Protein AF-0000000079326261 (afdb_homodimer)

InterPro domains:
  IPR001345 Phosphoglycerate/bisphosphoglycerate mutase, active site [PS00175] (7-16)
  IPR003094 Fructose-2,6-bisphosphatase [PR00991] (5-27)
  IPR003094 Fructose-2,6-bisphosphatase [PR00991] (85-101)
  IPR013078 Histidine phosphatase superfamily, clade-1 [PF00300] (5-199)
  IPR013078 Histidine phosphatase superfamily, clade-1 [SM00855] (4-158)
  IPR013078 Histidine phosphatase superfamily, clade-1 [cd07067] (4-194)
  IPR029033 Histidine phosphatase superfamily [G3DSA:3.40.50.1240] (2-208)
  IPR029033 Histidine phosphatase superfamily [SSF53254] (1-203)
  IPR050275 Phosphoglycerate Mutase/Phosphatase [PTHR48100] (3-189)

Radius of gyration: 21.19 Å; Cα contacts (8 Å, |Δi|>4): 976; chains: 2; bounding box: 48×54×50 Å

Foldseek 3Di:
DKEKEKEWEFFDFPCLVVQAAAAQPATAHDPLRLVLLLLLLVVCVPVFDAEEFAPRHRQVVSRCSNCPPHPYDYHYDPLQAGHFQDPRGPHHLVRCCVVPVVLSVCLQPPFAFSAHDGDCRTLQSLLVSLLVSVLVVCLVPPPTYYYYYYHLSSVQSVVCNLVVGTSNVSVVADAWHGFIWMWMADPVRNIDGDDGRHSVSDDPVSTSD/DKEKEKEWEFFDFPCLVVQAAAAQPATAHDPLRLVLLLLLLVVCVPVFDAEEEAPRHRQVVSRCSNCPPPPYDYHYDPLQAGHFQDPRGPHHLVRCCVVPVVLSVQLQPPFAFSAHDGDCRTLQSLLVSLLVSVLVVCLVPPPTYYYYYYHLSSVQSVVCNLVVGTSNVSVVADAWHRFIWMWMADPVRNIDGDDGRHSVSDDPVSTSD

Solvent-accessible surface area (backbone atoms only — not comparable to full-atom values): 20197 Å² total; per-residue (Å²): 93,61,21,36,36,35,44,24,24,22,31,37,27,64,46,58,78,68,50,28,37,46,39,69,56,76,55,56,54,32,74,68,9,51,51,46,24,50,37,42,25,66,67,50,65,63,78,49,76,45,39,32,14,12,67,46,54,28,15,35,51,31,37,49,55,40,30,56,95,45,104,56,69,77,41,72,37,70,59,41,33,41,47,36,36,48,80,46,42,73,32,31,67,68,53,40,43,68,78,36,47,67,54,39,51,38,36,60,62,28,50,68,46,22,45,51,62,24,82,46,42,21,50,41,52,42,6,50,42,21,27,50,46,53,51,52,51,48,66,74,42,68,52,36,35,35,36,37,22,23,31,60,66,27,50,44,25,17,51,28,43,69,71,65,51,48,42,38,53,60,76,28,52,49,66,28,55,47,9,35,27,34,34,36,24,44,81,84,65,52,63,29,46,44,30,35,34,47,47,80,64,45,55,80,90,67,55,72,106,94,61,21,36,37,35,44,23,24,23,31,38,28,65,45,59,80,67,50,28,37,46,41,68,58,77,56,58,53,31,74,66,10,51,53,46,25,50,37,44,25,66,66,50,66,61,76,48,76,45,40,32,15,11,66,46,53,28,14,34,51,32,37,48,54,41,31,56,94,45,104,57,70,75,40,73,37,69,58,42,34,40,48,37,36,50,80,45,42,72,32,31,67,67,54,39,43,69,78,37,46,69,55,41,50,39,34,61,62,29,52,68,46,21,46,51,62,22,83,46,44,20,49,41,53,42,5,50,42,22,27,50,48,52,52,52,52,46,67,74,42,68,52,36,36,34,36,38,22,22,30,58,65,28,49,44,26,18,51,29,43,68,71,65,50,49,43,39,53,60,76,28,52,47,66,28,55,47,9,35,27,31,35,36,22,43,82,84,64,52,62,29,46,45,30,34,35,47,48,80,65,45,54,82,90,66,54,72,105

Secondary structure (DSSP, 8-state):
--EEEEEEEPPPBHHHHHTB--TTS-PPBPHHHHHHHHHHHHHHTT--SEEEE-SSHHHHHHHHHHHTTSS-PEEE-GGGSPP--GGGTT-BHHHHHHHSHHHHHHHHH-SS--B-SSTT-BHHHHHHHHHHHHHHHHHHTTTSEEEEEE-HHHHHHHHHHHHT--GGGGGSB---TT-EEEEEE-TT--EEEEEEEE-TTS-GGG---/--EEEEEEEPPPBHHHHHTB--TTS-PPBPHHHHHHHHHHHHHHTT--SEEEE-SSHHHHHHHHHHHTTSS-PEEE-GGGSPP--GGGTT-BHHHHHHHSHHHHHHHHH-SS--B-SSTT-BHHHHHHHHHHHHHHHHHHTTTSEEEEEE-HHHHHHHHHHHHT--GGGGGSB---TT-EEEEEE-TT--EEEEEEEE-TTS-GGG---

pLDDT: mean 96.28, std 4.92, range [65.31, 98.94]

Sequence (418 aa):
MKTTVLLIRHGETEWNTLGKFQGCTDIALSDAGIKQAELLKDRLKGDFDYIYSSPLSRAFETANILATGISKEVTVAPEIREINFGEWEGLTVHEIAEKYPEVFKAWRTDKTESYICGGDLSINNAANRAKKCILDIVNQHKGKKIAIVAHGGIIKAGLIGIFGWDMTMYHKMALGNTCINTLTFNDDLKPVLVALNDTNHLKNDAKTVMKTTVLLIRHGETEWNTLGKFQGCTDIALSDAGIKQAELLKDRLKGDFDYIYSSPLSRAFETANILATGISKEVTVAPEIREINFGEWEGLTVHEIAEKYPEVFKAWRTDKTESYICGGDLSINNAANRAKKCILDIVNQHKGKKIAIVAHGGIIKAGLIGIFGWDMTMYHKMALGNTCINTLTFNDDLKPVLVALNDTNHLKNDAKTV

Structure (mmCIF, N/CA/C/O backbone):
data_AF-0000000079326261-model_v1
#
loop_
_entity.id
_entity.type
_entity.pdbx_description
1 polymer 'Phosphoglycerate mutase'
#
loop_
_atom_site.group_PDB
_atom_site.id
_atom_site.type_symbol
_atom_site.label_atom_id
_atom_site.label_alt_id
_atom_site.label_comp_id
_atom_site.label_asym_id
_atom_site.label_entity_id
_atom_site.label_seq_id
_atom_site.pdbx_PDB_ins_code
_atom_site.Cartn_x
_atom_site.Cartn_y
_atom_site.Cartn_z
_atom_site.occupancy
_atom_site.B_iso_or_equiv
_atom_site.auth_seq_id
_atom_site.auth_comp_id
_atom_site.auth_asym_id
_atom_site.auth_atom_id
_atom_site.pdbx_PDB_model_num
ATOM 1 N N . MET A 1 1 ? -22.656 -3.088 -1.354 1 88.81 1 MET A N 1
ATOM 2 C CA . MET A 1 1 ? -21.953 -3.863 -0.333 1 88.81 1 MET A CA 1
ATOM 3 C C . MET A 1 1 ? -20.453 -3.924 -0.623 1 88.81 1 MET A C 1
ATOM 5 O O . MET A 1 1 ? -20.047 -3.834 -1.778 1 88.81 1 MET A O 1
ATOM 9 N N . LYS A 1 2 ? -19.672 -3.996 0.304 1 96 2 LYS A N 1
ATOM 10 C CA . LYS A 1 2 ? -18.219 -3.977 0.155 1 96 2 LYS A CA 1
ATOM 11 C C . LYS A 1 2 ? -17.656 -5.395 0.062 1 96 2 LYS A C 1
ATOM 13 O O . LYS A 1 2 ? -18.016 -6.262 0.859 1 96 2 LYS A O 1
ATOM 18 N N . THR A 1 3 ? -17.031 -5.727 -1.035 1 98.75 3 THR A N 1
ATOM 19 C CA . THR A 1 3 ? -16.297 -6.98 -1.192 1 98.75 3 THR A CA 1
ATOM 20 C C . THR A 1 3 ? -14.836 -6.805 -0.823 1 98.75 3 THR A C 1
ATOM 22 O O . THR A 1 3 ? -14.188 -5.852 -1.266 1 98.75 3 THR A O 1
ATOM 25 N N . THR A 1 4 ? -14.336 -7.652 0.058 1 98.81 4 THR A N 1
ATOM 26 C CA . THR A 1 4 ? -12.953 -7.551 0.502 1 98.81 4 THR A CA 1
ATOM 27 C C . THR A 1 4 ? -12.109 -8.672 -0.104 1 98.81 4 THR A C 1
ATOM 29 O O . THR A 1 4 ? -12.523 -9.828 -0.114 1 98.81 4 THR A O 1
ATOM 32 N N . VAL A 1 5 ? -11 -8.32 -0.659 1 98.88 5 VAL A N 1
ATOM 33 C CA . VAL A 1 5 ? -10.062 -9.297 -1.215 1 98.88 5 VAL A CA 1
ATOM 34 C C . VAL A 1 5 ? -8.734 -9.219 -0.47 1 98.88 5 VAL A C 1
ATOM 36 O O . VAL A 1 5 ? -8.141 -8.148 -0.35 1 98.88 5 VAL A O 1
ATOM 39 N N . LEU A 1 6 ? -8.312 -10.289 0.107 1 98.88 6 LEU A N 1
ATOM 40 C CA . LEU A 1 6 ? -6.965 -10.461 0.64 1 98.88 6 LEU A CA 1
ATOM 41 C C . LEU A 1 6 ? -6.055 -11.133 -0.384 1 98.88 6 LEU A C 1
ATOM 43 O O . LEU A 1 6 ? -6.16 -12.344 -0.609 1 98.88 6 LEU A O 1
ATOM 47 N N . LEU A 1 7 ? -5.223 -10.367 -1.07 1 98.94 7 LEU A N 1
ATOM 48 C CA . LEU A 1 7 ? -4.191 -10.938 -1.933 1 98.94 7 LEU A CA 1
ATOM 49 C C . LEU A 1 7 ? -2.973 -11.352 -1.12 1 98.94 7 LEU A C 1
ATOM 51 O O . LEU A 1 7 ? -2.303 -10.508 -0.52 1 98.94 7 LEU A O 1
ATOM 55 N N . ILE A 1 8 ? -2.666 -12.617 -1.128 1 98.94 8 ILE A N 1
ATOM 56 C CA . ILE A 1 8 ? -1.661 -13.172 -0.225 1 98.94 8 ILE A CA 1
ATOM 57 C C . ILE A 1 8 ? -0.546 -13.828 -1.035 1 98.94 8 ILE A C 1
ATOM 59 O O . ILE A 1 8 ? -0.812 -14.648 -1.919 1 98.94 8 ILE A O 1
ATOM 63 N N . ARG A 1 9 ? 0.635 -13.438 -0.777 1 98.94 9 ARG A N 1
ATOM 64 C CA . ARG A 1 9 ? 1.767 -14.133 -1.379 1 98.94 9 ARG A CA 1
ATOM 65 C C . ARG A 1 9 ? 2.037 -15.453 -0.665 1 98.94 9 ARG A C 1
ATOM 67 O O . ARG A 1 9 ? 1.902 -15.547 0.557 1 98.94 9 ARG A O 1
ATOM 74 N N . HIS A 1 10 ? 2.465 -16.375 -1.335 1 98.81 10 HIS A N 1
ATOM 75 C CA . HIS A 1 10 ? 2.768 -17.688 -0.771 1 98.81 10 HIS A CA 1
ATOM 76 C C . HIS A 1 10 ? 3.914 -17.609 0.232 1 98.81 10 HIS A C 1
ATOM 78 O O . HIS A 1 10 ? 4.578 -16.578 0.338 1 98.81 10 HIS A O 1
ATOM 84 N N . GLY A 1 11 ? 4.109 -18.766 0.976 1 98.69 11 GLY A N 1
ATOM 85 C CA . GLY A 1 11 ? 5.234 -18.875 1.893 1 98.69 11 GLY A CA 1
ATOM 86 C C . GLY A 1 11 ? 6.57 -18.984 1.188 1 98.69 11 GLY A C 1
ATOM 87 O O . GLY A 1 11 ? 6.625 -19.188 -0.026 1 98.69 11 GLY A O 1
ATOM 88 N N . GLU A 1 12 ? 7.594 -18.922 1.966 1 98.06 12 GLU A N 1
ATOM 89 C CA . GLU A 1 12 ? 8.961 -18.875 1.455 1 98.06 12 GLU A CA 1
ATOM 90 C C . GLU A 1 12 ? 9.336 -20.188 0.791 1 98.06 12 GLU A C 1
ATOM 92 O O . GLU A 1 12 ? 8.953 -21.266 1.26 1 98.06 12 GLU A O 1
ATOM 97 N N . THR A 1 13 ? 10.047 -20.125 -0.274 1 97.69 13 THR A N 1
ATOM 98 C CA . THR A 1 13 ? 10.688 -21.25 -0.946 1 97.69 13 THR A CA 1
ATOM 99 C C . THR A 1 13 ? 12.203 -21.109 -0.912 1 97.69 13 THR A C 1
ATOM 101 O O . THR A 1 13 ? 12.727 -20.062 -0.53 1 97.69 13 THR A O 1
ATOM 104 N N . GLU A 1 14 ? 12.852 -22.172 -1.324 1 95.69 14 GLU A N 1
ATOM 105 C CA . GLU A 1 14 ? 14.305 -22.109 -1.408 1 95.69 14 GLU A CA 1
ATOM 106 C C . GLU A 1 14 ? 14.75 -21.047 -2.408 1 95.69 14 GLU A C 1
ATOM 108 O O . GLU A 1 14 ? 15.742 -20.344 -2.182 1 95.69 14 GLU A O 1
ATOM 113 N N . TRP A 1 15 ? 14.078 -20.906 -3.477 1 95.38 15 TRP A N 1
ATOM 114 C CA . TRP A 1 15 ? 14.461 -19.938 -4.504 1 95.38 15 TRP A CA 1
ATOM 115 C C . TRP A 1 15 ? 14.227 -18.5 -4.027 1 95.38 15 TRP A C 1
ATOM 117 O O . TRP A 1 15 ? 14.914 -17.578 -4.457 1 95.38 15 TRP A O 1
ATOM 127 N N . ASN A 1 16 ? 13.188 -18.281 -3.186 1 95.12 16 ASN A N 1
ATOM 128 C CA . ASN A 1 16 ? 13.047 -16.969 -2.574 1 95.12 16 ASN A CA 1
ATOM 129 C C . ASN A 1 16 ? 14.32 -16.562 -1.84 1 95.12 16 ASN A C 1
ATOM 131 O O . ASN A 1 16 ? 14.789 -15.43 -1.992 1 95.12 16 ASN A O 1
ATOM 135 N N . THR A 1 17 ? 14.859 -17.469 -1.023 1 93.75 17 THR A N 1
ATOM 136 C CA . THR A 1 17 ? 16.031 -17.188 -0.205 1 93.75 17 THR A CA 1
ATOM 137 C C . THR A 1 17 ? 17.25 -16.906 -1.083 1 93.75 17 THR A C 1
ATOM 139 O O . THR A 1 17 ? 18.125 -16.109 -0.713 1 93.75 17 THR A O 1
ATOM 142 N N . LEU A 1 18 ? 17.219 -17.453 -2.232 1 93.75 18 LEU A N 1
ATOM 143 C CA . LEU A 1 18 ? 18.344 -17.312 -3.143 1 93.75 18 LEU A CA 1
ATOM 144 C C . LEU A 1 18 ? 18.141 -16.125 -4.082 1 93.75 18 LEU A C 1
ATOM 146 O O . LEU A 1 18 ? 19.016 -15.805 -4.887 1 93.75 18 LEU A O 1
ATOM 150 N N . GLY A 1 19 ? 16.938 -15.508 -4.035 1 94.81 19 GLY A N 1
ATOM 151 C CA . GLY A 1 19 ? 16.625 -14.359 -4.871 1 94.81 19 GLY A CA 1
ATOM 152 C C . GLY A 1 19 ? 16.422 -14.719 -6.328 1 94.81 19 GLY A C 1
ATOM 153 O O . GLY A 1 19 ? 16.719 -13.922 -7.219 1 94.81 19 GLY A O 1
ATOM 154 N N . LYS A 1 20 ? 15.977 -15.938 -6.566 1 96.19 20 LYS A N 1
ATOM 155 C CA . LYS A 1 20 ? 15.781 -16.406 -7.938 1 96.19 20 LYS A CA 1
ATOM 156 C C . LYS A 1 20 ? 14.352 -16.172 -8.406 1 96.19 20 LYS A C 1
ATOM 158 O O . LYS A 1 20 ? 13.406 -16.297 -7.621 1 96.19 20 LYS A O 1
ATOM 163 N N . PHE A 1 21 ? 14.25 -15.891 -9.672 1 95.94 21 PHE A N 1
ATOM 164 C CA . PHE A 1 21 ? 12.93 -15.82 -10.289 1 95.94 21 PHE A CA 1
ATOM 165 C C . PHE A 1 21 ? 12.32 -17.203 -10.43 1 95.94 21 PHE A C 1
ATOM 167 O O . PHE A 1 21 ? 12.898 -18.078 -11.086 1 95.94 21 PHE A O 1
ATOM 174 N N . GLN A 1 22 ? 11.211 -17.406 -9.891 1 95.25 22 GLN A N 1
ATOM 175 C CA . GLN A 1 22 ? 10.586 -18.719 -9.906 1 95.25 22 GLN A CA 1
ATOM 176 C C . GLN A 1 22 ? 9.617 -18.859 -11.078 1 95.25 22 GLN A C 1
ATOM 178 O O . GLN A 1 22 ? 9.641 -19.859 -11.805 1 95.25 22 GLN A O 1
ATOM 183 N N . GLY A 1 23 ? 8.797 -17.781 -11.25 1 96.25 23 GLY A N 1
ATOM 184 C CA . GLY A 1 23 ? 7.809 -17.828 -12.312 1 96.25 23 GLY A CA 1
ATOM 185 C C . GLY A 1 23 ? 6.906 -19.047 -12.234 1 96.25 23 GLY A C 1
ATOM 186 O O . GLY A 1 23 ? 6.312 -19.312 -11.188 1 96.25 23 GLY A O 1
ATOM 187 N N . CYS A 1 24 ? 6.891 -19.875 -13.289 1 95.62 24 CYS A N 1
ATOM 188 C CA . CYS A 1 24 ? 5.98 -21.016 -13.344 1 95.62 24 CYS A CA 1
ATOM 189 C C . CYS A 1 24 ? 6.699 -22.297 -12.969 1 95.62 24 CYS A C 1
ATOM 191 O O . CYS A 1 24 ? 6.098 -23.375 -12.977 1 95.62 24 CYS A O 1
ATOM 193 N N . THR A 1 25 ? 8.008 -22.203 -12.68 1 95 25 THR A N 1
ATOM 194 C CA . THR A 1 25 ? 8.703 -23.344 -12.109 1 95 25 THR A CA 1
ATOM 195 C C . THR A 1 25 ? 8.141 -23.688 -10.734 1 95 25 THR A C 1
ATOM 197 O O . THR A 1 25 ? 8.008 -22.812 -9.875 1 95 25 THR A O 1
ATOM 200 N N . ASP A 1 26 ? 7.84 -24.891 -10.57 1 96.06 26 ASP A N 1
ATOM 201 C CA . ASP A 1 26 ? 7.098 -25.297 -9.383 1 96.06 26 ASP A CA 1
ATOM 202 C C . ASP A 1 26 ? 8.047 -25.688 -8.25 1 96.06 26 ASP A C 1
ATOM 204 O O . ASP A 1 26 ? 8.453 -26.844 -8.133 1 96.06 26 ASP A O 1
ATOM 208 N N . ILE A 1 27 ? 8.367 -24.781 -7.434 1 95.5 27 ILE A N 1
ATOM 209 C CA . ILE A 1 27 ? 9.242 -24.953 -6.285 1 95.5 27 ILE A CA 1
ATOM 210 C C . ILE A 1 27 ? 8.406 -25.078 -5.012 1 95.5 27 ILE A C 1
ATOM 212 O O . ILE A 1 27 ? 7.52 -24.266 -4.762 1 95.5 27 ILE A O 1
ATOM 216 N N . ALA A 1 28 ? 8.688 -26 -4.191 1 96.62 28 ALA A N 1
ATOM 217 C CA . ALA A 1 28 ? 7.906 -26.266 -2.984 1 96.62 28 ALA A CA 1
ATOM 218 C C . ALA A 1 28 ? 8.234 -25.266 -1.887 1 96.62 28 ALA A C 1
ATOM 220 O O . ALA A 1 28 ? 9.289 -24.625 -1.918 1 96.62 28 ALA A O 1
ATOM 221 N N . LEU A 1 29 ? 7.367 -25.141 -0.911 1 98.19 29 LEU A N 1
ATOM 222 C CA . LEU A 1 29 ? 7.629 -24.328 0.276 1 98.19 29 LEU A CA 1
ATOM 223 C C . LEU A 1 29 ? 8.82 -24.875 1.054 1 98.19 29 LEU A C 1
ATOM 225 O O . LEU A 1 29 ? 9.008 -26.094 1.143 1 98.19 29 LEU A O 1
ATOM 229 N N . SER A 1 30 ? 9.609 -24.031 1.588 1 97.75 30 SER A N 1
ATOM 230 C CA . SER A 1 30 ? 10.594 -24.438 2.588 1 97.75 30 SER A CA 1
ATOM 231 C C . SER A 1 30 ? 9.938 -24.672 3.943 1 97.75 30 SER A C 1
ATOM 233 O O . SER A 1 30 ? 8.75 -24.406 4.125 1 97.75 30 SER A O 1
ATOM 235 N N . ASP A 1 31 ? 10.695 -25.234 4.863 1 97.56 31 ASP A N 1
ATOM 236 C CA . ASP A 1 31 ? 10.188 -25.375 6.223 1 97.56 31 ASP A CA 1
ATOM 237 C C . ASP A 1 31 ? 9.781 -24.016 6.809 1 97.56 31 ASP A C 1
ATOM 239 O O . ASP A 1 31 ? 8.766 -23.922 7.492 1 97.56 31 ASP A O 1
ATOM 243 N N . ALA A 1 32 ? 10.617 -23.047 6.543 1 96.94 32 ALA A N 1
ATOM 244 C CA . ALA A 1 32 ? 10.289 -21.688 6.984 1 96.94 32 ALA A CA 1
ATOM 245 C C . ALA A 1 32 ? 8.984 -21.203 6.348 1 96.94 32 ALA A C 1
ATOM 247 O O . ALA A 1 32 ? 8.18 -20.531 7 1 96.94 32 ALA A O 1
ATOM 248 N N . GLY A 1 33 ? 8.797 -21.516 5.078 1 98.12 33 GLY A N 1
ATOM 249 C CA . GLY A 1 33 ? 7.582 -21.156 4.375 1 98.12 33 GLY A CA 1
ATOM 250 C C . GLY A 1 33 ? 6.336 -21.766 4.98 1 98.12 33 GLY A C 1
ATOM 251 O O . GLY A 1 33 ? 5.293 -21.125 5.078 1 98.12 33 GLY A O 1
ATOM 252 N N . ILE A 1 34 ? 6.457 -23.016 5.34 1 98.19 34 ILE A N 1
ATOM 253 C CA . ILE A 1 34 ? 5.352 -23.703 5.98 1 98.19 34 ILE A CA 1
ATOM 254 C C . ILE A 1 34 ? 5.027 -23.047 7.316 1 98.19 34 ILE A C 1
ATOM 256 O O . ILE A 1 34 ? 3.861 -22.797 7.633 1 98.19 34 ILE A O 1
ATOM 260 N N . LYS A 1 35 ? 6.066 -22.75 8.039 1 97.88 35 LYS A N 1
ATOM 261 C CA . LYS A 1 35 ? 5.879 -22.062 9.32 1 97.88 35 LYS A CA 1
ATOM 262 C C . LYS A 1 35 ? 5.215 -20.703 9.125 1 97.88 35 LYS A C 1
ATOM 264 O O . LYS A 1 35 ? 4.34 -20.328 9.906 1 97.88 35 LYS A O 1
ATOM 269 N N . GLN A 1 36 ? 5.617 -19.969 8.141 1 98.31 36 GLN A N 1
ATOM 270 C CA . GLN A 1 36 ? 5.008 -18.672 7.812 1 98.31 36 GLN A CA 1
ATOM 271 C C . GLN A 1 36 ? 3.518 -18.828 7.531 1 98.31 36 GLN A C 1
ATOM 273 O O . GLN A 1 36 ? 2.705 -18.031 8.016 1 98.31 36 GLN A O 1
ATOM 278 N N . ALA A 1 37 ? 3.184 -19.844 6.77 1 98.31 37 ALA A N 1
ATOM 279 C CA . ALA A 1 37 ? 1.789 -20.109 6.418 1 98.31 37 ALA A CA 1
ATOM 280 C C . ALA A 1 37 ? 0.964 -20.438 7.66 1 98.31 37 ALA A C 1
ATOM 282 O O . ALA A 1 37 ? -0.189 -20.016 7.777 1 98.31 37 ALA A O 1
ATOM 283 N N . GLU A 1 38 ? 1.54 -21.188 8.539 1 98 38 GLU A N 1
ATOM 284 C CA . GLU A 1 38 ? 0.857 -21.531 9.789 1 98 38 GLU A CA 1
ATOM 285 C C . GLU A 1 38 ? 0.595 -20.281 10.633 1 98 38 GLU A C 1
ATOM 287 O O . GLU A 1 38 ? -0.486 -20.125 11.203 1 98 38 GLU A O 1
ATOM 292 N N . LEU A 1 39 ? 1.589 -19.438 10.727 1 97.88 39 LEU A N 1
ATOM 293 C CA . LEU A 1 39 ? 1.414 -18.172 11.445 1 97.88 39 LEU A CA 1
ATOM 294 C C . LEU A 1 39 ? 0.319 -17.328 10.805 1 97.88 39 LEU A C 1
ATOM 296 O O . LEU A 1 39 ? -0.458 -16.672 11.508 1 97.88 39 LEU A O 1
ATOM 300 N N . LEU A 1 40 ? 0.277 -17.312 9.492 1 98.12 40 LEU A N 1
ATOM 301 C CA . LEU A 1 40 ? -0.76 -16.594 8.758 1 98.12 40 LEU A CA 1
ATOM 302 C C . LEU A 1 40 ? -2.141 -17.172 9.062 1 98.12 40 LEU A C 1
ATOM 304 O O . LEU A 1 40 ? -3.102 -16.422 9.242 1 98.12 40 LEU A O 1
ATOM 308 N N . LYS A 1 41 ? -2.217 -18.453 9.039 1 97.88 41 LYS A N 1
ATOM 309 C CA . LYS A 1 41 ? -3.455 -19.141 9.406 1 97.88 41 LYS A CA 1
ATOM 310 C C . LYS A 1 41 ? -3.949 -18.672 10.773 1 97.88 41 LYS A C 1
ATOM 312 O O . LYS A 1 41 ? -5.129 -18.359 10.945 1 97.88 41 LYS A O 1
ATOM 317 N N . ASP A 1 42 ? -3.057 -18.641 11.727 1 96.56 42 ASP A N 1
ATOM 318 C CA . ASP A 1 42 ? -3.395 -18.234 13.086 1 96.56 42 ASP A CA 1
ATOM 319 C C . ASP A 1 42 ? -3.877 -16.797 13.133 1 96.56 42 ASP A C 1
ATOM 321 O O . ASP A 1 42 ? -4.727 -16.438 13.953 1 96.56 42 ASP A O 1
ATOM 325 N N . ARG A 1 43 ? -3.324 -15.992 12.273 1 95.5 43 ARG A N 1
ATOM 326 C CA . ARG A 1 43 ? -3.703 -14.578 12.211 1 95.5 43 ARG A CA 1
ATOM 327 C C . ARG A 1 43 ? -5.094 -14.414 11.617 1 95.5 43 ARG A C 1
ATOM 329 O O . ARG A 1 43 ? -5.906 -13.633 12.125 1 95.5 43 ARG A O 1
ATOM 336 N N . LEU A 1 44 ? -5.395 -15.078 10.523 1 96.81 44 LEU A N 1
ATOM 337 C CA . LEU A 1 44 ? -6.637 -14.891 9.789 1 96.81 44 LEU A CA 1
ATOM 338 C C . LEU A 1 44 ? -7.785 -15.633 10.453 1 96.81 44 LEU A C 1
ATOM 340 O O . LEU A 1 44 ? -8.945 -15.234 10.328 1 96.81 44 LEU A O 1
ATOM 344 N N . LYS A 1 45 ? -7.512 -16.766 11.102 1 95.88 45 LYS A N 1
ATOM 345 C CA . LYS A 1 45 ? -8.477 -17.562 11.852 1 95.88 45 LYS A CA 1
ATOM 346 C C . LYS A 1 45 ? -9.703 -17.891 11.008 1 95.88 45 LYS A C 1
ATOM 348 O O . LYS A 1 45 ? -10.836 -17.844 11.492 1 95.88 45 LYS A O 1
ATOM 353 N N . GLY A 1 46 ? -9.391 -18.078 9.773 1 95.56 46 GLY A N 1
ATOM 354 C CA . GLY A 1 46 ? -10.469 -18.469 8.875 1 95.56 46 GLY A CA 1
ATOM 355 C C . GLY A 1 46 ? -11.453 -17.344 8.602 1 95.56 46 GLY A C 1
ATOM 356 O O . GLY A 1 46 ? -1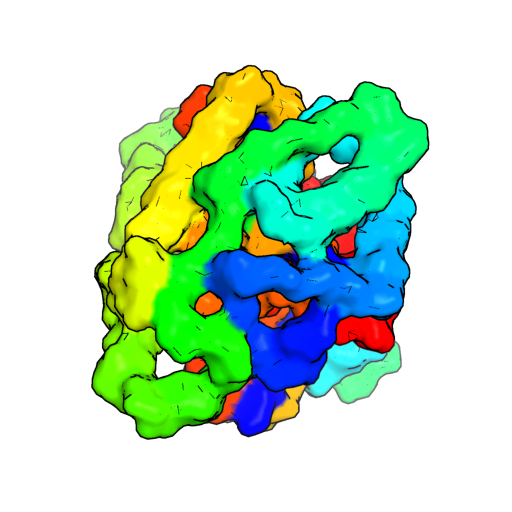2.562 -17.594 8.133 1 95.56 46 GLY A O 1
ATOM 357 N N . ASP A 1 47 ? -11.039 -16.125 8.875 1 96.38 47 ASP A N 1
ATOM 358 C CA . ASP A 1 47 ? -11.945 -15 8.688 1 96.38 47 ASP A CA 1
ATOM 359 C C . ASP A 1 47 ? -12.016 -14.578 7.223 1 96.38 47 ASP A C 1
ATOM 361 O O . ASP A 1 47 ? -11.633 -13.461 6.871 1 96.38 47 ASP A O 1
ATOM 365 N N . PHE A 1 48 ? -12.516 -15.359 6.379 1 98.06 48 PHE A N 1
ATOM 366 C CA . PHE A 1 48 ? -12.852 -15.172 4.973 1 98.06 48 PHE A CA 1
ATOM 367 C C . PHE A 1 48 ? -13.922 -16.156 4.535 1 98.06 48 PHE A C 1
ATOM 369 O O . PHE A 1 48 ? -14.094 -17.219 5.156 1 98.06 48 PHE A O 1
ATOM 376 N N . ASP A 1 49 ? -14.656 -15.805 3.531 1 98.25 49 ASP A N 1
ATOM 377 C CA . ASP A 1 49 ? -15.766 -16.625 3.051 1 98.25 49 ASP A CA 1
ATOM 378 C C . ASP A 1 49 ? -15.297 -17.609 1.978 1 98.25 49 ASP A C 1
ATOM 380 O O . ASP A 1 49 ? -15.797 -18.734 1.896 1 98.25 49 ASP A O 1
ATOM 384 N N . TYR A 1 50 ? -14.359 -17.219 1.126 1 98.5 50 TYR A N 1
ATOM 385 C CA . TYR A 1 50 ? -13.844 -18.031 0.022 1 98.5 50 TYR A CA 1
ATOM 386 C C . TYR A 1 50 ? -12.32 -17.969 -0.036 1 98.5 50 TYR A C 1
ATOM 388 O O . TYR A 1 50 ? -11.719 -16.969 0.386 1 98.5 50 TYR A O 1
ATOM 396 N N . ILE A 1 51 ? -11.742 -19.016 -0.539 1 98.75 51 ILE A N 1
ATOM 397 C CA . ILE A 1 51 ? -10.289 -19.031 -0.712 1 98.75 51 ILE A CA 1
ATOM 398 C C . ILE A 1 51 ? -9.945 -19.594 -2.094 1 98.75 51 ILE A C 1
ATOM 400 O O . ILE A 1 51 ? -10.445 -20.656 -2.484 1 98.75 51 ILE A O 1
ATOM 404 N N . TYR A 1 52 ? -9.188 -18.797 -2.818 1 98.88 52 TYR A N 1
ATOM 405 C CA . TYR A 1 52 ? -8.648 -19.172 -4.121 1 98.88 52 TYR A CA 1
ATOM 406 C C . TYR A 1 52 ? -7.133 -19.312 -4.059 1 98.88 52 TYR A C 1
ATOM 408 O O . TYR A 1 52 ? -6.484 -18.75 -3.17 1 98.88 52 TYR A O 1
ATOM 416 N N . SER A 1 53 ? -6.605 -20.047 -4.988 1 98.81 53 SER A N 1
ATOM 417 C CA . SER A 1 53 ? -5.156 -20.219 -5.031 1 98.81 53 SER A CA 1
ATOM 418 C C . SER A 1 53 ? -4.656 -20.328 -6.469 1 98.81 53 SER A C 1
ATOM 420 O O . SER A 1 53 ? -5.367 -20.828 -7.344 1 98.81 53 SER A O 1
ATOM 422 N N . SER A 1 54 ? -3.479 -19.781 -6.652 1 98.69 54 SER A N 1
ATOM 423 C CA . SER A 1 54 ? -2.701 -20.156 -7.828 1 98.69 54 SER A CA 1
ATOM 424 C C . SER A 1 54 ? -2.543 -21.672 -7.91 1 98.69 54 SER A C 1
ATOM 426 O O . SER A 1 54 ? -2.496 -22.359 -6.883 1 98.69 54 SER A O 1
ATOM 428 N N . PRO A 1 55 ? -2.42 -22.234 -9.125 1 98.38 55 PRO A N 1
ATOM 429 C CA . PRO A 1 55 ? -2.268 -23.688 -9.266 1 98.38 55 PRO A CA 1
ATOM 430 C C . PRO A 1 55 ? -0.883 -24.172 -8.852 1 98.38 55 PRO A C 1
ATOM 432 O O . PRO A 1 55 ? -0.676 -25.391 -8.68 1 98.38 55 PRO A O 1
ATOM 435 N N . LEU A 1 56 ? 0.089 -23.344 -8.781 1 98.38 56 LEU A N 1
ATOM 436 C CA . LEU A 1 56 ? 1.443 -23.766 -8.453 1 98.38 56 LEU A CA 1
ATOM 437 C C . LEU A 1 56 ? 1.528 -24.234 -7.008 1 98.38 56 LEU A C 1
ATOM 439 O O . LEU A 1 56 ? 0.883 -23.672 -6.125 1 98.38 56 LEU A O 1
ATOM 443 N N . SER A 1 57 ? 2.361 -25.188 -6.695 1 98.38 57 SER A N 1
ATOM 444 C CA . SER A 1 57 ? 2.367 -25.922 -5.438 1 98.38 57 SER A CA 1
ATOM 445 C C . SER A 1 57 ? 2.598 -24.984 -4.25 1 98.38 57 SER A C 1
ATOM 447 O O . SER A 1 57 ? 1.958 -25.141 -3.207 1 98.38 57 SER A O 1
ATOM 449 N N . ARG A 1 58 ? 3.523 -24.062 -4.348 1 98.44 58 ARG A N 1
ATOM 450 C CA . ARG A 1 58 ? 3.863 -23.188 -3.227 1 98.44 58 ARG A CA 1
ATOM 451 C C . ARG A 1 58 ? 2.654 -22.375 -2.781 1 98.44 58 ARG A C 1
ATOM 453 O O . ARG A 1 58 ? 2.414 -22.219 -1.582 1 98.44 58 ARG A O 1
ATOM 460 N N . ALA A 1 59 ? 1.851 -21.875 -3.709 1 98.75 59 ALA A N 1
ATOM 461 C CA . ALA A 1 59 ? 0.643 -21.109 -3.385 1 98.75 59 ALA A CA 1
ATOM 462 C C . ALA A 1 59 ? -0.473 -22.047 -2.914 1 98.75 59 ALA A C 1
ATOM 464 O O . ALA A 1 59 ? -1.155 -21.766 -1.928 1 98.75 59 ALA A O 1
ATOM 465 N N . PHE A 1 60 ? -0.622 -23.156 -3.627 1 98.5 60 PHE A N 1
ATOM 466 C CA . PHE A 1 60 ? -1.681 -24.109 -3.311 1 98.5 60 PHE A CA 1
ATOM 467 C C . PHE A 1 60 ? -1.481 -24.703 -1.92 1 98.5 60 PHE A C 1
ATOM 469 O O . PHE A 1 60 ? -2.436 -24.828 -1.149 1 98.5 60 PHE A O 1
ATOM 476 N N . GLU A 1 61 ? -0.267 -25.047 -1.579 1 98.38 61 GLU A N 1
ATOM 477 C CA . GLU A 1 61 ? 0.044 -25.562 -0.25 1 98.38 61 GLU A CA 1
ATOM 478 C C . GLU A 1 61 ? -0.213 -24.516 0.825 1 98.38 61 GLU A C 1
ATOM 480 O O . GLU A 1 61 ? -0.768 -24.812 1.882 1 98.38 61 GLU A O 1
ATOM 485 N N . THR A 1 62 ? 0.198 -23.281 0.575 1 98.81 62 THR A N 1
ATOM 486 C CA . THR A 1 62 ? -0.076 -22.188 1.501 1 98.81 62 THR A CA 1
ATOM 487 C C . THR A 1 62 ? -1.576 -22.047 1.735 1 98.81 62 THR A C 1
ATOM 489 O O . THR A 1 62 ? -2.025 -21.953 2.879 1 98.81 62 THR A O 1
ATOM 492 N N . ALA A 1 63 ? -2.328 -22.094 0.64 1 98.81 63 ALA A N 1
ATOM 493 C CA . ALA A 1 63 ? -3.781 -21.953 0.725 1 98.81 63 ALA A CA 1
ATOM 494 C C . ALA A 1 63 ? -4.391 -23.109 1.519 1 98.81 63 ALA A C 1
ATOM 496 O O . ALA A 1 63 ? -5.305 -22.906 2.318 1 98.81 63 ALA A O 1
ATOM 497 N N . ASN A 1 64 ? -3.906 -24.266 1.286 1 98.25 64 ASN A N 1
ATOM 498 C CA . ASN A 1 64 ? -4.414 -25.438 1.995 1 98.25 64 ASN A CA 1
ATOM 499 C C . ASN A 1 64 ? -4.145 -25.344 3.494 1 98.25 64 ASN A C 1
ATOM 501 O O . ASN A 1 64 ? -4.984 -25.734 4.305 1 98.25 64 ASN A O 1
ATOM 505 N N . ILE A 1 65 ? -2.959 -24.891 3.861 1 98.25 65 ILE A N 1
ATOM 506 C CA . ILE A 1 65 ? -2.643 -24.688 5.273 1 98.25 65 ILE A CA 1
ATOM 507 C C . ILE A 1 65 ? -3.631 -23.688 5.883 1 98.25 65 ILE A C 1
ATOM 509 O O . ILE A 1 65 ? -4.164 -23.922 6.973 1 98.25 65 ILE A O 1
ATOM 513 N N . LEU A 1 66 ? -3.947 -22.578 5.168 1 98.19 66 LEU A N 1
ATOM 514 C CA . LEU A 1 66 ? -4.875 -21.562 5.648 1 98.19 66 LEU A CA 1
ATOM 515 C C . LEU A 1 66 ? -6.27 -22.141 5.844 1 98.19 66 LEU A C 1
ATOM 517 O O . LEU A 1 66 ? -7.016 -21.703 6.727 1 98.19 66 LEU A O 1
ATOM 521 N N . ALA A 1 67 ? -6.562 -23.094 5.012 1 97.44 67 ALA A N 1
ATOM 522 C CA . ALA A 1 67 ? -7.914 -23.641 4.992 1 97.44 67 ALA A CA 1
ATOM 523 C C . ALA A 1 67 ? -8.047 -24.812 5.965 1 97.44 67 ALA A C 1
ATOM 525 O O . ALA A 1 67 ? -9.148 -25.312 6.191 1 97.44 67 ALA A O 1
ATOM 526 N N . THR A 1 68 ? -6.98 -25.266 6.469 1 94.75 68 THR A N 1
ATOM 527 C CA . THR A 1 68 ? -7.012 -26.422 7.363 1 94.75 68 THR A CA 1
ATOM 528 C C . THR A 1 68 ? -7.879 -26.125 8.586 1 94.75 68 THR A C 1
ATOM 530 O O . THR A 1 68 ? -7.742 -25.078 9.219 1 94.75 68 THR A O 1
ATOM 533 N N . GLY A 1 69 ? -8.734 -27 8.836 1 91.56 69 GLY A N 1
ATOM 534 C CA . GLY A 1 69 ? -9.531 -26.906 10.055 1 91.56 69 GLY A CA 1
ATOM 535 C C . GLY A 1 69 ? -10.781 -26.062 9.891 1 91.56 69 GLY A C 1
ATOM 536 O O . GLY A 1 69 ? -11.523 -25.844 10.844 1 91.56 69 GLY A O 1
ATOM 537 N N . ILE A 1 70 ? -10.789 -25.562 8.703 1 89.12 70 ILE A N 1
ATOM 538 C CA . ILE A 1 70 ? -12 -24.781 8.469 1 89.12 70 ILE A CA 1
ATOM 539 C C . ILE A 1 70 ? -12.766 -25.359 7.285 1 89.12 70 ILE A C 1
ATOM 541 O O . ILE A 1 70 ? -12.219 -26.141 6.5 1 89.12 70 ILE A O 1
ATOM 545 N N . SER A 1 71 ? -14.133 -25.453 7.281 1 88.75 71 SER A N 1
ATOM 546 C CA . SER A 1 71 ? -15 -26.047 6.27 1 88.75 71 SER A CA 1
ATOM 547 C C . SER A 1 71 ? -15.008 -25.219 4.992 1 88.75 71 SER A C 1
ATOM 549 O O . SER A 1 71 ? -16.078 -24.797 4.523 1 88.75 71 SER A O 1
ATOM 551 N N . LYS A 1 72 ? -13.75 -24.922 4.445 1 91.88 72 LYS A N 1
ATOM 552 C CA . LYS A 1 72 ? -13.648 -24.188 3.18 1 91.88 72 LYS A CA 1
ATOM 553 C C . LYS A 1 72 ? -12.742 -24.938 2.197 1 91.88 72 LYS A C 1
ATOM 555 O O . LYS A 1 72 ? -11.703 -25.469 2.584 1 91.88 72 LYS A O 1
ATOM 560 N N . GLU A 1 73 ? -13.156 -25.047 1.018 1 95.62 73 GLU A N 1
ATOM 561 C CA . GLU A 1 73 ? -12.383 -25.688 -0.041 1 95.62 73 GLU A CA 1
ATOM 562 C C . GLU A 1 73 ? -11.57 -24.656 -0.83 1 95.62 73 GLU A C 1
ATOM 564 O O . GLU A 1 73 ? -12.086 -23.609 -1.206 1 95.62 73 GLU A O 1
ATOM 569 N N . VAL A 1 74 ? -10.312 -25 -1.045 1 98.31 74 VAL A N 1
ATOM 570 C CA . VAL A 1 74 ? -9.461 -24.141 -1.858 1 98.31 74 VAL A CA 1
ATOM 571 C C . VAL A 1 74 ? -9.82 -24.312 -3.334 1 98.31 74 VAL A C 1
ATOM 573 O O . VAL A 1 74 ? -9.773 -25.422 -3.871 1 98.31 74 VAL A O 1
ATOM 576 N N . THR A 1 75 ? -10.258 -23.25 -3.957 1 98.62 75 THR A N 1
ATOM 577 C CA . THR A 1 75 ? -10.562 -23.25 -5.383 1 98.62 75 THR A CA 1
ATOM 578 C C . THR A 1 75 ? -9.359 -22.781 -6.191 1 98.62 75 THR A C 1
ATOM 580 O O . THR A 1 75 ? -8.805 -21.703 -5.922 1 98.62 75 THR A O 1
ATOM 583 N N . VAL A 1 76 ? -8.953 -23.516 -7.176 1 98.69 76 VAL A N 1
ATOM 584 C CA . VAL A 1 76 ? -7.816 -23.141 -8.008 1 98.69 76 VAL A CA 1
ATOM 585 C C . VAL A 1 76 ? -8.258 -22.125 -9.062 1 98.69 76 VAL A C 1
ATOM 587 O O . VAL A 1 76 ? -9.281 -22.328 -9.727 1 98.69 76 VAL A O 1
ATOM 590 N N . ALA A 1 77 ? -7.566 -21.016 -9.133 1 98.69 77 ALA A N 1
ATOM 591 C CA . ALA A 1 77 ? -7.727 -20.031 -10.188 1 98.69 77 ALA A CA 1
ATOM 592 C C . ALA A 1 77 ? -6.496 -19.984 -11.094 1 98.69 77 ALA A C 1
ATOM 594 O O . ALA A 1 77 ? -5.508 -19.312 -10.781 1 98.69 77 ALA A O 1
ATOM 595 N N . PRO A 1 78 ? -6.543 -20.562 -12.227 1 98.38 78 PRO A N 1
ATOM 596 C CA . PRO A 1 78 ? -5.348 -20.703 -13.062 1 98.38 78 PRO A CA 1
ATOM 597 C C . PRO A 1 78 ? -4.77 -19.359 -13.5 1 98.38 78 PRO A C 1
ATOM 599 O O . PRO A 1 78 ? -3.557 -19.234 -13.695 1 98.38 78 PRO A O 1
ATOM 602 N N . GLU A 1 79 ? -5.586 -18.359 -13.625 1 98.12 79 GLU A N 1
ATOM 603 C CA . GLU A 1 79 ? -5.168 -17.094 -14.211 1 98.12 79 GLU A CA 1
ATOM 604 C C . GLU A 1 79 ? -4.414 -16.234 -13.203 1 98.12 79 GLU A C 1
ATOM 606 O O . GLU A 1 79 ? -3.895 -15.172 -13.547 1 98.12 79 GLU A O 1
ATOM 611 N N . ILE A 1 80 ? -4.293 -16.703 -11.938 1 98.38 80 ILE A N 1
ATOM 612 C CA . ILE A 1 80 ? -3.494 -15.977 -10.961 1 98.38 80 ILE A CA 1
ATOM 613 C C . ILE A 1 80 ? -2.162 -16.688 -10.742 1 98.38 80 ILE A C 1
ATOM 615 O O . ILE A 1 80 ? -1.429 -16.375 -9.805 1 98.38 80 ILE A O 1
ATOM 619 N N . ARG A 1 81 ? -1.85 -17.609 -11.617 1 98.44 81 ARG A N 1
ATOM 620 C CA . ARG A 1 81 ? -0.513 -18.203 -11.602 1 98.44 81 ARG A CA 1
ATOM 621 C C . ARG A 1 81 ? 0.559 -17.125 -11.711 1 98.44 81 ARG A C 1
ATOM 623 O O . ARG A 1 81 ? 0.288 -16.016 -12.18 1 98.44 81 ARG A O 1
ATOM 630 N N . GLU A 1 82 ? 1.74 -17.469 -11.297 1 98.56 82 GLU A N 1
ATOM 631 C CA . GLU A 1 82 ? 2.838 -16.516 -11.422 1 98.56 82 GLU A CA 1
ATOM 632 C C . GLU A 1 82 ? 3.139 -16.203 -12.891 1 98.56 82 GLU A C 1
ATOM 634 O O . GLU A 1 82 ? 2.734 -16.953 -13.781 1 98.56 82 GLU A O 1
ATOM 639 N N . ILE A 1 83 ? 3.811 -15.125 -13.062 1 98.25 83 ILE A N 1
ATOM 640 C CA . ILE A 1 83 ? 4.242 -14.695 -14.391 1 98.25 83 ILE A CA 1
ATOM 641 C C . ILE A 1 83 ? 5.223 -15.711 -14.969 1 98.25 83 ILE A C 1
ATOM 643 O O . ILE A 1 83 ? 6.113 -16.188 -14.266 1 98.25 83 ILE A O 1
ATOM 647 N N . ASN A 1 84 ? 4.926 -16.141 -16.172 1 97.69 84 ASN A N 1
ATOM 648 C CA . ASN A 1 84 ? 5.891 -16.969 -16.891 1 97.69 84 ASN A CA 1
ATOM 649 C C . ASN A 1 84 ? 7.09 -16.156 -17.375 1 97.69 84 ASN A C 1
ATOM 651 O O . ASN A 1 84 ? 7.016 -15.5 -18.406 1 97.69 84 ASN A O 1
ATOM 655 N N . PHE A 1 85 ? 8.164 -16.234 -16.656 1 96.38 85 PHE A N 1
ATOM 656 C CA . PHE A 1 85 ? 9.336 -15.406 -16.938 1 96.38 85 PHE A CA 1
ATOM 657 C C . PHE A 1 85 ? 10.234 -16.078 -17.969 1 96.38 85 PHE A C 1
ATOM 659 O O . PHE A 1 85 ? 11.242 -15.508 -18.391 1 96.38 85 PHE A O 1
ATOM 666 N N . GLY A 1 86 ? 9.953 -17.328 -18.328 1 95.31 86 GLY A N 1
ATOM 667 C CA . GLY A 1 86 ? 10.695 -18.031 -19.359 1 95.31 86 GLY A CA 1
ATOM 668 C C . GLY A 1 86 ? 12.156 -18.234 -19.016 1 95.31 86 GLY A C 1
ATOM 669 O O . GLY A 1 86 ? 12.477 -18.812 -17.984 1 95.31 86 GLY A O 1
ATOM 670 N N . GLU A 1 87 ? 12.977 -17.672 -19.797 1 94.88 87 GLU A N 1
ATOM 671 C CA . GLU A 1 87 ? 14.414 -17.875 -19.688 1 94.88 87 GLU A CA 1
ATOM 672 C C . GLU A 1 87 ? 14.961 -17.281 -18.391 1 94.88 87 GLU A C 1
ATOM 674 O O . GLU A 1 87 ? 16.078 -17.578 -17.984 1 94.88 87 GLU A O 1
ATOM 679 N N . TRP A 1 88 ? 14.25 -16.406 -17.734 1 95.94 88 TRP A N 1
ATOM 680 C CA . TRP A 1 88 ? 14.719 -15.727 -16.531 1 95.94 88 TRP A CA 1
ATOM 681 C C . TRP A 1 88 ? 14.562 -16.625 -15.305 1 95.94 88 TRP A C 1
ATOM 683 O O . TRP A 1 88 ? 15.148 -16.344 -14.25 1 95.94 88 TRP A O 1
ATOM 693 N N . GLU A 1 89 ? 13.672 -17.641 -15.391 1 96.19 89 GLU A N 1
ATOM 694 C CA . GLU A 1 89 ? 13.406 -18.5 -14.242 1 96.19 89 GLU A CA 1
ATOM 695 C C . GLU A 1 89 ? 14.664 -19.25 -13.797 1 96.19 89 GLU A C 1
ATOM 697 O O . GLU A 1 89 ? 15.398 -19.781 -14.633 1 96.19 89 GLU A O 1
ATOM 702 N N . GLY A 1 90 ? 14.938 -19.141 -12.5 1 96.5 90 GLY A N 1
ATOM 703 C CA . GLY A 1 90 ? 16.125 -19.75 -11.93 1 96.5 90 GLY A CA 1
ATOM 704 C C . GLY A 1 90 ? 17.312 -18.797 -11.844 1 96.5 90 GLY A C 1
ATOM 705 O O . GLY A 1 90 ? 18.328 -19.109 -11.227 1 96.5 90 GLY A O 1
ATOM 706 N N . LEU A 1 91 ? 17.156 -17.641 -12.43 1 96.31 91 LEU A N 1
ATOM 707 C CA . LEU A 1 91 ? 18.219 -16.641 -12.398 1 96.31 91 LEU A CA 1
ATOM 708 C C . LEU A 1 91 ? 17.922 -15.555 -11.367 1 96.31 91 LEU A C 1
ATOM 710 O O . LEU A 1 91 ? 16.75 -15.305 -11.047 1 96.31 91 LEU A O 1
ATOM 714 N N . THR A 1 92 ? 18.953 -14.961 -10.844 1 96.62 92 THR A N 1
ATOM 715 C CA . THR A 1 92 ? 18.828 -13.781 -10 1 96.62 92 THR A CA 1
ATOM 716 C C . THR A 1 92 ? 18.688 -12.523 -10.852 1 96.62 92 THR A C 1
ATOM 718 O O . THR A 1 92 ? 18.984 -12.539 -12.047 1 96.62 92 THR A O 1
ATOM 721 N N . VAL A 1 93 ? 18.312 -11.484 -10.211 1 94.88 93 VAL A N 1
ATOM 722 C CA . VAL A 1 93 ? 18.172 -10.211 -10.898 1 94.88 93 VAL A CA 1
ATOM 723 C C . VAL A 1 93 ? 19.516 -9.805 -11.508 1 94.88 93 VAL A C 1
ATOM 725 O O . VAL A 1 93 ? 19.562 -9.273 -12.625 1 94.88 93 VAL A O 1
ATOM 728 N N . HIS A 1 94 ? 20.531 -10.047 -10.781 1 95.88 94 HIS A N 1
ATOM 729 C CA . HIS A 1 94 ? 21.859 -9.719 -11.258 1 95.88 94 HIS A CA 1
ATOM 730 C C . HIS A 1 94 ? 22.219 -10.523 -12.5 1 95.88 94 HIS A C 1
ATOM 732 O O . HIS A 1 94 ? 22.734 -9.977 -13.477 1 95.88 94 HIS A O 1
ATOM 738 N N . GLU A 1 95 ? 21.938 -11.805 -12.43 1 97.31 95 GLU A N 1
ATOM 739 C CA . GLU A 1 95 ? 22.203 -12.68 -13.562 1 97.31 95 GLU A CA 1
ATOM 740 C C . GLU A 1 95 ? 21.391 -12.266 -14.789 1 97.31 95 GLU A C 1
ATOM 742 O O . GLU A 1 95 ? 21.891 -12.289 -15.914 1 97.31 95 GLU A O 1
ATOM 747 N N . ILE A 1 96 ? 20.156 -11.914 -14.586 1 95.94 96 ILE A N 1
ATOM 748 C CA . ILE A 1 96 ? 19.281 -11.484 -15.672 1 95.94 96 ILE A CA 1
ATOM 749 C C . ILE A 1 96 ? 19.844 -10.211 -16.312 1 95.94 96 ILE A C 1
ATOM 751 O O . ILE A 1 96 ? 19.922 -10.102 -17.531 1 95.94 96 ILE A O 1
ATOM 755 N N . ALA A 1 97 ? 20.219 -9.25 -15.461 1 96.19 97 ALA A N 1
ATOM 756 C CA . ALA A 1 97 ? 20.781 -7.984 -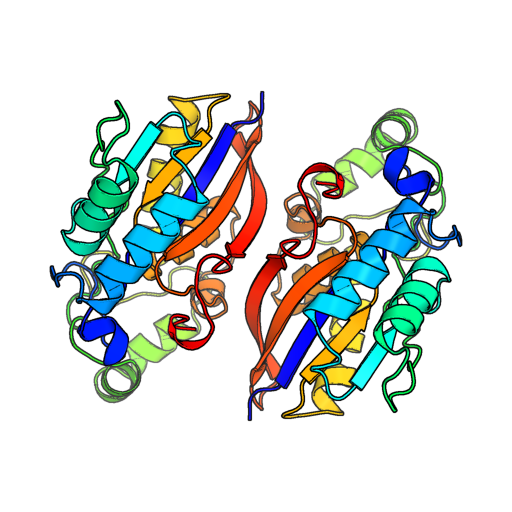15.945 1 96.19 97 ALA A CA 1
ATOM 757 C C . ALA A 1 97 ? 22.031 -8.219 -16.797 1 96.19 97 ALA A C 1
ATOM 759 O O . ALA A 1 97 ? 22.25 -7.523 -17.781 1 96.19 97 ALA A O 1
ATOM 760 N N . GLU A 1 98 ? 22.812 -9.18 -16.453 1 97.19 98 GLU A N 1
ATOM 761 C CA . GLU A 1 98 ? 24.062 -9.484 -17.141 1 97.19 98 GLU A CA 1
ATOM 762 C C . GLU A 1 98 ? 23.797 -10.219 -18.453 1 97.19 98 GLU A C 1
ATOM 764 O O . GLU A 1 98 ? 24.391 -9.883 -19.484 1 97.19 98 GLU A O 1
ATOM 769 N N . LYS A 1 99 ? 22.938 -11.203 -18.422 1 96 99 LYS A N 1
ATOM 770 C CA . LYS A 1 99 ? 22.719 -12.094 -19.562 1 96 99 LYS A CA 1
ATOM 771 C C . LYS A 1 99 ? 21.812 -11.438 -20.609 1 96 99 LYS A C 1
ATOM 773 O O . LYS A 1 99 ? 21.938 -11.703 -21.797 1 96 99 LYS A O 1
ATOM 778 N N . TYR A 1 100 ? 20.891 -10.594 -20.125 1 94.88 100 TYR A N 1
ATOM 779 C CA . TYR A 1 100 ? 19.891 -9.977 -21 1 94.88 100 TYR A CA 1
ATOM 780 C C . TYR A 1 100 ? 19.828 -8.469 -20.766 1 94.88 100 TYR A C 1
ATOM 782 O O . TYR A 1 100 ? 18.766 -7.918 -20.5 1 94.88 100 TYR A O 1
ATOM 790 N N . PRO A 1 101 ? 20.891 -7.723 -20.984 1 95.06 101 PRO A N 1
ATOM 791 C CA . PRO A 1 101 ? 20.984 -6.32 -20.562 1 95.06 101 PRO A CA 1
ATOM 792 C C . PRO A 1 101 ? 19.922 -5.438 -21.234 1 95.06 101 PRO A C 1
ATOM 794 O O . PRO A 1 101 ? 19.328 -4.574 -20.578 1 95.06 101 PRO A O 1
ATOM 797 N N . GLU A 1 102 ? 19.625 -5.652 -22.5 1 94.12 102 GLU A N 1
ATOM 798 C CA . GLU A 1 102 ? 18.688 -4.793 -23.203 1 94.12 102 GLU A CA 1
ATOM 799 C C . GLU A 1 102 ? 17.25 -5.055 -22.766 1 94.12 102 GLU A C 1
ATOM 801 O O . GLU A 1 102 ? 16.484 -4.117 -22.516 1 94.12 102 GLU A O 1
ATOM 806 N N . VAL A 1 103 ? 16.906 -6.312 -22.672 1 93.19 103 VAL A N 1
ATOM 807 C CA . VAL A 1 103 ? 15.547 -6.672 -22.25 1 93.19 103 VAL A CA 1
ATOM 808 C C . VAL A 1 103 ? 15.336 -6.266 -20.797 1 93.19 103 VAL A C 1
ATOM 810 O O . VAL A 1 103 ? 14.258 -5.789 -20.422 1 93.19 103 VAL A O 1
ATOM 813 N N . PHE A 1 104 ? 16.422 -6.422 -20.094 1 94.19 104 PHE A N 1
ATOM 814 C CA . PHE A 1 104 ? 16.359 -6.062 -18.672 1 94.19 104 PHE A CA 1
ATOM 815 C C . PHE A 1 104 ? 16.125 -4.57 -18.5 1 94.19 104 PHE A C 1
ATOM 817 O O . PHE A 1 104 ? 15.305 -4.16 -17.672 1 94.19 104 PHE A O 1
ATOM 824 N N . LYS A 1 105 ? 16.797 -3.824 -19.203 1 94.69 105 LYS A N 1
ATOM 825 C CA . LYS A 1 105 ? 16.609 -2.377 -19.156 1 94.69 105 LYS A CA 1
ATOM 826 C C . LYS A 1 105 ? 15.18 -1.995 -19.531 1 94.69 105 LYS A C 1
ATOM 828 O O . LYS A 1 105 ? 14.562 -1.159 -18.875 1 94.69 105 LYS A O 1
ATOM 833 N N . ALA A 1 106 ? 14.68 -2.6 -20.531 1 93.31 106 ALA A N 1
ATOM 834 C CA . ALA A 1 106 ? 13.312 -2.334 -20.953 1 93.31 106 ALA A CA 1
ATOM 835 C C . ALA A 1 106 ? 12.305 -2.752 -19.891 1 93.31 106 ALA A C 1
ATOM 837 O O . ALA A 1 106 ? 11.352 -2.02 -19.609 1 93.31 106 ALA A O 1
ATOM 838 N N . TRP A 1 107 ? 12.562 -3.881 -19.359 1 94.88 107 TRP A N 1
ATOM 839 C CA . TRP A 1 107 ? 11.703 -4.395 -18.312 1 94.88 107 TRP A CA 1
ATOM 840 C C . TRP A 1 107 ? 11.648 -3.426 -17.125 1 94.88 107 TRP A C 1
ATOM 842 O O . TRP A 1 107 ? 10.586 -3.238 -16.531 1 94.88 107 TRP A O 1
ATOM 852 N N . ARG A 1 108 ? 12.695 -2.779 -16.875 1 95.19 108 ARG A N 1
ATOM 853 C CA . ARG A 1 108 ? 12.836 -1.922 -15.703 1 95.19 108 ARG A CA 1
ATOM 854 C C . ARG A 1 108 ? 12.258 -0.538 -15.969 1 95.19 108 ARG A C 1
ATOM 856 O O . ARG A 1 108 ? 11.789 0.131 -15.039 1 95.19 108 ARG A O 1
ATOM 863 N N . THR A 1 109 ? 12.203 -0.136 -17.266 1 96.31 109 THR A N 1
ATOM 864 C CA . THR A 1 109 ? 11.992 1.289 -17.484 1 96.31 109 THR A CA 1
ATOM 865 C C . THR A 1 109 ? 10.734 1.522 -18.328 1 96.31 109 THR A C 1
ATOM 867 O O . THR A 1 109 ? 10.211 2.635 -18.359 1 96.31 109 THR A O 1
ATOM 870 N N . ASP A 1 110 ? 10.352 0.462 -19.031 1 97.44 110 ASP A N 1
ATOM 871 C CA . ASP A 1 110 ? 9.188 0.643 -19.906 1 97.44 110 ASP A CA 1
ATOM 872 C C . ASP A 1 110 ? 7.926 0.892 -19.078 1 97.44 110 ASP A C 1
ATOM 874 O O . ASP A 1 110 ? 7.621 0.134 -18.156 1 97.44 110 ASP A O 1
ATOM 878 N N . LYS A 1 111 ? 7.164 1.882 -19.438 1 97.44 111 LYS A N 1
ATOM 879 C CA . LYS A 1 111 ? 6.004 2.303 -18.656 1 97.44 111 LYS A CA 1
ATOM 880 C C . LYS A 1 111 ? 4.73 1.63 -19.172 1 97.44 111 LYS A C 1
ATOM 882 O O . LYS A 1 111 ? 3.689 1.688 -18.5 1 97.44 111 LYS A O 1
ATOM 887 N N . THR A 1 112 ? 4.797 0.979 -20.266 1 96.94 112 THR A N 1
ATOM 888 C CA . THR A 1 112 ? 3.572 0.568 -20.938 1 96.94 112 THR A CA 1
ATOM 889 C C . THR A 1 112 ? 3.471 -0.954 -21 1 96.94 112 THR A C 1
ATOM 891 O O . THR A 1 112 ? 2.52 -1.537 -20.469 1 96.94 112 THR A O 1
ATOM 894 N N . GLU A 1 113 ? 4.449 -1.602 -21.5 1 96.56 113 GLU A N 1
ATOM 895 C CA . GLU A 1 113 ? 4.336 -3.041 -21.734 1 96.56 113 GLU A CA 1
ATOM 896 C C . GLU A 1 113 ? 5.195 -3.822 -20.734 1 96.56 113 GLU A C 1
ATOM 898 O O . GLU A 1 113 ? 4.73 -4.797 -20.141 1 96.56 113 GLU A O 1
ATOM 903 N N . SER A 1 114 ? 6.598 -3.336 -20.594 1 96.44 114 SER A N 1
ATOM 904 C CA . SER A 1 114 ? 7.574 -4.047 -19.766 1 96.44 114 SER A CA 1
ATOM 905 C C . SER A 1 114 ? 7.734 -5.492 -20.234 1 96.44 114 SER A C 1
ATOM 907 O O . SER A 1 114 ? 7.395 -6.422 -19.5 1 96.44 114 SER A O 1
ATOM 909 N N . TYR A 1 115 ? 8.312 -5.633 -21.328 1 94.31 115 TYR A N 1
ATOM 910 C CA . TYR A 1 115 ? 8.461 -6.93 -21.984 1 94.31 115 TYR A CA 1
ATOM 911 C C . TYR A 1 115 ? 9.398 -7.836 -21.203 1 94.31 115 TYR A C 1
ATOM 913 O O . TYR A 1 115 ? 10.328 -7.359 -20.547 1 94.31 115 TYR A O 1
ATOM 921 N N . ILE A 1 116 ? 9.117 -9.117 -21.25 1 92.94 116 ILE A N 1
ATOM 922 C CA . ILE A 1 116 ? 9.969 -10.125 -20.625 1 92.94 116 ILE A CA 1
ATOM 923 C C . ILE A 1 116 ? 10.195 -11.281 -21.594 1 92.94 116 ILE A C 1
ATOM 925 O O . ILE A 1 116 ? 9.539 -11.367 -22.641 1 92.94 116 ILE A O 1
ATOM 929 N N . CYS A 1 117 ? 11.188 -12.117 -21.219 1 88.31 117 CYS A N 1
ATOM 930 C CA . CYS A 1 117 ? 11.555 -13.266 -22.031 1 88.31 117 CYS A CA 1
ATOM 931 C C . CYS A 1 117 ? 10.789 -14.508 -21.594 1 88.31 117 CYS A C 1
ATOM 933 O O . CYS A 1 117 ? 11.367 -15.445 -21.047 1 88.31 117 CYS A O 1
ATOM 935 N N . GLY A 1 118 ? 9.477 -14.398 -21.688 1 85.06 118 GLY A N 1
ATOM 936 C CA . GLY A 1 118 ? 8.703 -15.547 -21.25 1 85.06 118 GLY A CA 1
ATOM 937 C C . GLY A 1 118 ? 7.336 -15.641 -21.906 1 85.06 118 GLY A C 1
ATOM 938 O O . GLY A 1 118 ? 7.004 -14.836 -22.766 1 85.06 118 GLY A O 1
ATOM 939 N N . GLY A 1 119 ? 6.691 -16.531 -21.531 1 85.62 119 GLY A N 1
ATOM 940 C CA . GLY A 1 119 ? 5.391 -16.906 -22.062 1 85.62 119 GLY A CA 1
ATOM 941 C C . GLY A 1 119 ? 4.352 -15.812 -21.938 1 85.62 119 GLY A C 1
ATOM 942 O O . GLY A 1 119 ? 3.504 -15.641 -22.812 1 85.62 119 GLY A O 1
ATOM 943 N N . ASP A 1 120 ? 4.438 -15.008 -20.844 1 93.12 120 ASP A N 1
ATOM 944 C CA . ASP A 1 120 ? 3.475 -13.914 -20.703 1 93.12 120 ASP A CA 1
ATOM 945 C C . ASP A 1 120 ? 3.852 -12.727 -21.578 1 93.12 120 ASP A C 1
ATOM 947 O O . ASP A 1 120 ? 3.047 -11.812 -21.781 1 93.12 120 ASP A O 1
ATOM 951 N N . LEU A 1 121 ? 5.039 -12.742 -22.062 1 93.12 121 LEU A N 1
ATOM 952 C CA . LEU A 1 121 ? 5.562 -11.812 -23.047 1 93.12 121 LEU A CA 1
ATOM 953 C C . LEU A 1 121 ? 5.797 -10.438 -22.438 1 93.12 121 LEU A C 1
ATOM 955 O O . LEU A 1 121 ? 6.684 -9.703 -22.875 1 93.12 121 LEU A O 1
ATOM 959 N N . SER A 1 122 ? 4.941 -10.023 -21.5 1 95.69 122 SER A N 1
ATOM 960 C CA . SER A 1 122 ? 5.105 -8.734 -20.844 1 95.69 122 SER A CA 1
ATOM 961 C C . SER A 1 122 ? 4.426 -8.719 -19.484 1 95.69 122 SER A C 1
ATOM 963 O O . SER A 1 122 ? 3.506 -9.5 -19.234 1 95.69 122 SER A O 1
ATOM 965 N N . ILE A 1 123 ? 4.828 -7.781 -18.641 1 97.5 123 ILE A N 1
ATOM 966 C CA . ILE A 1 123 ? 4.152 -7.555 -17.375 1 97.5 123 ILE A CA 1
ATOM 967 C C . ILE A 1 123 ? 2.732 -7.055 -17.625 1 97.5 123 ILE A C 1
ATOM 969 O O . ILE A 1 123 ? 1.808 -7.387 -16.875 1 97.5 123 ILE A O 1
ATOM 973 N N . ASN A 1 124 ? 2.559 -6.281 -18.672 1 98.31 124 ASN A N 1
ATOM 974 C CA . ASN A 1 124 ? 1.234 -5.777 -19.016 1 98.31 124 ASN A CA 1
ATOM 975 C C . ASN A 1 124 ? 0.255 -6.914 -19.297 1 98.31 124 ASN A C 1
ATOM 977 O O . ASN A 1 124 ? -0.893 -6.871 -18.844 1 98.31 124 ASN A O 1
ATOM 981 N N . ASN A 1 125 ? 0.685 -7.93 -19.984 1 98.31 125 ASN A N 1
ATOM 982 C CA . ASN A 1 125 ? -0.161 -9.094 -20.234 1 98.31 125 ASN A CA 1
ATOM 983 C C . ASN A 1 125 ? -0.553 -9.789 -18.938 1 98.31 125 ASN A C 1
ATOM 985 O O . ASN A 1 125 ? -1.713 -10.164 -18.75 1 98.31 125 ASN A O 1
ATOM 989 N N . ALA A 1 126 ? 0.43 -9.938 -18.078 1 98.25 126 ALA A N 1
ATOM 990 C CA . ALA A 1 126 ? 0.165 -10.547 -16.781 1 98.25 126 ALA A CA 1
ATOM 991 C C . ALA A 1 126 ? -0.796 -9.688 -15.961 1 98.25 126 ALA A C 1
ATOM 993 O O . ALA A 1 126 ? -1.684 -10.219 -15.289 1 98.25 126 ALA A O 1
ATOM 994 N N . ALA A 1 127 ? -0.604 -8.391 -16.016 1 98.62 127 ALA A N 1
ATOM 995 C CA . ALA A 1 127 ? -1.462 -7.457 -15.289 1 98.62 127 ALA A CA 1
ATOM 996 C C . ALA A 1 127 ? -2.914 -7.578 -15.742 1 98.62 127 ALA A C 1
ATOM 998 O O . ALA A 1 127 ? -3.828 -7.637 -14.922 1 98.62 127 ALA A O 1
ATOM 999 N N . ASN A 1 128 ? -3.084 -7.656 -17.031 1 98.44 128 ASN A N 1
ATOM 1000 C CA . ASN A 1 128 ? -4.426 -7.762 -17.594 1 98.44 128 ASN A CA 1
ATOM 1001 C C . ASN A 1 128 ? -5.102 -9.07 -17.188 1 98.44 128 ASN A C 1
ATOM 1003 O O . ASN A 1 128 ? -6.273 -9.078 -16.812 1 98.44 128 ASN A O 1
ATOM 1007 N N . ARG A 1 129 ? -4.34 -10.102 -17.219 1 98 129 ARG A N 1
ATOM 1008 C CA . ARG A 1 129 ? -4.867 -11.414 -16.859 1 98 129 ARG A CA 1
ATOM 1009 C C . ARG A 1 129 ? -5.227 -11.469 -15.375 1 98 129 ARG A C 1
ATOM 1011 O O . ARG A 1 129 ? -6.277 -11.992 -15 1 98 129 ARG A O 1
ATOM 1018 N N . ALA A 1 130 ? -4.375 -10.992 -14.602 1 98.69 130 ALA A N 1
ATOM 1019 C CA . ALA A 1 130 ? -4.59 -11 -13.156 1 98.69 130 ALA A CA 1
ATOM 1020 C C . ALA A 1 130 ? -5.773 -10.117 -12.773 1 98.69 130 ALA A C 1
ATOM 1022 O O . ALA A 1 130 ? -6.617 -10.508 -11.969 1 98.69 130 ALA A O 1
ATOM 1023 N N . LYS A 1 131 ? -5.789 -8.914 -13.32 1 98.81 131 LYS A N 1
ATOM 1024 C CA . LYS A 1 131 ? -6.898 -7.996 -13.078 1 98.81 131 LYS A CA 1
ATOM 1025 C C . LYS A 1 131 ? -8.234 -8.648 -13.422 1 98.81 131 LYS A C 1
ATOM 1027 O O . LYS A 1 131 ? -9.164 -8.625 -12.609 1 98.81 131 LYS A O 1
ATOM 1032 N N . LYS A 1 132 ? -8.297 -9.219 -14.57 1 98.75 132 LYS A N 1
ATOM 1033 C CA . LYS A 1 132 ? -9.531 -9.867 -15 1 98.75 132 LYS A CA 1
ATOM 1034 C C . LYS A 1 132 ? -9.93 -10.992 -14.039 1 98.75 132 LYS A C 1
ATOM 1036 O O . LYS A 1 132 ? -11.102 -11.102 -13.656 1 98.75 132 LYS A O 1
ATOM 1041 N N . CYS A 1 133 ? -9.016 -11.805 -13.68 1 98.81 133 CYS A N 1
ATOM 1042 C CA . CYS A 1 133 ? -9.266 -12.922 -12.773 1 98.81 133 CYS A CA 1
ATOM 1043 C C . CYS A 1 133 ? -9.812 -12.43 -11.438 1 98.81 133 CYS A C 1
ATOM 1045 O O . CYS A 1 133 ? -10.836 -12.93 -10.961 1 98.81 133 CYS A O 1
ATOM 1047 N N . ILE A 1 134 ? -9.156 -11.445 -10.852 1 98.88 134 ILE A N 1
ATOM 1048 C CA . ILE A 1 134 ? -9.539 -10.914 -9.555 1 98.88 134 ILE A CA 1
ATOM 1049 C C . ILE A 1 134 ? -10.93 -10.289 -9.641 1 98.88 134 ILE A C 1
ATOM 1051 O O . ILE A 1 134 ? -11.789 -10.547 -8.797 1 98.88 134 ILE A O 1
ATOM 1055 N N . LEU A 1 135 ? -11.156 -9.5 -10.68 1 98.75 135 LEU A N 1
ATOM 1056 C CA . LEU A 1 135 ? -12.445 -8.828 -10.828 1 98.75 135 LEU A CA 1
ATOM 1057 C C . LEU A 1 135 ? -13.562 -9.844 -11.047 1 98.75 135 LEU A C 1
ATOM 1059 O O . LEU A 1 135 ? -14.68 -9.656 -10.562 1 98.75 135 LEU A O 1
ATOM 1063 N N . ASP A 1 136 ? -13.281 -10.938 -11.836 1 98.75 136 ASP A N 1
ATOM 1064 C CA . ASP A 1 136 ? -14.258 -12 -12.023 1 98.75 136 ASP A CA 1
ATOM 1065 C C . ASP A 1 136 ? -14.625 -12.648 -10.695 1 98.75 136 ASP A C 1
ATOM 1067 O O . ASP A 1 136 ? -15.805 -12.906 -10.422 1 98.75 136 ASP A O 1
ATOM 1071 N N . ILE A 1 137 ? -13.633 -12.906 -9.891 1 98.81 137 ILE A N 1
ATOM 1072 C CA . ILE A 1 137 ? -13.852 -13.531 -8.594 1 98.81 137 ILE A CA 1
ATOM 1073 C C . ILE A 1 137 ? -14.664 -12.594 -7.703 1 98.81 137 ILE A C 1
ATOM 1075 O O . ILE A 1 137 ? -15.609 -13.023 -7.035 1 98.81 137 ILE A O 1
ATOM 1079 N N . VAL A 1 138 ? -14.32 -11.297 -7.664 1 98.81 138 VAL A N 1
ATOM 1080 C CA . VAL A 1 138 ? -15.031 -10.297 -6.879 1 98.81 138 VAL A CA 1
ATOM 1081 C C . VAL A 1 138 ? -16.5 -10.234 -7.324 1 98.81 138 VAL A C 1
ATOM 1083 O O . VAL A 1 138 ? -17.406 -10.195 -6.488 1 98.81 138 VAL A O 1
ATOM 1086 N N . ASN A 1 139 ? -16.656 -10.234 -8.625 1 98.25 139 ASN A N 1
ATOM 1087 C CA . ASN A 1 139 ? -18 -10.156 -9.18 1 98.25 139 ASN A CA 1
ATOM 1088 C C . ASN A 1 139 ? -18.844 -11.375 -8.797 1 98.25 139 ASN A C 1
ATOM 1090 O O . ASN A 1 139 ? -20.047 -11.266 -8.609 1 98.25 139 ASN A O 1
ATOM 1094 N N . GLN A 1 140 ? -18.219 -12.5 -8.719 1 98.12 140 GLN A N 1
ATOM 1095 C CA . GLN A 1 140 ? -18.891 -13.75 -8.383 1 98.12 140 GLN A CA 1
ATOM 1096 C C . GLN A 1 140 ? -19.281 -13.781 -6.906 1 98.12 140 GLN A C 1
ATOM 1098 O O . GLN A 1 140 ? -20.25 -14.453 -6.531 1 98.12 140 GLN A O 1
ATOM 1103 N N . HIS A 1 141 ? -18.562 -13.055 -6.074 1 98.25 141 HIS A N 1
ATOM 1104 C CA . HIS A 1 141 ? -18.766 -13.141 -4.633 1 98.25 141 HIS A CA 1
ATOM 1105 C C . HIS A 1 141 ? -18.969 -11.75 -4.023 1 98.25 141 HIS A C 1
ATOM 1107 O O . HIS A 1 141 ? -18.297 -11.398 -3.051 1 98.25 141 HIS A O 1
ATOM 1113 N N . LYS A 1 142 ? -19.859 -10.961 -4.578 1 98.19 142 LYS A N 1
ATOM 1114 C CA . LYS A 1 142 ? -20.109 -9.602 -4.102 1 98.19 142 LYS A CA 1
ATOM 1115 C C . LYS A 1 142 ? -20.516 -9.602 -2.633 1 98.19 142 LYS A C 1
ATOM 1117 O O . LYS A 1 142 ? -21.328 -10.43 -2.209 1 98.19 142 LYS A O 1
ATOM 1122 N N . GLY A 1 143 ? -19.906 -8.719 -1.859 1 98.31 143 GLY A N 1
ATOM 1123 C CA . GLY A 1 143 ? -20.25 -8.547 -0.458 1 98.31 143 GLY A CA 1
ATOM 1124 C C . GLY A 1 143 ? -19.516 -9.5 0.462 1 98.31 143 GLY A C 1
ATOM 1125 O O . GLY A 1 143 ? -19.719 -9.477 1.679 1 98.31 143 GLY A O 1
ATOM 1126 N N . LYS A 1 144 ? -18.594 -10.328 -0.073 1 98.56 144 LYS A N 1
ATOM 1127 C CA . LYS A 1 144 ? -17.922 -11.359 0.71 1 98.56 144 LYS A CA 1
ATOM 1128 C C . LYS A 1 144 ? -16.453 -10.992 0.945 1 98.56 144 LYS A C 1
ATOM 1130 O O . LYS A 1 144 ? -15.969 -9.984 0.428 1 98.56 144 LYS A O 1
ATOM 1135 N N . LYS A 1 145 ? -15.836 -11.688 1.819 1 98.69 145 LYS A N 1
ATOM 1136 C CA . LYS A 1 145 ? -14.391 -11.625 2.055 1 98.69 145 LYS A CA 1
ATOM 1137 C C . LYS A 1 145 ? -13.68 -12.812 1.412 1 98.69 145 LYS A C 1
ATOM 1139 O O . LYS A 1 145 ? -13.961 -13.961 1.732 1 98.69 145 LYS A O 1
ATOM 1144 N N . ILE A 1 146 ? -12.773 -12.5 0.5 1 98.88 146 ILE A N 1
ATOM 1145 C CA . ILE A 1 146 ? -12.164 -13.523 -0.337 1 98.88 146 ILE A CA 1
ATOM 1146 C C . ILE A 1 146 ? -10.648 -13.531 -0.13 1 98.88 146 ILE A C 1
ATOM 1148 O O . ILE A 1 146 ? -10.008 -12.484 -0.204 1 98.88 146 ILE A O 1
ATOM 1152 N N . ALA A 1 147 ? -10.07 -14.656 0.214 1 98.88 147 ALA A N 1
ATOM 1153 C CA . ALA A 1 147 ? -8.617 -14.836 0.23 1 98.88 147 ALA A CA 1
ATOM 1154 C C . ALA A 1 147 ? -8.125 -15.414 -1.088 1 98.88 147 ALA A C 1
ATOM 1156 O O . ALA A 1 147 ? -8.664 -16.406 -1.578 1 98.88 147 ALA A O 1
ATOM 1157 N N . ILE A 1 148 ? -7.188 -14.766 -1.712 1 98.94 148 ILE A N 1
ATOM 1158 C CA . ILE A 1 148 ? -6.539 -15.266 -2.92 1 98.94 148 ILE A CA 1
ATOM 1159 C C . ILE A 1 148 ? -5.043 -15.438 -2.666 1 98.94 148 ILE A C 1
ATOM 1161 O O . ILE A 1 148 ? -4.32 -14.453 -2.469 1 98.94 148 ILE A O 1
ATOM 1165 N N . VAL A 1 149 ? -4.566 -16.656 -2.648 1 98.94 149 VAL A N 1
ATOM 1166 C CA . VAL A 1 149 ? -3.154 -16.953 -2.426 1 98.94 149 VAL A CA 1
ATOM 1167 C C . VAL A 1 149 ? -2.438 -17.094 -3.766 1 98.94 149 VAL A C 1
ATOM 1169 O O . VAL A 1 149 ? -2.834 -17.906 -4.609 1 98.94 149 VAL A O 1
ATOM 1172 N N . ALA A 1 150 ? -1.429 -16.312 -3.938 1 98.88 150 ALA A N 1
ATOM 1173 C CA . ALA A 1 150 ? -0.73 -16.25 -5.219 1 98.88 150 ALA A CA 1
ATOM 1174 C C . ALA A 1 150 ? 0.757 -15.977 -5.023 1 98.88 150 ALA A C 1
ATOM 1176 O O . ALA A 1 150 ? 1.397 -16.562 -4.152 1 98.88 150 ALA A O 1
ATOM 1177 N N . HIS A 1 151 ? 1.325 -15.172 -5.945 1 98.81 151 HIS A N 1
ATOM 1178 C CA . HIS A 1 151 ? 2.768 -14.961 -5.988 1 98.81 151 HIS A CA 1
ATOM 1179 C C . HIS A 1 151 ? 3.109 -13.477 -6 1 98.81 151 HIS A C 1
ATOM 1181 O O . HIS A 1 151 ? 2.242 -12.641 -6.262 1 98.81 151 HIS A O 1
ATOM 1187 N N . GLY A 1 152 ? 4.363 -13.18 -5.621 1 98.5 152 GLY A N 1
ATOM 1188 C CA . GLY A 1 152 ? 4.77 -11.789 -5.555 1 98.5 152 GLY A CA 1
ATOM 1189 C C . GLY A 1 152 ? 4.613 -11.055 -6.871 1 98.5 152 GLY A C 1
ATOM 1190 O O . GLY A 1 152 ? 4.051 -9.953 -6.914 1 98.5 152 GLY A O 1
ATOM 1191 N N . GLY A 1 153 ? 5.129 -11.695 -7.941 1 98.31 153 GLY A N 1
ATOM 1192 C CA . GLY A 1 153 ? 5.094 -11.055 -9.25 1 98.31 153 GLY A CA 1
ATOM 1193 C C . GLY A 1 153 ? 3.688 -10.812 -9.758 1 98.31 153 GLY A C 1
ATOM 1194 O O . GLY A 1 153 ? 3.357 -9.711 -10.188 1 98.31 153 GLY A O 1
ATOM 1195 N N . ILE A 1 154 ? 2.828 -11.797 -9.68 1 98.81 154 ILE A N 1
ATOM 1196 C CA . ILE A 1 154 ? 1.496 -11.688 -10.266 1 98.81 154 ILE A CA 1
ATOM 1197 C C . ILE A 1 154 ? 0.633 -10.766 -9.406 1 98.81 154 ILE A C 1
ATOM 1199 O O . ILE A 1 154 ? -0.232 -10.055 -9.93 1 98.81 154 ILE A O 1
ATOM 1203 N N . ILE A 1 155 ? 0.827 -10.695 -8.078 1 98.88 155 ILE A N 1
ATOM 1204 C CA . ILE A 1 155 ? 0.101 -9.766 -7.219 1 98.88 155 ILE A CA 1
ATOM 1205 C C . ILE A 1 155 ? 0.469 -8.328 -7.582 1 98.88 155 ILE A C 1
ATOM 1207 O O . ILE A 1 155 ? -0.409 -7.473 -7.734 1 98.88 155 ILE A O 1
ATOM 1211 N N . LYS A 1 156 ? 1.782 -8.078 -7.742 1 98.81 156 LYS A N 1
ATOM 1212 C CA . LYS A 1 156 ? 2.211 -6.75 -8.188 1 98.81 156 LYS A CA 1
ATOM 1213 C C . LYS A 1 156 ? 1.564 -6.379 -9.516 1 98.81 156 LYS A C 1
ATOM 1215 O O . LYS A 1 156 ? 1.026 -5.277 -9.664 1 98.81 156 LYS A O 1
ATOM 1220 N N . ALA A 1 157 ? 1.614 -7.305 -10.461 1 98.75 157 ALA A N 1
ATOM 1221 C CA . ALA A 1 157 ? 1.011 -7.074 -11.773 1 98.75 157 ALA A CA 1
ATOM 1222 C C . ALA A 1 157 ? -0.488 -6.812 -11.648 1 98.75 157 ALA A C 1
ATOM 1224 O O . ALA A 1 157 ? -1.021 -5.906 -12.289 1 98.75 157 ALA A O 1
ATOM 1225 N N . GLY A 1 158 ? -1.161 -7.609 -10.852 1 98.81 158 GLY A N 1
ATOM 1226 C CA . GLY A 1 158 ? -2.586 -7.422 -10.633 1 98.81 158 GLY A CA 1
ATOM 1227 C C . GLY A 1 158 ? -2.934 -6.051 -10.086 1 98.81 158 GLY A C 1
ATOM 1228 O O . GLY A 1 158 ? -3.896 -5.426 -10.531 1 98.81 158 GLY A O 1
ATOM 1229 N N . LEU A 1 159 ? -2.182 -5.609 -9.07 1 98.88 159 LEU A N 1
ATOM 1230 C CA . LEU A 1 159 ? -2.391 -4.281 -8.508 1 98.88 159 LEU A CA 1
ATOM 1231 C C . LEU A 1 159 ? -2.211 -3.203 -9.57 1 98.88 159 LEU A C 1
ATOM 1233 O O . LEU A 1 159 ? -3.006 -2.264 -9.648 1 98.88 159 LEU A O 1
ATOM 1237 N N . ILE A 1 160 ? -1.171 -3.357 -10.398 1 98.81 160 ILE A N 1
ATOM 1238 C CA . ILE A 1 160 ? -0.919 -2.422 -11.484 1 98.81 160 ILE A CA 1
ATOM 1239 C C . ILE A 1 160 ? -2.135 -2.367 -12.406 1 98.81 160 ILE A C 1
ATOM 1241 O O . ILE A 1 160 ? -2.588 -1.285 -12.789 1 98.81 160 ILE A O 1
ATOM 1245 N N . GLY A 1 161 ? -2.654 -3.525 -12.773 1 98.69 161 GLY A N 1
ATOM 1246 C CA . GLY A 1 161 ? -3.82 -3.59 -13.633 1 98.69 161 GLY A CA 1
ATOM 1247 C C . GLY A 1 161 ? -5.062 -2.982 -13.008 1 98.69 161 GLY A C 1
ATOM 1248 O O . GLY A 1 161 ? -5.785 -2.225 -13.656 1 98.69 161 GLY A O 1
ATOM 1249 N N . ILE A 1 162 ? -5.305 -3.287 -11.812 1 98.81 162 ILE A N 1
ATOM 1250 C CA . ILE A 1 162 ? -6.508 -2.879 -11.094 1 98.81 162 ILE A CA 1
ATOM 1251 C C . ILE A 1 162 ? -6.527 -1.359 -10.938 1 98.81 162 ILE A C 1
ATOM 1253 O O . ILE A 1 162 ? -7.578 -0.728 -11.086 1 98.81 162 ILE A O 1
ATOM 1257 N N . PHE A 1 163 ? -5.375 -0.739 -10.695 1 98.62 163 PHE A N 1
ATOM 1258 C CA . PHE A 1 163 ? -5.348 0.683 -10.375 1 98.62 163 PHE A CA 1
ATOM 1259 C C . PHE A 1 163 ? -4.867 1.499 -11.57 1 98.62 163 PHE A C 1
ATOM 1261 O O . PHE A 1 163 ? -4.852 2.73 -11.516 1 98.62 163 PHE A O 1
ATOM 1268 N N . GLY A 1 164 ? -4.457 0.823 -12.617 1 97.88 164 GLY A N 1
ATOM 1269 C CA . GLY A 1 164 ? -4.031 1.513 -13.828 1 97.88 164 GLY A CA 1
ATOM 1270 C C . GLY A 1 164 ? -2.689 2.203 -13.68 1 97.88 164 GLY A C 1
ATOM 1271 O O . GLY A 1 164 ? -2.484 3.297 -14.211 1 97.88 164 GLY A O 1
ATOM 1272 N N . TRP A 1 165 ? -1.768 1.657 -12.953 1 98.44 165 TRP A N 1
ATOM 1273 C CA . TRP A 1 165 ? -0.438 2.227 -12.758 1 98.44 165 TRP A CA 1
ATOM 1274 C C . TRP A 1 165 ? 0.463 1.93 -13.953 1 98.44 165 TRP A C 1
ATOM 1276 O O . TRP A 1 165 ? 0.189 1.017 -14.734 1 98.44 165 TRP A O 1
ATOM 1286 N N . ASP A 1 166 ? 1.51 2.738 -14.102 1 97.69 166 ASP A N 1
ATOM 1287 C CA . ASP A 1 166 ? 2.5 2.379 -15.109 1 97.69 166 ASP A CA 1
ATOM 1288 C C . ASP A 1 166 ? 3.26 1.116 -14.711 1 97.69 166 ASP A C 1
ATOM 1290 O O . ASP A 1 166 ? 3.324 0.772 -13.531 1 97.69 166 ASP A O 1
ATOM 1294 N N . MET A 1 167 ? 3.848 0.455 -15.711 1 98.12 167 MET A N 1
ATOM 1295 C CA . MET A 1 167 ? 4.453 -0.855 -15.492 1 98.12 167 MET A CA 1
ATOM 1296 C C . MET A 1 167 ? 5.668 -0.746 -14.578 1 98.12 167 MET A C 1
ATOM 1298 O O . MET A 1 167 ? 6.055 -1.725 -13.938 1 98.12 167 MET A O 1
ATOM 1302 N N . THR A 1 168 ? 6.223 0.454 -14.461 1 98 168 THR A N 1
ATOM 1303 C CA . THR A 1 168 ? 7.418 0.609 -13.641 1 98 168 THR A CA 1
ATOM 1304 C C . THR A 1 168 ? 7.078 0.452 -12.156 1 98 168 THR A C 1
ATOM 1306 O O . THR A 1 168 ? 7.965 0.235 -11.336 1 98 168 THR A O 1
ATOM 1309 N N . MET A 1 169 ? 5.77 0.591 -11.812 1 98.62 169 MET A N 1
ATOM 1310 C CA . MET A 1 169 ? 5.352 0.38 -10.43 1 98.62 169 MET A CA 1
ATOM 1311 C C . MET A 1 169 ? 5.699 -1.03 -9.961 1 98.62 169 MET A C 1
ATOM 1313 O O . MET A 1 169 ? 5.883 -1.268 -8.766 1 98.62 169 MET A O 1
ATOM 1317 N N . TYR A 1 170 ? 5.863 -1.971 -10.938 1 98.38 170 TYR A N 1
ATOM 1318 C CA . TYR A 1 170 ? 6.254 -3.348 -10.656 1 98.38 170 TYR A CA 1
ATOM 1319 C C . TYR A 1 170 ? 7.516 -3.389 -9.805 1 98.38 170 TYR A C 1
ATOM 1321 O O . TYR A 1 170 ? 7.668 -4.266 -8.945 1 98.38 170 TYR A O 1
ATOM 1329 N N . HIS A 1 171 ? 8.336 -2.441 -10.062 1 97.81 171 HIS A N 1
ATOM 1330 C CA . HIS A 1 171 ? 9.641 -2.414 -9.406 1 97.81 171 HIS A CA 1
ATOM 1331 C C . HIS A 1 171 ? 9.609 -1.542 -8.156 1 97.81 171 HIS A C 1
ATOM 1333 O O . HIS A 1 171 ? 10.602 -1.449 -7.438 1 97.81 171 HIS A O 1
ATOM 1339 N N . LYS A 1 172 ? 8.484 -0.909 -7.844 1 98.44 172 LYS A N 1
ATOM 1340 C CA . LYS A 1 172 ? 8.398 0.077 -6.77 1 98.44 172 LYS A CA 1
ATOM 1341 C C . LYS A 1 172 ? 7.5 -0.415 -5.637 1 98.44 172 LYS A C 1
ATOM 1343 O O . LYS A 1 172 ? 6.969 0.387 -4.867 1 98.44 172 LYS A O 1
ATOM 1348 N N . MET A 1 173 ? 7.27 -1.688 -5.559 1 98.19 173 MET A N 1
ATOM 1349 C CA . MET A 1 173 ? 6.555 -2.354 -4.473 1 98.19 173 MET A CA 1
ATOM 1350 C C . MET A 1 173 ? 7.387 -3.49 -3.893 1 98.19 173 MET A C 1
ATOM 1352 O O . MET A 1 173 ? 8.055 -4.223 -4.629 1 98.19 173 MET A O 1
ATOM 1356 N N . ALA A 1 174 ? 7.312 -3.633 -2.645 1 96.94 174 ALA A N 1
ATOM 1357 C CA . ALA A 1 174 ? 7.949 -4.758 -1.961 1 96.94 174 ALA A CA 1
ATOM 1358 C C . ALA A 1 174 ? 6.91 -5.652 -1.293 1 96.94 174 ALA A C 1
ATOM 1360 O O . ALA A 1 174 ? 6.078 -5.176 -0.515 1 96.94 174 ALA A O 1
ATOM 1361 N N . LEU A 1 175 ? 6.926 -6.895 -1.633 1 97.94 175 LEU A N 1
ATOM 1362 C CA . LEU A 1 175 ? 5.988 -7.855 -1.062 1 97.94 175 LEU A CA 1
ATOM 1363 C C . LEU A 1 175 ? 6.727 -9.039 -0.447 1 97.94 175 LEU A C 1
ATOM 1365 O O . LEU A 1 175 ? 7.414 -9.781 -1.152 1 97.94 175 LEU A O 1
ATOM 1369 N N . GLY A 1 176 ? 6.609 -9.203 0.855 1 97.88 176 GLY A N 1
ATOM 1370 C CA . GLY A 1 176 ? 7.203 -10.352 1.525 1 97.88 176 GLY A CA 1
ATOM 1371 C C . GLY A 1 176 ? 6.359 -11.609 1.427 1 97.88 176 GLY A C 1
ATOM 1372 O O . GLY A 1 176 ? 5.195 -11.547 1.026 1 97.88 176 GLY A O 1
ATOM 1373 N N . ASN A 1 177 ? 6.961 -12.711 1.76 1 98.31 177 ASN A N 1
ATOM 1374 C CA . ASN A 1 177 ? 6.203 -13.961 1.794 1 98.31 177 ASN A CA 1
ATOM 1375 C C . ASN A 1 177 ? 5.105 -13.922 2.854 1 98.31 177 ASN A C 1
ATOM 1377 O O . ASN A 1 177 ? 5.316 -13.398 3.949 1 98.31 177 ASN A O 1
ATOM 1381 N N . THR A 1 178 ? 3.971 -14.406 2.488 1 98.56 178 THR A N 1
ATOM 1382 C CA . THR A 1 178 ? 2.746 -14.523 3.271 1 98.56 178 THR A CA 1
ATOM 1383 C C . THR A 1 178 ? 2.178 -13.148 3.596 1 98.56 178 THR A C 1
ATOM 1385 O O . THR A 1 178 ? 1.323 -13.008 4.473 1 98.56 178 THR A O 1
ATOM 1388 N N . CYS A 1 179 ? 2.672 -12.109 2.947 1 98.56 179 CYS A N 1
ATOM 1389 C CA . CYS A 1 179 ? 2.088 -10.797 3.178 1 98.56 179 CYS A CA 1
ATOM 1390 C C . CYS A 1 179 ? 0.63 -10.758 2.732 1 98.56 179 CYS A C 1
ATOM 1392 O O . CYS A 1 179 ? 0.225 -11.531 1.858 1 98.56 179 CYS A O 1
ATOM 1394 N N . ILE A 1 180 ? -0.094 -9.898 3.361 1 98.62 180 ILE A N 1
ATOM 1395 C CA . ILE A 1 180 ? -1.494 -9.672 3.018 1 98.62 180 ILE A CA 1
ATOM 1396 C C . ILE A 1 180 ? -1.656 -8.289 2.385 1 98.62 180 ILE A C 1
ATOM 1398 O O . ILE A 1 180 ? -1.229 -7.285 2.955 1 98.62 180 ILE A O 1
ATOM 1402 N N . ASN A 1 181 ? -2.113 -8.234 1.181 1 98.75 181 ASN A N 1
ATOM 1403 C CA . ASN A 1 181 ? -2.564 -7.012 0.517 1 98.75 181 ASN A CA 1
ATOM 1404 C C . ASN A 1 181 ? -4.086 -6.945 0.444 1 98.75 181 ASN A C 1
ATOM 1406 O O . ASN A 1 181 ? -4.723 -7.809 -0.166 1 98.75 181 ASN A O 1
ATOM 1410 N N . THR A 1 182 ? -4.68 -5.957 1.06 1 98.75 182 THR A N 1
ATOM 1411 C CA . THR A 1 182 ? -6.129 -5.906 1.214 1 98.75 182 THR A CA 1
ATOM 1412 C C . THR A 1 182 ? -6.738 -4.875 0.272 1 98.75 182 THR A C 1
ATOM 1414 O O . THR A 1 182 ? -6.336 -3.709 0.275 1 98.75 182 THR A O 1
ATOM 1417 N N . LEU A 1 183 ? -7.625 -5.301 -0.547 1 98.81 183 LEU A N 1
ATOM 1418 C CA . LEU A 1 183 ? -8.43 -4.445 -1.415 1 98.81 183 LEU A CA 1
ATOM 1419 C C . LEU A 1 183 ? -9.906 -4.543 -1.055 1 98.81 183 LEU A C 1
ATOM 1421 O O . LEU A 1 183 ? -10.383 -5.602 -0.636 1 98.81 183 LEU A O 1
ATOM 1425 N N . THR A 1 184 ? -10.602 -3.504 -1.215 1 98.75 184 THR A N 1
ATOM 1426 C CA . THR A 1 184 ? -12.062 -3.545 -1.183 1 98.75 184 THR A CA 1
ATOM 1427 C C . THR A 1 184 ? -12.641 -3.049 -2.504 1 98.75 184 THR A C 1
ATOM 1429 O O . THR A 1 184 ? -12.008 -2.271 -3.217 1 98.75 184 THR A O 1
ATOM 1432 N N . PHE A 1 185 ? -13.75 -3.559 -2.801 1 98.69 185 PHE A N 1
ATOM 1433 C CA . PHE A 1 185 ? -14.508 -3.18 -3.992 1 98.69 185 PHE A CA 1
ATOM 1434 C C . PHE A 1 185 ? -15.945 -2.844 -3.639 1 98.69 185 PHE A C 1
ATOM 1436 O O . PHE A 1 185 ? -16.562 -3.531 -2.822 1 98.69 185 PHE A O 1
ATOM 1443 N N . ASN A 1 186 ? -16.453 -1.765 -4.176 1 97.75 186 ASN A N 1
ATOM 1444 C CA . ASN A 1 186 ? -17.875 -1.503 -4.031 1 97.75 186 ASN A CA 1
ATOM 1445 C C . ASN A 1 186 ? -18.688 -2.246 -5.082 1 97.75 186 ASN A C 1
ATOM 1447 O O . ASN A 1 186 ? -18.156 -3.072 -5.824 1 97.75 186 ASN A O 1
ATOM 1451 N N . ASP A 1 187 ? -19.953 -1.999 -5.176 1 96.06 187 ASP A N 1
ATOM 1452 C CA . ASP A 1 187 ? -20.859 -2.736 -6.059 1 96.06 187 ASP A CA 1
ATOM 1453 C C . ASP A 1 187 ? -20.547 -2.455 -7.523 1 96.06 187 ASP A C 1
ATOM 1455 O O . ASP A 1 187 ? -20.875 -3.254 -8.398 1 96.06 187 ASP A O 1
ATOM 1459 N N . ASP A 1 188 ? -19.891 -1.368 -7.793 1 96.06 188 ASP A N 1
ATOM 1460 C CA . ASP A 1 188 ? -19.5 -1.011 -9.156 1 96.06 188 ASP A CA 1
ATOM 1461 C C . ASP A 1 188 ? -18.078 -1.508 -9.469 1 96.06 188 ASP A C 1
ATOM 1463 O O . ASP A 1 188 ? -17.469 -1.087 -10.453 1 96.06 188 ASP A O 1
ATOM 1467 N N . LEU A 1 189 ? -17.469 -2.322 -8.555 1 96.94 189 LEU A N 1
ATOM 1468 C CA . LEU A 1 189 ? -16.156 -2.955 -8.695 1 96.94 189 LEU A CA 1
ATOM 1469 C C . LEU A 1 189 ? -15.047 -1.912 -8.672 1 96.94 189 LEU A C 1
ATOM 1471 O O . LEU A 1 189 ? -13.969 -2.137 -9.234 1 96.94 189 LEU A O 1
ATOM 1475 N N . LYS A 1 190 ? -15.352 -0.709 -8.102 1 97.19 190 LYS A N 1
ATOM 1476 C CA . LYS A 1 190 ? -14.297 0.279 -7.895 1 97.19 190 LYS A CA 1
ATOM 1477 C C . LYS A 1 190 ? -13.398 -0.112 -6.723 1 97.19 190 LYS A C 1
ATOM 1479 O O . LYS A 1 190 ? -13.883 -0.329 -5.609 1 97.19 190 LYS A O 1
ATOM 1484 N N . PRO A 1 191 ? -12.156 -0.141 -6.996 1 98.56 191 PRO A N 1
ATOM 1485 C CA . PRO A 1 191 ? -11.25 -0.678 -5.984 1 98.56 191 PRO A CA 1
ATOM 1486 C C . PRO A 1 191 ? -10.727 0.396 -5.031 1 98.56 191 PRO A C 1
ATOM 1488 O O . PRO A 1 191 ? -10.602 1.562 -5.418 1 98.56 191 PRO A O 1
ATOM 1491 N N . VAL A 1 192 ? -10.406 0.036 -3.818 1 98.62 192 VAL A N 1
ATOM 1492 C CA . VAL A 1 192 ? -9.664 0.809 -2.83 1 98.62 192 VAL A CA 1
ATOM 1493 C C . VAL A 1 192 ? -8.555 -0.053 -2.227 1 98.62 192 VAL A C 1
ATOM 1495 O O . VAL A 1 192 ? -8.797 -1.2 -1.841 1 98.62 192 VAL A O 1
ATOM 1498 N N . LEU A 1 193 ? -7.352 0.426 -2.287 1 98.75 193 LEU A N 1
ATOM 1499 C CA . LEU A 1 193 ? -6.23 -0.228 -1.617 1 98.75 193 LEU A CA 1
ATOM 1500 C C . LEU A 1 193 ? -6.234 0.082 -0.124 1 98.75 193 LEU A C 1
ATOM 1502 O O . LEU A 1 193 ? -6.004 1.225 0.277 1 98.75 193 LEU A O 1
ATOM 1506 N N . VAL A 1 194 ? -6.395 -0.898 0.742 1 98.31 194 VAL A N 1
ATOM 1507 C CA . VAL A 1 194 ? -6.57 -0.714 2.18 1 98.31 194 VAL A CA 1
ATOM 1508 C C . VAL A 1 194 ? -5.258 -1.015 2.902 1 98.31 194 VAL A C 1
ATOM 1510 O O . VAL A 1 194 ? -4.934 -0.377 3.906 1 98.31 194 VAL A O 1
ATOM 1513 N N . ALA A 1 195 ? -4.555 -2.006 2.408 1 98.25 195 ALA A N 1
ATOM 1514 C CA . ALA A 1 195 ? -3.279 -2.385 3.01 1 98.25 195 ALA A CA 1
ATOM 1515 C C . ALA A 1 195 ? -2.357 -3.031 1.978 1 98.25 195 ALA A C 1
ATOM 1517 O O . ALA A 1 195 ? -2.818 -3.762 1.097 1 98.25 195 ALA A O 1
ATOM 1518 N N . LEU A 1 196 ? -1.132 -2.736 2.107 1 98.56 196 LEU A N 1
ATOM 1519 C CA . LEU A 1 196 ? -0.111 -3.355 1.269 1 98.56 196 LEU A CA 1
ATOM 1520 C C . LEU A 1 196 ? 0.99 -3.977 2.121 1 98.56 196 LEU A C 1
ATOM 1522 O O . LEU A 1 196 ? 1.506 -3.334 3.039 1 98.56 196 LEU A O 1
ATOM 1526 N N . ASN A 1 197 ? 1.294 -5.289 1.867 1 98.5 197 ASN A N 1
ATOM 1527 C CA . ASN A 1 197 ? 2.424 -6.02 2.432 1 98.5 197 ASN A CA 1
ATOM 1528 C C . ASN A 1 197 ? 2.34 -6.094 3.955 1 98.5 197 ASN A C 1
ATOM 1530 O O . ASN A 1 197 ? 3.326 -5.84 4.648 1 98.5 197 ASN A O 1
ATOM 1534 N N . ASP A 1 198 ? 1.151 -6.324 4.492 1 97.69 198 ASP A N 1
ATOM 1535 C CA . ASP A 1 198 ? 0.983 -6.582 5.922 1 97.69 198 ASP A CA 1
ATOM 1536 C C . ASP A 1 198 ? 1.573 -7.938 6.309 1 97.69 198 ASP A C 1
ATOM 1538 O O . ASP A 1 198 ? 1.03 -8.984 5.945 1 97.69 198 ASP A O 1
ATOM 1542 N N . THR A 1 199 ? 2.691 -7.938 7.023 1 96.62 199 THR A N 1
ATOM 1543 C CA . THR A 1 199 ? 3.375 -9.156 7.438 1 96.62 199 THR A CA 1
ATOM 1544 C C . THR A 1 199 ? 3.42 -9.266 8.961 1 96.62 199 THR A C 1
ATOM 1546 O O . THR A 1 199 ? 4.32 -9.891 9.516 1 96.62 199 THR A O 1
ATOM 1549 N N . ASN A 1 200 ? 2.467 -8.648 9.641 1 93 200 ASN A N 1
ATOM 1550 C CA . ASN A 1 200 ? 2.508 -8.469 11.086 1 93 200 ASN A CA 1
ATOM 1551 C C . ASN A 1 200 ? 2.354 -9.805 11.82 1 93 200 ASN A C 1
ATOM 1553 O O . ASN A 1 200 ? 2.629 -9.891 13.016 1 93 200 ASN A O 1
ATOM 1557 N N . HIS A 1 201 ? 1.927 -10.82 11.117 1 94.38 201 HIS A N 1
ATOM 1558 C CA . HIS A 1 201 ? 1.849 -12.148 11.727 1 94.38 201 HIS A CA 1
ATOM 1559 C C . HIS A 1 201 ? 3.232 -12.781 11.852 1 94.38 201 HIS A C 1
ATOM 1561 O O . HIS A 1 201 ? 3.398 -13.789 12.547 1 94.38 201 HIS A O 1
ATOM 1567 N N . LEU A 1 202 ? 4.148 -12.164 11.203 1 92.94 202 LEU A N 1
ATOM 1568 C CA . LEU A 1 202 ? 5.508 -12.688 11.242 1 92.94 202 LEU A CA 1
ATOM 1569 C C . LEU A 1 202 ? 6.332 -11.977 12.312 1 92.94 202 LEU A C 1
ATOM 1571 O O . LEU A 1 202 ? 6.137 -10.781 12.555 1 92.94 202 LEU A O 1
ATOM 1575 N N . LYS A 1 203 ? 7.223 -12.68 13.031 1 81.38 203 LYS A N 1
ATOM 1576 C CA . LYS A 1 203 ? 8.266 -12.07 13.852 1 81.38 203 LYS A CA 1
ATOM 1577 C C . LYS A 1 203 ? 9.422 -11.578 12.992 1 81.38 203 LYS A C 1
ATOM 1579 O O . LYS A 1 203 ? 9.562 -11.984 11.836 1 81.38 203 LYS A O 1
ATOM 1584 N N . ASN A 1 204 ? 10.164 -10.727 13.422 1 74.5 204 ASN A N 1
ATOM 1585 C CA . ASN A 1 204 ? 11.242 -10.086 12.68 1 74.5 204 ASN A CA 1
ATOM 1586 C C . ASN A 1 204 ? 12.102 -11.117 11.945 1 74.5 204 ASN A C 1
ATOM 1588 O O . ASN A 1 204 ? 12.516 -10.891 10.805 1 74.5 204 ASN A O 1
ATOM 1592 N N . ASP A 1 205 ? 12.312 -12.195 12.508 1 65.31 205 ASP A N 1
ATOM 1593 C CA . ASP A 1 205 ? 13.203 -13.203 11.93 1 65.31 205 ASP A CA 1
ATOM 1594 C C . ASP A 1 205 ? 12.531 -13.914 10.758 1 65.31 205 ASP A C 1
ATOM 1596 O O . ASP A 1 205 ? 13.203 -14.562 9.953 1 65.31 205 ASP A O 1
ATOM 1600 N N . ALA A 1 206 ? 11.234 -13.758 10.609 1 66.88 206 ALA A N 1
ATOM 1601 C CA . ALA A 1 206 ? 10.508 -14.484 9.57 1 66.88 206 ALA A CA 1
ATOM 1602 C C . ALA A 1 206 ? 10.141 -13.562 8.414 1 66.88 206 ALA A C 1
ATOM 1604 O O . ALA A 1 206 ? 9.625 -14.016 7.391 1 66.88 206 ALA A O 1
ATOM 1605 N N . LYS A 1 207 ? 10.438 -12.273 8.547 1 83.81 207 LYS A N 1
ATOM 1606 C CA . LYS A 1 207 ? 10.094 -11.328 7.496 1 83.81 207 LYS A CA 1
ATOM 1607 C C . LYS A 1 207 ? 11.086 -11.406 6.34 1 83.81 207 LYS A C 1
ATOM 1609 O O . LYS A 1 207 ? 12.289 -11.562 6.555 1 83.81 207 LYS A O 1
ATOM 1614 N N . THR A 1 208 ? 10.648 -11.391 5.082 1 69.31 208 THR A N 1
ATOM 1615 C CA . THR A 1 208 ? 11.484 -11.641 3.914 1 69.31 208 THR A CA 1
ATOM 1616 C C . THR A 1 208 ? 11.703 -10.359 3.119 1 69.31 208 THR A C 1
ATOM 1618 O O . THR A 1 208 ? 12.289 -10.383 2.035 1 69.31 208 THR A O 1
ATOM 1621 N N . VAL A 1 209 ? 11.148 -9.398 3.52 1 73.31 209 VAL A N 1
ATOM 1622 C CA . VAL A 1 209 ? 11.445 -8.102 2.91 1 73.31 209 VAL A CA 1
ATOM 1623 C C . VAL A 1 209 ? 11.672 -7.059 4 1 73.31 209 VAL A C 1
ATOM 1625 O O . VAL A 1 209 ? 11.148 -7.184 5.109 1 73.31 209 VAL A O 1
ATOM 1628 N N . MET B 1 1 ? 22.859 3.391 0.116 1 88.56 1 MET B N 1
ATOM 1629 C CA . MET B 1 1 ? 22.25 3.104 1.405 1 88.56 1 MET B CA 1
ATOM 1630 C C . MET B 1 1 ? 20.734 3.334 1.346 1 88.56 1 MET B C 1
ATOM 1632 O O . MET B 1 1 ? 20.266 4.141 0.548 1 88.56 1 MET B O 1
ATOM 1636 N N . LYS B 1 2 ? 20 2.658 2.043 1 95.94 2 LYS B N 1
ATOM 1637 C CA . LYS B 1 2 ? 18.547 2.734 2.01 1 95.94 2 LYS B CA 1
ATOM 1638 C C . LYS B 1 2 ? 18.016 3.707 3.064 1 95.94 2 LYS B C 1
ATOM 1640 O O . LYS B 1 2 ? 18.453 3.666 4.219 1 95.94 2 LYS B O 1
ATOM 1645 N N . THR B 1 3 ? 17.359 4.746 2.648 1 98.75 3 THR B N 1
ATOM 1646 C CA . THR B 1 3 ? 16.656 5.656 3.547 1 98.75 3 THR B CA 1
ATOM 1647 C C . THR B 1 3 ? 15.211 5.219 3.732 1 98.75 3 THR B C 1
ATOM 1649 O O . THR B 1 3 ? 14.516 4.922 2.758 1 98.75 3 THR B O 1
ATOM 1652 N N . THR B 1 4 ? 14.789 5.078 4.965 1 98.81 4 THR B N 1
ATOM 1653 C CA . THR B 1 4 ? 13.43 4.641 5.254 1 98.81 4 THR B CA 1
ATOM 1654 C C . THR B 1 4 ? 12.578 5.801 5.758 1 98.81 4 THR B C 1
ATOM 1656 O O . THR B 1 4 ? 13.023 6.574 6.613 1 98.81 4 THR B O 1
ATOM 1659 N N . VAL B 1 5 ? 11.422 5.969 5.199 1 98.88 5 VAL B N 1
ATOM 1660 C CA . VAL B 1 5 ? 10.492 7 5.637 1 98.88 5 VAL B CA 1
ATOM 1661 C C . VAL B 1 5 ? 9.203 6.352 6.137 1 98.88 5 VAL B C 1
ATOM 1663 O O . VAL B 1 5 ? 8.586 5.551 5.426 1 98.88 5 VAL B O 1
ATOM 1666 N N . LEU B 1 6 ? 8.844 6.59 7.344 1 98.88 6 LEU B N 1
ATOM 1667 C CA . LEU B 1 6 ? 7.535 6.258 7.891 1 98.88 6 LEU B CA 1
ATOM 1668 C C . LEU B 1 6 ? 6.59 7.453 7.797 1 98.88 6 LEU B C 1
ATOM 1670 O O . LEU B 1 6 ? 6.707 8.406 8.57 1 98.88 6 LEU B O 1
ATOM 1674 N N . LEU B 1 7 ? 5.691 7.453 6.812 1 98.94 7 LEU B N 1
ATOM 1675 C CA . LEU B 1 7 ? 4.633 8.453 6.75 1 98.94 7 LEU B CA 1
ATOM 1676 C C . LEU B 1 7 ? 3.471 8.07 7.664 1 98.94 7 LEU B C 1
ATOM 1678 O O . LEU B 1 7 ? 2.816 7.047 7.449 1 98.94 7 LEU B O 1
ATOM 1682 N N . ILE B 1 8 ? 3.197 8.883 8.633 1 98.94 8 ILE B N 1
ATOM 1683 C CA . ILE B 1 8 ? 2.26 8.531 9.695 1 98.94 8 ILE B CA 1
ATOM 1684 C C . ILE B 1 8 ? 1.117 9.539 9.734 1 98.94 8 ILE B C 1
ATOM 1686 O O . ILE B 1 8 ? 1.354 10.75 9.773 1 98.94 8 ILE B O 1
ATOM 1690 N N . ARG B 1 9 ? -0.057 9.062 9.664 1 98.88 9 ARG B N 1
ATOM 1691 C CA . ARG B 1 9 ? -1.202 9.945 9.867 1 98.88 9 ARG B CA 1
ATOM 1692 C C . ARG B 1 9 ? -1.4 10.25 11.352 1 98.88 9 ARG B C 1
ATOM 1694 O O . ARG B 1 9 ? -1.197 9.375 12.195 1 98.88 9 ARG B O 1
ATOM 1701 N N . HIS B 1 10 ? -1.834 11.359 11.656 1 98.81 10 HIS B N 1
ATOM 1702 C CA . HIS B 1 10 ? -2.07 11.766 13.031 1 98.81 10 HIS B CA 1
ATOM 1703 C C . HIS B 1 10 ? -3.162 10.922 13.68 1 98.81 10 HIS B C 1
ATOM 1705 O O . HIS B 1 10 ? -3.846 10.156 13 1 98.81 10 HIS B O 1
ATOM 1711 N N . GLY B 1 11 ? -3.297 11.086 15.047 1 98.69 11 GLY B N 1
ATOM 1712 C CA . GLY B 1 11 ? -4.363 10.43 15.789 1 98.69 11 GLY B CA 1
ATOM 1713 C C . GLY B 1 11 ? -5.738 11 15.492 1 98.69 11 GLY B C 1
ATOM 1714 O O . GLY B 1 11 ? -5.852 12.062 14.875 1 98.69 11 GLY B O 1
ATOM 1715 N N . GLU B 1 12 ? -6.715 10.336 16 1 98.06 12 GLU B N 1
ATOM 1716 C CA . GLU B 1 12 ? -8.109 10.664 15.711 1 98.06 12 GLU B CA 1
ATOM 1717 C C . GLU B 1 12 ? -8.492 12.016 16.312 1 98.06 12 GLU B C 1
ATOM 1719 O O . GLU B 1 12 ? -8.055 12.359 17.422 1 98.06 12 GLU B O 1
ATOM 1724 N N . THR B 1 13 ? -9.266 12.773 15.609 1 97.62 13 THR B N 1
ATOM 1725 C CA . THR B 1 13 ? -9.906 13.992 16.062 1 97.62 13 THR B CA 1
ATOM 1726 C C . THR B 1 13 ? -11.43 13.844 16.062 1 97.62 13 THR B C 1
ATOM 1728 O O . THR B 1 13 ? -11.953 12.859 15.547 1 97.62 13 THR B O 1
ATOM 1731 N N . GLU B 1 14 ? -12.062 14.836 16.641 1 95.56 14 GLU B N 1
ATOM 1732 C CA . GLU B 1 14 ? -13.523 14.812 16.609 1 95.56 14 GLU B CA 1
ATOM 1733 C C . GLU B 1 14 ? -14.047 14.875 15.188 1 95.56 14 GLU B C 1
ATOM 1735 O O . GLU B 1 14 ? -15.047 14.227 14.852 1 95.56 14 GLU B O 1
ATOM 1740 N N . TRP B 1 15 ? -13.445 15.617 14.352 1 95.25 15 TRP B N 1
ATOM 1741 C CA . TRP B 1 15 ? -13.906 15.766 12.969 1 95.25 15 TRP B CA 1
ATOM 1742 C C . TRP B 1 15 ? -13.688 14.477 12.188 1 95.25 15 TRP B C 1
ATOM 1744 O O . TRP B 1 15 ? -14.422 14.18 11.242 1 95.25 15 TRP B O 1
ATOM 1754 N N . ASN B 1 16 ? -12.609 13.719 12.5 1 95 16 ASN B N 1
ATOM 1755 C CA . ASN B 1 16 ? -12.469 12.406 11.891 1 95 16 ASN B CA 1
ATOM 1756 C C . ASN B 1 16 ? -13.703 11.547 12.117 1 95 16 ASN B C 1
ATOM 1758 O O . ASN B 1 16 ? -14.211 10.914 11.188 1 95 16 ASN B O 1
ATOM 1762 N N . THR B 1 17 ? -14.172 11.5 13.367 1 93.56 17 THR B N 1
ATOM 1763 C CA . THR B 1 17 ? -15.305 10.664 13.75 1 93.56 17 THR B CA 1
ATOM 1764 C C . THR B 1 17 ? -16.578 11.117 13.031 1 93.56 17 THR B C 1
ATOM 1766 O O . THR B 1 17 ? -17.438 10.297 12.719 1 93.56 17 THR B O 1
ATOM 1769 N N . LEU B 1 18 ? -16.594 12.359 12.711 1 93.5 18 LEU B N 1
ATOM 1770 C CA . LEU B 1 18 ? -17.766 12.922 12.07 1 93.5 18 LEU B CA 1
ATOM 1771 C C . LEU B 1 18 ? -17.641 12.883 10.555 1 93.5 18 LEU B C 1
ATOM 1773 O O . LEU B 1 18 ? -18.562 13.266 9.836 1 93.5 18 LEU B O 1
ATOM 1777 N N . GLY B 1 19 ? -16.453 12.477 10.039 1 94.69 19 GLY B N 1
ATOM 1778 C CA . GLY B 1 19 ? -16.234 12.375 8.602 1 94.69 19 GLY B CA 1
ATOM 1779 C C . GLY B 1 19 ? -16.078 13.727 7.93 1 94.69 19 GLY B C 1
ATOM 1780 O O . GLY B 1 19 ? -16.453 13.891 6.766 1 94.69 19 GLY B O 1
ATOM 1781 N N . LYS B 1 20 ? -15.625 14.711 8.688 1 96.12 20 LYS B N 1
ATOM 1782 C CA . LY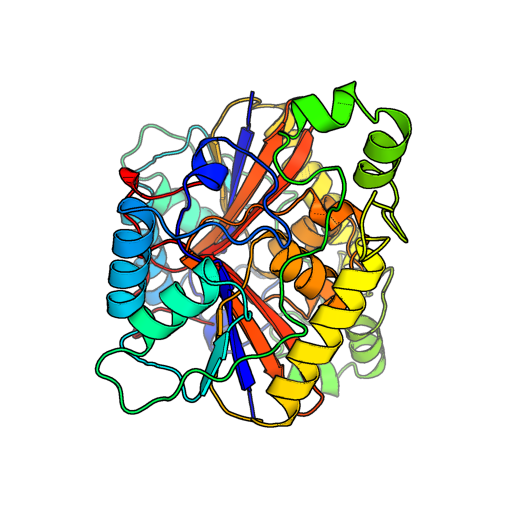S B 1 20 ? -15.5 16.062 8.156 1 96.12 20 LYS B CA 1
ATOM 1783 C C . LYS B 1 20 ? -14.094 16.312 7.598 1 96.12 20 LYS B C 1
ATOM 1785 O O . LYS B 1 20 ? -13.109 15.805 8.141 1 96.12 20 LYS B O 1
ATOM 1790 N N . PHE B 1 21 ? -14.062 17.094 6.566 1 95.88 21 PHE B N 1
ATOM 1791 C CA . PHE B 1 21 ? -12.789 17.547 6.035 1 95.88 21 PHE B CA 1
ATOM 1792 C C . PHE B 1 21 ? -12.141 18.562 6.969 1 95.88 21 PHE B C 1
ATOM 1794 O O . PHE B 1 21 ? -12.734 19.609 7.25 1 95.88 21 PHE B O 1
ATOM 1801 N N . GLN B 1 22 ? -10.992 18.312 7.41 1 95 22 GLN B N 1
ATOM 1802 C CA . GLN B 1 22 ? -10.328 19.188 8.367 1 95 22 GLN B CA 1
ATOM 1803 C C . GLN B 1 22 ? -9.414 20.188 7.66 1 95 22 GLN B C 1
ATOM 1805 O O . GLN B 1 22 ? -9.406 21.375 7.992 1 95 22 GLN B O 1
ATOM 1810 N N . GLY B 1 23 ? -8.664 19.656 6.664 1 96.12 23 GLY B N 1
ATOM 1811 C CA . GLY B 1 23 ? -7.723 20.516 5.961 1 96.12 23 GLY B CA 1
ATOM 1812 C C . GLY B 1 23 ? -6.785 21.266 6.891 1 96.12 23 GLY B C 1
ATOM 1813 O O . GLY B 1 23 ? -6.121 20.641 7.73 1 96.12 23 GLY B O 1
ATOM 1814 N N . CYS B 1 24 ? -6.805 22.609 6.848 1 95.44 24 CYS B N 1
ATOM 1815 C CA . CYS B 1 24 ? -5.871 23.422 7.633 1 95.44 24 CYS B CA 1
ATOM 1816 C C . CYS B 1 24 ? -6.535 23.938 8.898 1 95.44 24 CYS B C 1
ATOM 1818 O O . CYS B 1 24 ? -5.906 24.641 9.695 1 95.44 24 CYS B O 1
ATOM 1820 N N . THR B 1 25 ? -7.836 23.625 9.078 1 94.69 25 THR B N 1
ATOM 1821 C CA . THR B 1 25 ? -8.477 23.906 10.352 1 94.69 25 THR B CA 1
ATOM 1822 C C . THR B 1 25 ? -7.836 23.094 11.477 1 94.69 25 THR B C 1
ATOM 1824 O O . THR B 1 25 ? -7.676 21.875 11.344 1 94.69 25 THR B O 1
ATOM 1827 N N . ASP B 1 26 ? -7.492 23.75 12.477 1 95.75 26 ASP B N 1
ATOM 1828 C CA . ASP B 1 26 ? -6.676 23.125 13.508 1 95.75 26 ASP B CA 1
ATOM 1829 C C . ASP B 1 26 ? -7.551 22.484 14.586 1 95.75 26 ASP B C 1
ATOM 1831 O O . ASP B 1 26 ? -7.922 23.141 15.562 1 95.75 26 ASP B O 1
ATOM 1835 N N . ILE B 1 27 ? -7.852 21.266 14.445 1 95.25 27 ILE B N 1
ATOM 1836 C CA . ILE B 1 27 ? -8.656 20.484 15.367 1 95.25 27 ILE B CA 1
ATOM 1837 C C . ILE B 1 27 ? -7.754 19.609 16.234 1 95.25 27 ILE B C 1
ATOM 1839 O O . ILE B 1 27 ? -6.879 18.906 15.727 1 95.25 27 ILE B O 1
ATOM 1843 N N . ALA B 1 28 ? -7.965 19.594 17.484 1 96.56 28 ALA B N 1
ATOM 1844 C CA . ALA B 1 28 ? -7.113 18.875 18.422 1 96.56 28 ALA B CA 1
ATOM 1845 C C . ALA B 1 28 ? -7.41 17.375 18.375 1 96.56 28 ALA B C 1
ATOM 1847 O O . ALA B 1 28 ? -8.477 16.953 17.922 1 96.56 28 ALA B O 1
ATOM 1848 N N . LEU B 1 29 ? -6.496 16.562 18.859 1 98.19 29 LEU B N 1
ATOM 1849 C CA . LEU B 1 29 ? -6.711 15.133 19.031 1 98.19 29 LEU B CA 1
ATOM 1850 C C . LEU B 1 29 ? -7.84 14.859 20.016 1 98.19 29 LEU B C 1
ATOM 1852 O O . LEU B 1 29 ? -7.984 15.578 21.016 1 98.19 29 LEU B O 1
ATOM 1856 N N . SER B 1 30 ? -8.617 13.891 19.781 1 97.69 30 SER B N 1
ATOM 1857 C CA . SER B 1 30 ? -9.531 13.359 20.781 1 97.69 30 SER B CA 1
ATOM 1858 C C . SER B 1 30 ? -8.797 12.5 21.797 1 97.69 30 SER B C 1
ATOM 1860 O O . SER B 1 30 ? -7.605 12.211 21.641 1 97.69 30 SER B O 1
ATOM 1862 N N . ASP B 1 31 ? -9.484 12.133 22.859 1 97.56 31 ASP B N 1
ATOM 1863 C CA . ASP B 1 31 ? -8.898 11.203 23.812 1 97.56 31 ASP B CA 1
ATOM 1864 C C . ASP B 1 31 ? -8.5 9.891 23.141 1 97.56 31 ASP B C 1
ATOM 1866 O O . ASP B 1 31 ? -7.449 9.32 23.453 1 97.56 31 ASP B O 1
ATOM 1870 N N . ALA B 1 32 ? -9.367 9.445 22.266 1 96.88 32 ALA B N 1
ATOM 1871 C CA . ALA B 1 32 ? -9.047 8.242 21.5 1 96.88 32 ALA B CA 1
ATOM 1872 C C . ALA B 1 32 ? -7.797 8.445 20.656 1 96.88 32 ALA B C 1
ATOM 1874 O O . ALA B 1 32 ? -6.977 7.539 20.516 1 96.88 32 ALA B O 1
ATOM 1875 N N . GLY B 1 33 ? -7.676 9.617 20.062 1 98.12 33 GLY B N 1
ATOM 1876 C CA . GLY B 1 33 ? -6.508 9.945 19.266 1 98.12 33 GLY B CA 1
ATOM 1877 C C . GLY B 1 33 ? -5.215 9.922 20.047 1 98.12 33 GLY B C 1
ATOM 1878 O O . GLY B 1 33 ? -4.188 9.453 19.562 1 98.12 33 GLY B O 1
ATOM 1879 N N . ILE B 1 34 ? -5.281 10.453 21.234 1 98.19 34 ILE B N 1
ATOM 1880 C CA . ILE B 1 34 ? -4.121 10.445 22.125 1 98.19 34 ILE B CA 1
ATOM 1881 C C . ILE B 1 34 ? -3.742 9 22.453 1 98.19 34 ILE B C 1
ATOM 1883 O O . ILE B 1 34 ? -2.564 8.633 22.406 1 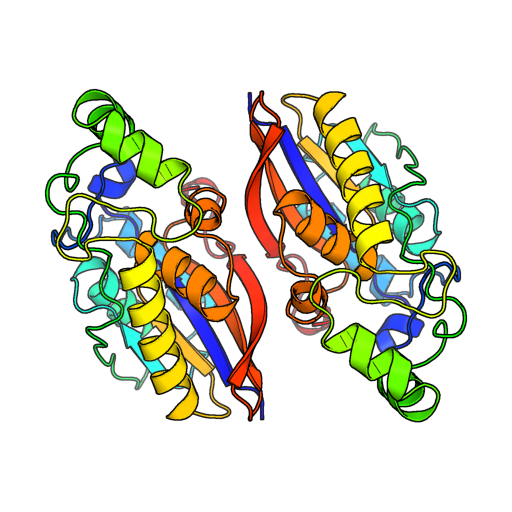98.19 34 ILE B O 1
ATOM 1887 N N . LYS B 1 35 ? -4.754 8.242 22.75 1 97.81 35 LYS B N 1
ATOM 1888 C CA . LYS B 1 35 ? -4.512 6.832 23.062 1 97.81 35 LYS B CA 1
ATOM 1889 C C . LYS B 1 35 ? -3.898 6.113 21.859 1 97.81 35 LYS B C 1
ATOM 1891 O O . LYS B 1 35 ? -2.992 5.293 22.016 1 97.81 35 LYS B O 1
ATOM 1896 N N . GLN B 1 36 ? -4.367 6.367 20.672 1 98.31 36 GLN B N 1
ATOM 1897 C CA . GLN B 1 36 ? -3.811 5.797 19.453 1 98.31 36 GLN B CA 1
ATOM 1898 C C . GLN B 1 36 ? -2.334 6.148 19.297 1 98.31 36 GLN B C 1
ATOM 1900 O O . GLN B 1 36 ? -1.518 5.289 18.969 1 98.31 36 GLN B O 1
ATOM 1905 N N . ALA B 1 37 ? -2.014 7.41 19.562 1 98.31 37 ALA B N 1
ATOM 1906 C CA . ALA B 1 37 ? -0.635 7.879 19.453 1 98.31 37 ALA B CA 1
ATOM 1907 C C . ALA B 1 37 ? 0.266 7.168 20.469 1 98.31 37 ALA B C 1
ATOM 1909 O O . ALA B 1 37 ? 1.413 6.836 20.156 1 98.31 37 ALA B O 1
ATOM 1910 N N . GLU B 1 38 ? -0.248 6.965 21.641 1 98 38 GLU B N 1
ATOM 1911 C CA . GLU B 1 38 ? 0.511 6.258 22.656 1 98 38 GLU B CA 1
ATOM 1912 C C . GLU B 1 38 ? 0.789 4.816 22.25 1 98 38 GLU B C 1
ATOM 1914 O O . GLU B 1 38 ? 1.895 4.309 22.438 1 98 38 GLU B O 1
ATOM 1919 N N . LEU B 1 39 ? -0.219 4.16 21.719 1 97.88 39 LEU B N 1
ATOM 1920 C CA . LEU B 1 39 ? -0.037 2.805 21.219 1 97.88 39 LEU B CA 1
ATOM 1921 C C . LEU B 1 39 ? 0.998 2.771 20.094 1 97.88 39 LEU B C 1
ATOM 1923 O O . LEU B 1 39 ? 1.796 1.835 20.016 1 97.88 39 LEU B O 1
ATOM 1927 N N . LEU B 1 40 ? 0.972 3.762 19.234 1 98.12 40 LEU B N 1
ATOM 1928 C CA . LEU B 1 40 ? 1.946 3.883 18.156 1 98.12 40 LEU B CA 1
ATOM 1929 C C . LEU B 1 40 ? 3.355 4.055 18.703 1 98.12 40 LEU B C 1
ATOM 1931 O O . LEU B 1 40 ? 4.309 3.459 18.188 1 98.12 40 LEU B O 1
ATOM 1935 N N . LYS B 1 41 ? 3.469 4.926 19.672 1 97.88 41 LYS B N 1
ATOM 1936 C CA . LYS B 1 41 ? 4.746 5.113 20.359 1 97.88 41 LYS B CA 1
ATOM 1937 C C . LYS B 1 41 ? 5.301 3.785 20.859 1 97.88 41 LYS B C 1
ATOM 1939 O O . LYS B 1 41 ? 6.48 3.484 20.656 1 97.88 41 LYS B O 1
ATOM 1944 N N . ASP B 1 42 ? 4.465 3.014 21.5 1 96.56 42 ASP B N 1
ATOM 1945 C CA . ASP B 1 42 ? 4.867 1.726 22.047 1 96.56 42 ASP B CA 1
ATOM 1946 C C . ASP B 1 42 ? 5.316 0.767 20.953 1 96.56 42 ASP B C 1
ATOM 1948 O O . ASP B 1 42 ? 6.203 -0.061 21.156 1 96.56 42 ASP B O 1
ATOM 1952 N N . ARG B 1 43 ? 4.695 0.878 19.812 1 95.56 43 ARG B N 1
ATOM 1953 C CA . ARG B 1 43 ? 5.035 0.02 18.688 1 95.56 43 ARG B CA 1
ATOM 1954 C C . ARG B 1 43 ? 6.387 0.403 18.094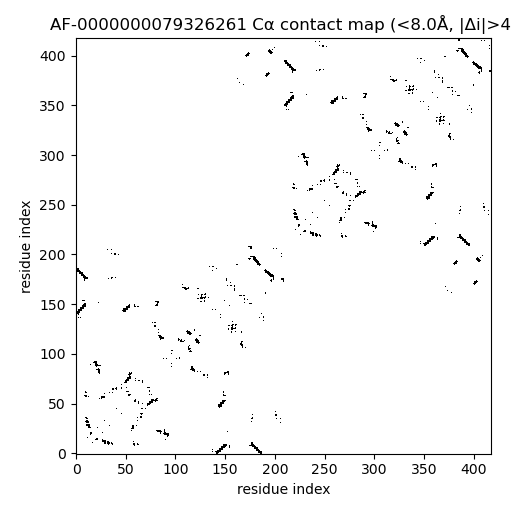 1 95.56 43 ARG B C 1
ATOM 1956 O O . ARG B 1 43 ? 7.203 -0.468 17.781 1 95.56 43 ARG B O 1
ATOM 1963 N N . LEU B 1 44 ? 6.641 1.672 17.875 1 96.81 44 LEU B N 1
ATOM 1964 C CA . LEU B 1 44 ? 7.836 2.148 17.188 1 96.81 44 LEU B CA 1
ATOM 1965 C C . LEU B 1 44 ? 9.039 2.148 18.141 1 96.81 44 LEU B C 1
ATOM 1967 O O . LEU B 1 44 ? 10.18 2.018 17.688 1 96.81 44 LEU B O 1
ATOM 1971 N N . LYS B 1 45 ? 8.836 2.375 19.422 1 95.88 45 LYS B N 1
ATOM 1972 C CA . LYS B 1 45 ? 9.859 2.348 20.469 1 95.88 45 LYS B CA 1
ATOM 1973 C C . LYS B 1 45 ? 11.047 3.236 20.094 1 95.88 45 LYS B C 1
ATOM 1975 O O . LYS B 1 45 ? 12.203 2.861 20.312 1 95.88 45 LYS B O 1
ATOM 1980 N N . GLY B 1 46 ? 10.664 4.293 19.453 1 95.56 46 GLY B N 1
ATOM 1981 C CA . GLY B 1 46 ? 11.703 5.258 19.109 1 95.56 46 GLY B CA 1
ATOM 1982 C C . GLY B 1 46 ? 12.641 4.77 18.031 1 95.56 46 GLY B C 1
ATOM 1983 O O . GLY B 1 46 ? 13.734 5.312 17.844 1 95.56 46 GLY B O 1
ATOM 1984 N N . ASP B 1 47 ? 12.211 3.764 17.297 1 96.38 47 ASP B N 1
ATOM 1985 C CA . ASP B 1 47 ? 13.07 3.189 16.266 1 96.38 47 ASP B CA 1
ATOM 1986 C C . ASP B 1 47 ? 13.047 4.043 15 1 96.38 47 ASP B C 1
ATOM 1988 O O . ASP B 1 47 ? 12.617 3.578 13.938 1 96.38 47 ASP B O 1
ATOM 1992 N N . PHE B 1 48 ? 13.516 5.195 15.016 1 98.06 48 PHE B N 1
ATOM 1993 C CA . PHE B 1 48 ? 13.773 6.148 13.945 1 98.06 48 PHE B CA 1
ATOM 1994 C C . PHE B 1 48 ? 14.852 7.152 14.352 1 98.06 48 PHE B C 1
ATOM 1996 O O . PHE B 1 48 ? 15.086 7.355 15.547 1 98.06 48 PHE B O 1
ATOM 2003 N N . ASP B 1 49 ? 15.516 7.711 13.391 1 98.19 49 ASP B N 1
ATOM 2004 C CA . ASP B 1 49 ? 16.609 8.633 13.648 1 98.19 49 ASP B CA 1
ATOM 2005 C C . ASP B 1 49 ? 16.109 10.078 13.727 1 98.19 49 ASP B C 1
ATOM 2007 O O . ASP B 1 49 ? 16.641 10.875 14.5 1 98.19 49 ASP B O 1
ATOM 2011 N N . TYR B 1 50 ? 15.117 10.453 12.953 1 98.44 50 TYR B N 1
ATOM 2012 C CA . TYR B 1 50 ? 14.562 11.805 12.875 1 98.44 50 TYR B CA 1
ATOM 2013 C C . TYR B 1 50 ? 13.039 11.766 12.875 1 98.44 50 TYR B C 1
ATOM 2015 O O . TYR B 1 50 ? 12.438 10.789 12.422 1 98.44 50 TYR B O 1
ATOM 2023 N N . ILE B 1 51 ? 12.453 12.805 13.383 1 98.75 51 ILE B N 1
ATOM 2024 C CA . ILE B 1 51 ? 11 12.922 13.375 1 98.75 51 ILE B CA 1
ATOM 2025 C C . ILE B 1 51 ? 10.594 14.32 12.922 1 98.75 51 ILE B C 1
ATOM 2027 O O . ILE B 1 51 ? 11.094 15.32 13.453 1 98.75 51 ILE B O 1
ATOM 2031 N N . TYR B 1 52 ? 9.781 14.344 11.891 1 98.88 52 TYR B N 1
ATOM 2032 C CA . TYR B 1 52 ? 9.18 15.562 11.359 1 98.88 52 TYR B CA 1
ATOM 2033 C C . TYR B 1 52 ? 7.672 15.57 11.602 1 98.88 52 TYR B C 1
ATOM 2035 O O . TYR B 1 52 ? 7.062 14.516 11.781 1 98.88 52 TYR B O 1
ATOM 2043 N N . SER B 1 53 ? 7.117 16.734 11.594 1 98.81 53 SER B N 1
ATOM 2044 C CA . SER B 1 53 ? 5.672 16.844 11.766 1 98.81 53 SER B CA 1
ATOM 2045 C C . SER B 1 53 ? 5.094 18 10.945 1 98.81 53 SER B C 1
ATOM 2047 O O . SER B 1 53 ? 5.77 19 10.727 1 98.81 53 SER B O 1
ATOM 2049 N N . SER B 1 54 ? 3.895 17.75 10.477 1 98.69 54 SER B N 1
ATOM 2050 C CA . SER B 1 54 ? 3.068 18.875 10.055 1 98.69 54 SER B CA 1
ATOM 2051 C C . SER B 1 54 ? 2.947 19.906 11.164 1 98.69 54 SER B C 1
ATOM 2053 O O . SER B 1 54 ? 2.98 19.578 12.344 1 98.69 54 SER B O 1
ATOM 2055 N N . PRO B 1 55 ? 2.777 21.203 10.812 1 98.38 55 PRO B N 1
ATOM 2056 C CA . PRO B 1 55 ? 2.656 22.234 11.836 1 98.38 55 PRO B CA 1
ATOM 2057 C C . PRO B 1 55 ? 1.312 22.203 12.555 1 98.38 55 PRO B C 1
ATOM 2059 O O . PRO B 1 55 ? 1.147 22.844 13.594 1 98.38 55 PRO B O 1
ATOM 2062 N N . LEU B 1 56 ? 0.314 21.594 12.016 1 98.38 56 LEU B N 1
ATOM 2063 C CA . LEU B 1 56 ? -1.01 21.578 12.633 1 98.38 56 LEU B CA 1
ATOM 2064 C C . LEU B 1 56 ? -1.005 20.781 13.93 1 98.38 56 LEU B C 1
ATOM 2066 O O . LEU B 1 56 ? -0.325 19.766 14.031 1 98.38 56 LEU B O 1
ATOM 2070 N N . SER B 1 57 ? -1.796 21.125 14.891 1 98.31 57 SER B N 1
ATOM 2071 C CA . SER B 1 57 ? -1.716 20.656 16.266 1 98.31 57 SER B CA 1
ATOM 2072 C C . SER B 1 57 ? -1.904 19.141 16.344 1 98.31 57 SER B C 1
ATOM 2074 O O . SER B 1 57 ? -1.204 18.453 17.094 1 98.31 57 SER B O 1
ATOM 2076 N N . ARG B 1 58 ? -2.857 18.594 15.609 1 98.38 58 ARG B N 1
ATOM 2077 C CA . ARG B 1 58 ? -3.158 17.172 15.695 1 98.38 58 ARG B CA 1
ATOM 2078 C C . ARG B 1 58 ? -1.948 16.328 15.289 1 98.38 58 ARG B C 1
ATOM 2080 O O . ARG B 1 58 ? -1.647 15.32 15.93 1 98.38 58 ARG B O 1
ATOM 2087 N N . ALA B 1 59 ? -1.214 16.734 14.273 1 98.75 59 ALA B N 1
ATOM 2088 C CA . ALA B 1 59 ? -0.009 16.031 13.836 1 98.75 59 ALA B CA 1
ATOM 2089 C C . ALA B 1 59 ? 1.154 16.297 14.789 1 98.75 59 ALA B C 1
ATOM 2091 O O . ALA B 1 59 ? 1.883 15.375 15.164 1 98.75 59 ALA B O 1
ATOM 2092 N N . PHE B 1 60 ? 1.295 17.562 15.164 1 98.5 60 PHE B N 1
ATOM 2093 C CA . PHE B 1 60 ? 2.395 17.969 16.031 1 98.5 60 PHE B CA 1
ATOM 2094 C C . PHE B 1 60 ? 2.287 17.281 17.391 1 98.5 60 PHE B C 1
ATOM 2096 O O . PHE B 1 60 ? 3.285 16.797 17.938 1 98.5 60 PHE B O 1
ATOM 2103 N N . GLU B 1 61 ? 1.1 17.219 17.938 1 98.38 61 GLU B N 1
ATOM 2104 C CA . GLU B 1 61 ? 0.876 16.531 19.203 1 98.38 61 GLU B CA 1
ATOM 2105 C C . GLU B 1 61 ? 1.164 15.039 19.094 1 98.38 61 GLU B C 1
ATOM 2107 O O . GLU B 1 61 ? 1.78 14.445 19.969 1 98.38 61 GLU B O 1
ATOM 2112 N N . THR B 1 62 ? 0.712 14.43 18.016 1 98.81 62 THR B N 1
ATOM 2113 C CA . THR B 1 62 ? 1.008 13.023 17.766 1 98.81 62 THR B CA 1
ATOM 2114 C C . THR B 1 62 ? 2.516 12.789 17.719 1 98.81 62 THR B C 1
ATOM 2116 O O . THR B 1 62 ? 3.023 11.867 18.359 1 98.81 62 THR B O 1
ATOM 2119 N N . ALA B 1 63 ? 3.207 13.664 17 1 98.75 63 ALA B N 1
ATOM 2120 C CA . ALA B 1 63 ? 4.656 13.555 16.875 1 98.75 63 ALA B CA 1
ATOM 2121 C C . ALA B 1 63 ? 5.34 13.711 18.234 1 98.75 63 ALA B C 1
ATOM 2123 O O . ALA B 1 63 ? 6.293 12.984 18.547 1 98.75 63 ALA B O 1
ATOM 2124 N N . ASN B 1 64 ? 4.875 14.641 19 1 98.25 64 ASN B N 1
ATOM 2125 C CA . ASN B 1 64 ? 5.453 14.867 20.312 1 98.25 64 ASN B CA 1
ATOM 2126 C C . ASN B 1 64 ? 5.262 13.656 21.234 1 98.25 64 ASN B C 1
ATOM 2128 O O . ASN B 1 64 ? 6.156 13.312 22 1 98.25 64 ASN B O 1
ATOM 2132 N N . ILE B 1 65 ? 4.078 13.047 21.188 1 98.25 65 ILE B N 1
ATOM 2133 C CA . ILE B 1 65 ? 3.836 11.828 21.953 1 98.25 65 ILE B CA 1
ATOM 2134 C C . ILE B 1 65 ? 4.832 10.75 21.547 1 98.25 65 ILE B C 1
ATOM 2136 O O . ILE B 1 65 ? 5.43 10.086 22.391 1 98.25 65 ILE B O 1
ATOM 2140 N N . LEU B 1 66 ? 5.09 10.578 20.219 1 98.19 66 LEU B N 1
ATOM 2141 C CA . LEU B 1 66 ? 6.012 9.578 19.703 1 98.19 66 LEU B CA 1
ATOM 2142 C C . LEU B 1 66 ? 7.434 9.844 20.188 1 98.19 66 LEU B C 1
ATOM 2144 O O . LEU B 1 66 ? 8.211 8.906 20.375 1 98.19 66 LEU B O 1
ATOM 2148 N N . ALA B 1 67 ? 7.699 11.102 20.359 1 97.38 67 ALA B N 1
ATOM 2149 C CA . ALA B 1 67 ? 9.062 11.5 20.688 1 97.38 67 ALA B CA 1
ATOM 2150 C C . ALA B 1 67 ? 9.281 11.523 22.203 1 97.38 67 ALA B C 1
ATOM 2152 O O . ALA B 1 67 ? 10.406 11.703 22.672 1 97.38 67 ALA B O 1
ATOM 2153 N N . THR B 1 68 ? 8.258 11.406 22.922 1 94.62 68 THR B N 1
ATOM 2154 C CA . THR B 1 68 ? 8.367 11.469 24.375 1 94.62 68 THR B CA 1
ATOM 2155 C C . THR B 1 68 ? 9.289 10.375 24.906 1 94.62 68 THR B C 1
ATOM 2157 O O . THR B 1 68 ? 9.164 9.211 24.531 1 94.62 68 THR B O 1
ATOM 2160 N N . GLY B 1 69 ? 10.18 10.773 25.688 1 91.5 69 GLY B N 1
ATOM 2161 C CA . GLY B 1 69 ? 11.039 9.805 26.344 1 91.5 69 GLY B CA 1
ATOM 2162 C C . GLY B 1 69 ? 12.258 9.422 25.531 1 91.5 69 GLY B C 1
ATOM 2163 O O . GLY B 1 69 ? 13.055 8.578 25.953 1 91.5 69 GLY B O 1
ATOM 2164 N N . ILE B 1 70 ? 12.18 9.984 24.391 1 88.81 70 ILE B N 1
ATOM 2165 C CA . ILE B 1 70 ? 13.359 9.695 23.578 1 88.81 70 ILE B CA 1
ATOM 2166 C C . ILE B 1 70 ? 14.07 10.992 23.219 1 88.81 70 ILE B C 1
ATOM 2168 O O . ILE B 1 70 ? 13.5 12.078 23.328 1 88.81 70 ILE B O 1
ATOM 2172 N N . SER B 1 71 ? 15.445 11.094 23.219 1 88.62 71 SER B N 1
ATOM 2173 C CA . SER B 1 71 ? 16.266 12.273 22.969 1 88.62 71 SER B CA 1
ATOM 2174 C C . SER B 1 71 ? 16.188 12.703 21.5 1 88.62 71 SER B C 1
ATOM 2176 O O . SER B 1 71 ? 17.219 12.82 20.828 1 88.62 71 SER B O 1
ATOM 2178 N N . LYS B 1 72 ? 14.891 12.898 21 1 91.88 72 LYS B N 1
ATOM 2179 C CA . LYS B 1 72 ? 14.711 13.391 19.641 1 91.88 72 LYS B CA 1
ATOM 2180 C C . LYS B 1 72 ? 13.773 14.594 19.609 1 91.88 72 LYS B C 1
ATOM 2182 O O . LYS B 1 72 ? 12.766 14.625 20.328 1 91.88 72 LYS B O 1
ATOM 2187 N N . GLU B 1 73 ? 14.117 15.57 18.906 1 95.56 73 GLU B N 1
ATOM 2188 C CA . GLU B 1 73 ? 13.305 16.766 18.75 1 95.56 73 GLU B CA 1
ATOM 2189 C C . GLU B 1 73 ? 12.422 16.688 17.516 1 95.56 73 GLU B C 1
ATOM 2191 O O . GLU B 1 73 ? 12.883 16.297 16.438 1 95.56 73 GLU B O 1
ATOM 2196 N N . VAL B 1 74 ? 11.156 17.047 17.703 1 98.31 74 VAL B N 1
ATOM 2197 C CA . VAL B 1 74 ? 10.242 17.078 16.578 1 98.31 74 VAL B CA 1
ATOM 2198 C C . VAL B 1 74 ? 10.523 18.328 15.719 1 98.31 74 VAL B C 1
ATOM 2200 O O . VAL B 1 74 ? 10.477 19.453 16.219 1 98.31 74 VAL B O 1
ATOM 2203 N N . THR B 1 75 ? 10.898 18.109 14.484 1 98.62 75 THR B N 1
ATOM 2204 C CA . THR B 1 75 ? 11.117 19.219 13.555 1 98.62 75 THR B CA 1
ATOM 2205 C C . THR B 1 75 ? 9.859 19.484 12.734 1 98.62 75 THR B C 1
ATOM 2207 O O . THR B 1 75 ? 9.289 18.578 12.133 1 98.62 75 THR B O 1
ATOM 2210 N N . VAL B 1 76 ? 9.422 20.719 12.695 1 98.75 76 VAL B N 1
ATOM 2211 C CA . VAL B 1 76 ? 8.234 21.062 11.93 1 98.75 76 VAL B CA 1
ATOM 2212 C C . VAL B 1 76 ? 8.594 21.234 10.453 1 98.75 76 VAL B C 1
ATOM 2214 O O . VAL B 1 76 ? 9.578 21.891 10.117 1 98.75 76 VAL B O 1
ATOM 2217 N N . ALA B 1 77 ? 7.871 20.547 9.594 1 98.69 77 ALA B N 1
ATOM 2218 C CA . ALA B 1 77 ? 7.941 20.719 8.148 1 98.69 77 ALA B CA 1
ATOM 2219 C C . ALA B 1 77 ? 6.664 21.344 7.602 1 98.69 77 ALA B C 1
ATOM 2221 O O . ALA B 1 77 ? 5.68 20.641 7.348 1 98.69 77 ALA B O 1
ATOM 2222 N N . PRO B 1 78 ? 6.66 22.578 7.301 1 98.38 78 PRO B N 1
ATOM 2223 C CA . PRO B 1 78 ? 5.426 23.281 6.941 1 98.38 78 PRO B CA 1
ATOM 2224 C C . PRO B 1 78 ? 4.785 22.734 5.668 1 98.38 78 PRO B C 1
ATOM 2226 O O . PRO B 1 78 ? 3.561 22.766 5.523 1 98.38 78 PRO B O 1
ATOM 2229 N N . GLU B 1 79 ? 5.566 22.203 4.789 1 98.12 79 GLU B N 1
ATOM 2230 C CA . GLU B 1 79 ? 5.082 21.812 3.469 1 98.12 79 GLU B CA 1
ATOM 2231 C C . GLU B 1 79 ? 4.359 20.469 3.516 1 98.12 79 GLU B C 1
ATOM 2233 O O . GLU B 1 79 ? 3.797 20.031 2.514 1 98.12 79 GLU B O 1
ATOM 2238 N N . ILE B 1 80 ? 4.316 19.812 4.688 1 98.38 80 ILE B N 1
ATOM 2239 C CA . ILE B 1 80 ? 3.555 18.578 4.805 1 98.38 80 ILE B CA 1
ATOM 2240 C C . ILE B 1 80 ? 2.26 18.828 5.566 1 98.38 80 ILE B C 1
ATOM 2242 O O . ILE B 1 80 ? 1.573 17.891 5.98 1 98.38 80 ILE B O 1
ATOM 2246 N N . ARG B 1 81 ? 1.929 20.094 5.727 1 98.38 81 ARG B N 1
ATOM 2247 C CA . ARG B 1 81 ? 0.611 20.422 6.262 1 98.38 81 ARG B CA 1
ATOM 2248 C C . ARG B 1 81 ? -0.493 19.781 5.43 1 98.38 81 ARG B C 1
ATOM 2250 O O . ARG B 1 81 ? -0.278 19.422 4.27 1 98.38 81 ARG B O 1
ATOM 2257 N N . GLU B 1 82 ? -1.642 19.656 6.027 1 98.56 82 GLU B N 1
ATOM 2258 C CA . GLU B 1 82 ? -2.77 19.109 5.281 1 98.56 82 GLU B CA 1
ATOM 2259 C C . GLU B 1 82 ? -3.16 20.016 4.121 1 98.56 82 GLU B C 1
ATOM 2261 O O . GLU B 1 82 ? -2.795 21.188 4.098 1 98.56 82 GLU B O 1
ATOM 2266 N N . ILE B 1 83 ? -3.865 19.438 3.215 1 98.25 83 ILE B N 1
ATOM 2267 C CA . ILE B 1 83 ? -4.383 20.156 2.057 1 98.25 83 ILE B CA 1
ATOM 2268 C C . ILE B 1 83 ? -5.359 21.234 2.516 1 98.25 83 ILE B C 1
ATOM 2270 O O . ILE B 1 83 ? -6.199 21 3.387 1 98.25 83 ILE B O 1
ATOM 2274 N N . ASN B 1 84 ? -5.121 22.438 2.047 1 97.62 84 ASN B N 1
ATOM 2275 C CA . ASN B 1 84 ? -6.102 23.5 2.275 1 97.62 84 ASN B CA 1
ATOM 2276 C C . ASN B 1 84 ? -7.344 23.312 1.407 1 97.62 84 ASN B C 1
ATOM 2278 O O . ASN B 1 84 ? -7.34 23.656 0.228 1 97.62 84 ASN B O 1
ATOM 2282 N N . PHE B 1 85 ? -8.375 22.797 1.995 1 96.31 85 PHE B N 1
ATOM 2283 C CA . PHE B 1 85 ? -9.578 22.453 1.24 1 96.31 85 PHE B CA 1
ATOM 2284 C C . PHE B 1 85 ? -10.516 23.641 1.138 1 96.31 85 PHE B C 1
ATOM 2286 O O . PHE B 1 85 ? -11.555 23.562 0.474 1 96.31 85 PHE B O 1
ATOM 2293 N N . GLY B 1 86 ? -10.227 24.719 1.841 1 95.12 86 GLY B N 1
ATOM 2294 C CA . GLY B 1 86 ? -11.016 25.953 1.735 1 95.12 86 GLY B CA 1
ATOM 2295 C C . GLY B 1 86 ? -12.445 25.781 2.201 1 95.12 86 GLY B C 1
ATOM 2296 O O . GLY B 1 86 ? -12.688 25.344 3.332 1 95.12 86 GLY B O 1
ATOM 2297 N N . GLU B 1 87 ? -13.32 25.969 1.317 1 94.81 87 GLU B N 1
ATOM 2298 C CA . GLU B 1 87 ? -14.742 25.984 1.624 1 94.81 87 GLU B CA 1
ATOM 2299 C C . GLU B 1 87 ? -15.234 24.594 2.037 1 94.81 87 GLU B C 1
ATOM 2301 O O . GLU B 1 87 ? -16.312 24.453 2.604 1 94.81 87 GLU B O 1
ATOM 2306 N N . TRP B 1 88 ? -14.516 23.562 1.764 1 95.94 88 TRP B N 1
ATOM 2307 C CA . TRP B 1 88 ? -14.93 22.188 2.047 1 95.94 88 TRP B CA 1
ATOM 2308 C C . TRP B 1 88 ? -14.688 21.844 3.514 1 95.94 88 TRP B C 1
ATOM 2310 O O . TRP B 1 88 ? -15.227 20.844 4.016 1 95.94 88 TRP B O 1
ATOM 2320 N N . GLU B 1 89 ? -13.773 22.578 4.191 1 96.12 89 GLU B N 1
ATOM 2321 C CA . GLU B 1 89 ? -13.422 22.266 5.57 1 96.12 89 GLU B CA 1
ATOM 2322 C C . GLU B 1 89 ? -14.641 22.375 6.488 1 96.12 89 GLU B C 1
ATOM 2324 O O . GLU B 1 89 ? -15.398 23.344 6.402 1 96.12 89 GLU B O 1
ATOM 2329 N N . GLY B 1 90 ? -14.844 21.328 7.262 1 96.5 90 GLY B N 1
ATOM 2330 C CA . GLY B 1 90 ? -15.984 21.25 8.164 1 96.5 90 GLY B CA 1
ATOM 2331 C C . GLY B 1 90 ? -17.172 20.531 7.555 1 96.5 90 GLY B C 1
ATOM 2332 O O . GLY B 1 90 ? -18.156 20.25 8.25 1 96.5 90 GLY B O 1
ATOM 2333 N N . LEU B 1 91 ? -17.094 20.234 6.27 1 96.25 91 LEU B N 1
ATOM 2334 C CA . LEU B 1 91 ? -18.172 19.547 5.59 1 96.25 91 LEU B CA 1
ATOM 2335 C C . LEU B 1 91 ? -17.844 18.062 5.414 1 96.25 91 LEU B C 1
ATOM 2337 O O . LEU B 1 91 ? -16.672 17.688 5.363 1 96.25 91 LEU B O 1
ATOM 2341 N N . THR B 1 92 ? -18.844 17.266 5.352 1 96.56 92 THR B N 1
ATOM 2342 C CA . THR B 1 92 ? -18.703 15.859 4.988 1 96.56 92 THR B CA 1
ATOM 2343 C C . THR B 1 92 ? -18.656 15.695 3.471 1 96.56 92 THR B C 1
ATOM 2345 O O . THR B 1 92 ? -19 16.609 2.73 1 96.56 92 THR B O 1
ATOM 2348 N N . VAL B 1 93 ? -18.25 14.547 3.07 1 94.88 93 VAL B N 1
ATOM 2349 C CA . VAL B 1 93 ? -18.188 14.25 1.644 1 94.88 93 VAL B CA 1
ATOM 2350 C C . VAL B 1 93 ? -19.562 14.414 1.015 1 94.88 93 VAL B C 1
ATOM 2352 O O . VAL B 1 93 ? -19.688 14.922 -0.103 1 94.88 93 VAL B O 1
ATOM 2355 N N . HIS B 1 94 ? -20.531 13.992 1.722 1 95.81 94 HIS B N 1
ATOM 2356 C CA . HIS B 1 94 ? -21.906 14.102 1.233 1 95.81 94 HIS B CA 1
ATOM 2357 C C . HIS B 1 94 ? -22.312 15.562 1.068 1 95.81 94 HIS B C 1
ATOM 2359 O O . HIS B 1 94 ? -22.891 15.938 0.045 1 95.81 94 HIS B O 1
ATOM 2365 N N . GLU B 1 95 ? -22 16.344 2.08 1 97.31 95 GLU B N 1
ATOM 2366 C CA . GLU B 1 95 ? -22.312 17.766 2.027 1 97.31 95 GLU B CA 1
ATOM 2367 C C . GLU B 1 95 ? -21.578 18.453 0.881 1 97.31 95 GLU B C 1
ATOM 2369 O O . GLU B 1 95 ? -22.141 19.297 0.196 1 97.31 95 GLU B O 1
ATOM 2374 N N . ILE B 1 96 ? -20.344 18.109 0.682 1 95.94 96 ILE B N 1
ATOM 2375 C CA . ILE B 1 96 ? -19.547 18.688 -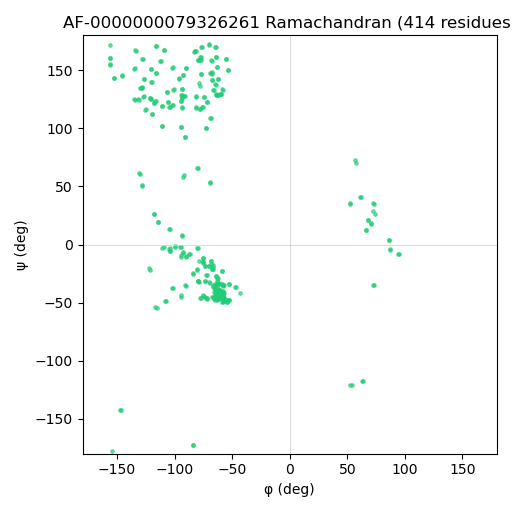0.396 1 95.94 96 ILE B CA 1
ATOM 2376 C C . ILE B 1 96 ? -20.172 18.328 -1.744 1 95.94 96 ILE B C 1
ATOM 2378 O O . ILE B 1 96 ? -20.312 19.188 -2.615 1 95.94 96 ILE B O 1
ATOM 2382 N N . ALA B 1 97 ? -20.516 17.047 -1.916 1 96.19 97 ALA B N 1
ATOM 2383 C CA . ALA B 1 97 ? -21.125 16.578 -3.158 1 96.19 97 ALA B CA 1
ATOM 2384 C C . ALA B 1 97 ? -22.422 17.344 -3.459 1 96.19 97 ALA B C 1
ATOM 2386 O O . ALA B 1 97 ? -22.703 17.656 -4.617 1 96.19 97 ALA B O 1
ATOM 2387 N N . GLU B 1 98 ? -23.172 17.703 -2.467 1 97.19 98 GLU B N 1
ATOM 2388 C CA . GLU B 1 98 ? -24.438 18.391 -2.611 1 97.19 98 GLU B CA 1
ATOM 2389 C C . GLU B 1 98 ? -24.234 19.875 -2.91 1 97.19 98 GLU B C 1
ATOM 2391 O O . GLU B 1 98 ? -24.891 20.422 -3.799 1 97.19 98 GLU B O 1
ATOM 2396 N N . LYS B 1 99 ? -23.359 20.516 -2.178 1 96 99 LYS B N 1
ATOM 2397 C CA . LYS B 1 99 ? -23.172 21.953 -2.244 1 96 99 LYS B CA 1
ATOM 2398 C C . LYS B 1 99 ? -22.344 22.359 -3.457 1 96 99 LYS B C 1
ATOM 2400 O O . LYS B 1 99 ? -22.516 23.438 -4.02 1 96 99 LYS B O 1
ATOM 2405 N N . TYR B 1 100 ? -21.406 21.469 -3.84 1 94.94 100 TYR B N 1
ATOM 2406 C CA . TYR B 1 100 ? -20.484 21.766 -4.926 1 94.94 100 TYR B CA 1
ATOM 2407 C C . TYR B 1 100 ? -20.453 20.625 -5.938 1 94.94 100 TYR B C 1
ATOM 2409 O O . TYR B 1 100 ? -19.375 20.078 -6.238 1 94.94 100 TYR B O 1
ATOM 2417 N N . PRO B 1 101 ? -21.531 20.266 -6.59 1 95.06 101 PRO B N 1
ATOM 2418 C CA . PRO B 1 101 ? -21.625 19.047 -7.391 1 95.06 101 PRO B CA 1
ATOM 2419 C C . PRO B 1 101 ? -20.625 19.016 -8.547 1 95.06 101 PRO B C 1
ATOM 2421 O O . PRO B 1 101 ? -20.016 17.969 -8.82 1 95.06 101 PRO B O 1
ATOM 2424 N N . GLU B 1 102 ? -20.391 20.125 -9.211 1 94.12 102 GLU B N 1
ATOM 2425 C CA . GLU B 1 102 ? -19.5 20.141 -10.375 1 94.12 102 GLU B CA 1
ATOM 2426 C C . GLU B 1 102 ? -18.047 20 -9.961 1 94.12 102 GLU B C 1
ATOM 2428 O O . GLU B 1 102 ? -17.297 19.234 -10.555 1 94.12 102 GLU B O 1
ATOM 2433 N N . VAL B 1 103 ? -17.656 20.75 -8.961 1 93.31 103 VAL B N 1
ATOM 2434 C CA . VAL B 1 103 ? -16.281 20.688 -8.484 1 93.31 103 VAL B CA 1
ATOM 2435 C C . VAL B 1 103 ? -16 19.328 -7.871 1 93.31 103 VAL B C 1
ATOM 2437 O O . VAL B 1 103 ? -14.914 18.766 -8.055 1 93.31 103 VAL B O 1
ATOM 2440 N N . PHE B 1 104 ? -17.031 18.859 -7.234 1 94.25 104 PHE B N 1
ATOM 2441 C CA . PHE B 1 104 ? -16.906 17.547 -6.605 1 94.25 104 PHE B CA 1
ATOM 2442 C C . PHE B 1 104 ? -16.688 16.453 -7.652 1 94.25 104 PHE B C 1
ATOM 2444 O O . PHE B 1 104 ? -15.844 15.578 -7.473 1 94.25 104 PHE B O 1
ATOM 2451 N N . LYS B 1 105 ? -17.422 16.516 -8.641 1 94.69 105 LYS B N 1
ATOM 2452 C CA . LYS B 1 105 ? -17.25 15.547 -9.727 1 94.69 105 LYS B CA 1
ATOM 2453 C C . LYS B 1 105 ? -15.859 15.625 -10.328 1 94.69 105 LYS B C 1
ATOM 2455 O O . LYS B 1 105 ? -15.227 14.594 -10.57 1 94.69 105 LYS B O 1
ATOM 2460 N N . ALA B 1 106 ? -15.391 16.766 -10.531 1 93.25 106 ALA B N 1
ATOM 2461 C CA . ALA B 1 106 ? -14.047 16.969 -11.078 1 93.25 106 ALA B CA 1
ATOM 2462 C C . ALA B 1 106 ? -12.984 16.438 -10.117 1 93.25 106 ALA B C 1
ATOM 2464 O O . ALA B 1 106 ? -12.039 15.766 -10.539 1 93.25 106 ALA B O 1
ATOM 2465 N N . TRP B 1 107 ? -13.203 16.766 -8.914 1 94.94 107 TRP B N 1
ATOM 2466 C CA . TRP B 1 107 ? -12.289 16.297 -7.879 1 94.94 107 TRP B CA 1
ATOM 2467 C C . TRP B 1 107 ? -12.195 14.781 -7.871 1 94.94 107 TRP B C 1
ATOM 2469 O O . TRP B 1 107 ? -11.117 14.211 -7.68 1 94.94 107 TRP B O 1
ATOM 2479 N N . ARG B 1 108 ? -13.25 14.148 -8.156 1 95.19 108 ARG B N 1
ATOM 2480 C CA . ARG B 1 108 ? -13.359 12.695 -8.047 1 95.19 108 ARG B CA 1
ATOM 2481 C C . ARG B 1 108 ? -12.82 12.016 -9.305 1 95.19 108 ARG B C 1
ATOM 2483 O O . ARG B 1 108 ? -12.328 10.891 -9.25 1 95.19 108 ARG B O 1
ATOM 2490 N N . THR B 1 109 ? -12.852 12.75 -10.453 1 96.38 109 THR B N 1
ATOM 2491 C CA . THR B 1 109 ? -12.695 12.008 -11.703 1 96.38 109 THR B CA 1
ATOM 2492 C C . THR B 1 109 ? -11.492 12.523 -12.492 1 96.38 109 THR B C 1
ATOM 2494 O O . THR B 1 109 ? -11 11.844 -13.391 1 96.38 109 THR B O 1
ATOM 2497 N N . ASP B 1 110 ? -11.125 13.758 -12.172 1 97.5 110 ASP B N 1
ATOM 2498 C CA . ASP B 1 110 ? -10.016 14.328 -12.938 1 97.5 110 ASP B CA 1
ATOM 2499 C C . ASP B 1 110 ? -8.719 13.57 -12.656 1 97.5 110 ASP B C 1
ATOM 2501 O O . ASP B 1 110 ? -8.344 13.367 -11.5 1 97.5 110 ASP B O 1
ATOM 2505 N N . LYS B 1 111 ? -7.988 13.227 -13.688 1 97.5 111 LYS B N 1
ATOM 2506 C CA . LYS B 1 111 ? -6.801 12.383 -13.57 1 97.5 111 LYS B CA 1
ATOM 2507 C C . LYS B 1 111 ? -5.539 13.234 -13.445 1 97.5 111 LYS B C 1
ATOM 2509 O O . LYS B 1 111 ? -4.465 12.719 -13.125 1 97.5 111 LYS B O 1
ATOM 2514 N N . THR B 1 112 ? -5.645 14.477 -13.664 1 97 112 THR B N 1
ATOM 2515 C CA . THR B 1 112 ? -4.453 15.297 -13.852 1 97 112 THR B CA 1
ATOM 2516 C C . THR B 1 112 ? -4.316 16.328 -12.734 1 97 112 THR B C 1
ATOM 2518 O O . THR B 1 112 ? -3.334 16.312 -11.992 1 97 112 THR B O 1
ATOM 2521 N N . GLU B 1 113 ? -5.297 17.109 -12.523 1 96.62 113 GLU B N 1
ATOM 2522 C CA . GLU B 1 113 ? -5.164 18.219 -11.578 1 96.62 113 GLU B CA 1
ATOM 2523 C C . GLU B 1 113 ? -5.945 17.938 -10.297 1 96.62 113 GLU B C 1
ATOM 2525 O O . GLU B 1 113 ? -5.43 18.141 -9.195 1 96.62 113 GLU B O 1
ATOM 2530 N N . SER B 1 114 ? -7.344 17.484 -10.492 1 96.44 114 SER B N 1
ATOM 2531 C CA . SER B 1 114 ? -8.266 17.297 -9.375 1 96.44 114 SER B CA 1
ATOM 2532 C C . SER B 1 114 ? -8.414 18.578 -8.562 1 96.44 114 SER B C 1
ATOM 2534 O O . SER B 1 114 ? -8 18.625 -7.398 1 96.44 114 SER B O 1
ATOM 2536 N N . TYR B 1 115 ? -9.062 19.484 -9.102 1 94.19 115 TYR B N 1
ATOM 2537 C CA . TYR B 1 115 ? -9.211 20.812 -8.531 1 94.19 115 TYR B CA 1
ATOM 2538 C C . TYR B 1 115 ? -10.078 20.781 -7.281 1 94.19 115 TYR B C 1
ATOM 2540 O O . TYR B 1 115 ? -10.984 19.953 -7.168 1 94.19 115 TYR B O 1
ATOM 2548 N N . ILE B 1 116 ? -9.789 21.656 -6.355 1 93 116 ILE B N 1
ATOM 2549 C CA . ILE B 1 116 ? -10.578 21.812 -5.137 1 93 116 ILE B CA 1
ATOM 2550 C C . ILE B 1 116 ? -10.82 23.297 -4.871 1 93 116 ILE B C 1
ATOM 2552 O O . ILE B 1 116 ? -10.227 24.172 -5.523 1 93 116 ILE B O 1
ATOM 2556 N N . CYS B 1 117 ? -11.758 23.531 -3.922 1 88.25 117 CYS B N 1
ATOM 2557 C CA . CYS B 1 117 ? -12.156 24.891 -3.566 1 88.25 117 CYS B CA 1
ATOM 2558 C C . CYS B 1 117 ? -11.336 25.406 -2.393 1 88.25 117 CYS B C 1
ATOM 2560 O O . CYS B 1 117 ? -11.859 25.594 -1.295 1 88.25 117 CYS B O 1
ATOM 2562 N N . GLY B 1 118 ? -10 25.391 -2.66 1 83.69 118 GLY B N 1
ATOM 2563 C CA . GLY B 1 118 ? -9.203 25.828 -1.526 1 83.69 118 GLY B CA 1
ATOM 2564 C C . GLY B 1 118 ? -7.836 26.359 -1.925 1 83.69 118 GLY B C 1
ATOM 2565 O O . GLY B 1 118 ? -7.492 26.375 -3.107 1 83.69 118 GLY B O 1
ATOM 2566 N N . GLY B 1 119 ? -7.238 26.828 -1.148 1 85.31 119 GLY B N 1
ATOM 2567 C CA . GLY B 1 119 ? -5.926 27.453 -1.196 1 85.31 119 GLY B CA 1
ATOM 2568 C C . GLY B 1 119 ? -4.922 26.656 -2.02 1 85.31 119 GLY B C 1
ATOM 2569 O O . GLY B 1 119 ? -4.109 27.25 -2.744 1 85.31 119 GLY B O 1
ATOM 2570 N N . ASP B 1 120 ? -4.922 25.281 -1.88 1 93.12 120 ASP B N 1
ATOM 2571 C CA . ASP B 1 120 ? -3.984 24.484 -2.674 1 93.12 120 ASP B CA 1
ATOM 2572 C C . ASP B 1 120 ? -4.449 24.391 -4.125 1 93.12 120 ASP B C 1
ATOM 2574 O O . ASP B 1 120 ? -3.68 23.969 -5 1 93.12 120 ASP B O 1
ATOM 2578 N N . LEU B 1 121 ? -5.656 24.719 -4.34 1 93.19 121 LEU B N 1
ATOM 2579 C CA . LEU B 1 121 ? -6.266 24.859 -5.66 1 93.19 121 LEU B CA 1
ATOM 2580 C C . LEU B 1 121 ? -6.496 23.5 -6.297 1 93.19 121 LEU B C 1
ATOM 2582 O O . LEU B 1 121 ? -7.418 23.328 -7.098 1 93.19 121 LEU B O 1
ATOM 2586 N N . SER B 1 122 ? -5.598 22.531 -6.062 1 95.75 122 SER B N 1
ATOM 2587 C CA . SER B 1 122 ? -5.758 21.203 -6.613 1 95.75 122 SER B CA 1
ATOM 2588 C C . SER B 1 122 ? -5.004 20.156 -5.785 1 95.75 122 SER B C 1
ATOM 2590 O O . SER B 1 122 ? -4.051 20.5 -5.078 1 95.75 122 SER B O 1
ATOM 2592 N N . ILE B 1 123 ? -5.379 18.922 -5.934 1 97.5 123 ILE B N 1
ATOM 2593 C CA . ILE B 1 123 ? -4.641 17.812 -5.324 1 97.5 123 ILE B CA 1
ATOM 2594 C C . ILE B 1 123 ? -3.248 17.719 -5.949 1 97.5 123 ILE B C 1
ATOM 2596 O O . ILE B 1 123 ? -2.275 17.391 -5.266 1 97.5 123 ILE B O 1
ATOM 2600 N N . ASN B 1 124 ? -3.148 18.031 -7.223 1 98.38 124 ASN B N 1
ATOM 2601 C CA . ASN B 1 124 ? -1.859 18.016 -7.906 1 98.38 124 ASN B CA 1
ATOM 2602 C C . ASN B 1 124 ? -0.868 18.969 -7.262 1 98.38 124 ASN B C 1
ATOM 2604 O O . ASN B 1 124 ? 0.302 18.641 -7.074 1 98.38 124 ASN B O 1
ATOM 2608 N N . ASN B 1 125 ? -1.314 20.141 -6.914 1 98.31 125 ASN B N 1
ATOM 2609 C CA . ASN B 1 125 ? -0.457 21.109 -6.238 1 98.31 125 ASN B CA 1
ATOM 2610 C C . ASN B 1 125 ? 0.026 20.578 -4.891 1 98.31 125 ASN B C 1
ATOM 2612 O O . ASN B 1 125 ? 1.202 20.719 -4.547 1 98.31 125 ASN B O 1
ATOM 2616 N N . ALA B 1 126 ? -0.901 20 -4.176 1 98.31 126 ALA B N 1
ATOM 2617 C CA . ALA B 1 126 ? -0.549 19.406 -2.887 1 98.31 126 ALA B CA 1
ATOM 2618 C C . ALA B 1 126 ? 0.433 18.25 -3.064 1 98.31 126 ALA B C 1
ATOM 2620 O O . ALA B 1 126 ? 1.371 18.109 -2.277 1 98.31 126 ALA B O 1
ATOM 2621 N N . ALA B 1 127 ? 0.208 17.453 -4.074 1 98.62 127 ALA B N 1
ATOM 2622 C CA . ALA B 1 127 ? 1.081 16.312 -4.367 1 98.62 127 ALA B CA 1
ATOM 2623 C C . AL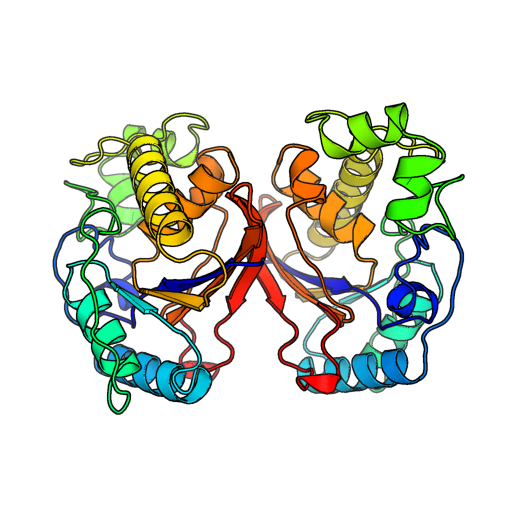A B 1 127 ? 2.506 16.781 -4.652 1 98.62 127 ALA B C 1
ATOM 2625 O O . ALA B 1 127 ? 3.467 16.219 -4.125 1 98.62 127 ALA B O 1
ATOM 2626 N N . ASN B 1 128 ? 2.604 17.812 -5.426 1 98.44 128 ASN B N 1
ATOM 2627 C CA . ASN B 1 128 ? 3.916 18.328 -5.785 1 98.44 128 ASN B CA 1
ATOM 2628 C C . ASN B 1 128 ? 4.648 18.891 -4.57 1 98.44 128 ASN B C 1
ATOM 2630 O O . ASN B 1 128 ? 5.84 18.641 -4.387 1 98.44 128 ASN B O 1
ATOM 2634 N N . ARG B 1 129 ? 3.92 19.578 -3.752 1 98 129 ARG B N 1
ATOM 2635 C CA . ARG B 1 129 ? 4.512 20.156 -2.553 1 98 129 ARG B CA 1
ATOM 2636 C C . ARG B 1 129 ? 4.949 19.078 -1.575 1 98 129 ARG B C 1
ATOM 2638 O O . ARG B 1 129 ? 6.035 19.156 -0.997 1 98 129 ARG B O 1
ATOM 2645 N N . ALA B 1 130 ? 4.125 18.156 -1.392 1 98.69 130 ALA B N 1
ATOM 2646 C CA . ALA B 1 130 ? 4.418 17.062 -0.464 1 98.69 130 ALA B CA 1
ATOM 2647 C C . ALA B 1 130 ? 5.594 16.219 -0.957 1 98.69 130 ALA B C 1
ATOM 2649 O O . ALA B 1 130 ? 6.492 15.891 -0.183 1 98.69 130 ALA B O 1
ATOM 2650 N N . LYS B 1 131 ? 5.543 15.867 -2.223 1 98.81 131 LYS B N 1
ATOM 2651 C CA . LYS B 1 131 ? 6.637 15.117 -2.83 1 98.81 131 LYS B CA 1
ATOM 2652 C C . LYS B 1 131 ? 7.973 15.828 -2.627 1 98.81 131 LYS B C 1
ATOM 2654 O O . LYS B 1 131 ? 8.945 15.219 -2.182 1 98.81 131 LYS B O 1
ATOM 2659 N N . LYS B 1 132 ? 7.984 17.078 -2.941 1 98.75 132 LYS B N 1
ATOM 2660 C CA . LYS B 1 132 ? 9.211 17.844 -2.795 1 98.75 132 LYS B CA 1
ATOM 2661 C C . LYS B 1 132 ? 9.695 17.859 -1.348 1 98.75 132 LYS B C 1
ATOM 2663 O O . LYS B 1 132 ? 10.883 17.656 -1.082 1 98.75 132 LYS B O 1
ATOM 2668 N N . CYS B 1 133 ? 8.828 18.094 -0.439 1 98.81 133 CYS B N 1
ATOM 2669 C CA . CYS B 1 133 ? 9.156 18.125 0.981 1 98.81 133 CYS B CA 1
ATOM 2670 C C . CYS B 1 133 ? 9.758 16.812 1.44 1 98.81 133 CYS B C 1
ATOM 2672 O O . CYS B 1 133 ? 10.82 16.781 2.062 1 98.81 133 CYS B O 1
ATOM 2674 N N . ILE B 1 134 ? 9.102 15.711 1.103 1 98.88 134 ILE B N 1
ATOM 2675 C CA . ILE B 1 134 ? 9.547 14.383 1.519 1 98.88 134 ILE B CA 1
ATOM 2676 C C . ILE B 1 134 ? 10.914 14.078 0.907 1 98.88 134 ILE B C 1
ATOM 2678 O O . ILE B 1 134 ? 11.82 13.625 1.602 1 98.88 134 ILE B O 1
ATOM 2682 N N . LEU B 1 135 ? 11.055 14.367 -0.38 1 98.75 135 LEU B N 1
ATOM 2683 C CA . LEU B 1 135 ? 12.32 14.078 -1.058 1 98.75 135 LEU B CA 1
ATOM 2684 C C . LEU B 1 135 ? 13.445 14.93 -0.49 1 98.75 135 LEU B C 1
ATOM 2686 O O . LEU B 1 135 ? 14.586 14.469 -0.376 1 98.75 135 LEU B O 1
ATOM 2690 N N . ASP B 1 136 ? 13.141 16.234 -0.154 1 98.75 136 ASP B N 1
ATOM 2691 C CA . ASP B 1 136 ? 14.141 17.094 0.479 1 98.75 136 ASP B CA 1
ATOM 2692 C C . ASP B 1 136 ? 14.594 16.516 1.815 1 98.75 136 ASP B C 1
ATOM 2694 O O . ASP B 1 136 ? 15.789 16.5 2.119 1 98.75 136 ASP B O 1
ATOM 2698 N N . ILE B 1 137 ? 13.664 16.031 2.5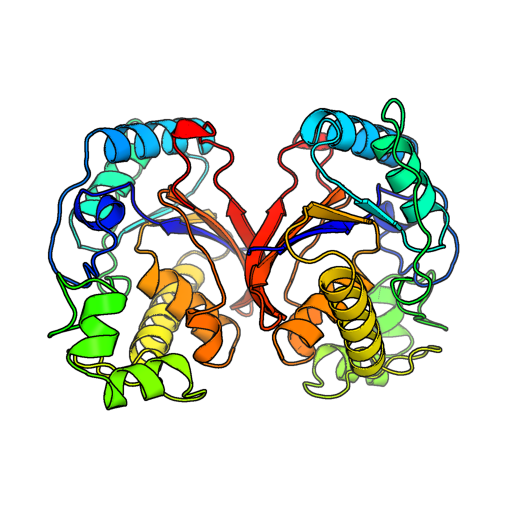84 1 98.81 137 ILE B N 1
ATOM 2699 C CA . ILE B 1 137 ? 13.969 15.453 3.887 1 98.81 137 ILE B CA 1
ATOM 2700 C C . ILE B 1 137 ? 14.812 14.188 3.703 1 98.81 137 ILE B C 1
ATOM 2702 O O . ILE B 1 137 ? 15.805 13.992 4.406 1 98.81 137 ILE B O 1
ATOM 2706 N N . VAL B 1 138 ? 14.43 13.32 2.758 1 98.81 138 VAL B N 1
ATOM 2707 C CA . VAL B 1 138 ? 15.164 12.094 2.463 1 98.81 138 VAL B CA 1
ATOM 2708 C C . VAL B 1 138 ? 16.594 12.43 2.051 1 98.81 138 VAL B C 1
ATOM 2710 O O . VAL B 1 138 ? 17.547 11.797 2.512 1 98.81 138 VAL B O 1
ATOM 2713 N N . ASN B 1 139 ? 16.688 13.43 1.198 1 98.19 139 ASN B N 1
ATOM 2714 C CA . ASN B 1 139 ? 18 13.836 0.709 1 98.19 139 ASN B CA 1
ATOM 2715 C C . ASN B 1 139 ? 18.875 14.359 1.839 1 98.19 139 ASN B C 1
ATOM 2717 O O . ASN B 1 139 ? 20.094 14.18 1.812 1 98.19 139 ASN B O 1
ATOM 2721 N N . GLN B 1 140 ? 18.297 15.008 2.781 1 98.12 140 GLN B N 1
ATOM 2722 C CA . GLN B 1 140 ? 19.016 15.578 3.916 1 98.12 140 GLN B CA 1
ATOM 2723 C C . GLN B 1 140 ? 19.484 14.492 4.871 1 98.12 140 GLN B C 1
ATOM 2725 O O . GLN B 1 140 ? 20.484 14.664 5.578 1 98.12 140 GLN B O 1
ATOM 2730 N N . HIS B 1 141 ? 18.797 13.359 4.895 1 98.25 141 HIS B N 1
ATOM 2731 C CA . HIS B 1 141 ? 19.078 12.32 5.875 1 98.25 141 HIS B CA 1
ATOM 2732 C C . HIS B 1 141 ? 19.281 10.961 5.199 1 98.25 141 HIS B C 1
ATOM 2734 O O . HIS B 1 141 ? 18.656 9.977 5.59 1 98.25 141 HIS B O 1
ATOM 2740 N N . LYS B 1 142 ? 20.125 10.891 4.203 1 98.12 142 LYS B N 1
ATOM 2741 C CA . LYS B 1 142 ? 20.359 9.656 3.461 1 98.12 142 LYS B CA 1
ATOM 2742 C C . LYS B 1 142 ? 20.859 8.547 4.383 1 98.12 142 LYS B C 1
ATOM 2744 O O . LYS B 1 142 ? 21.703 8.781 5.25 1 98.12 142 LYS B O 1
ATOM 2749 N N . GLY B 1 143 ? 20.266 7.379 4.23 1 98.31 143 GLY B N 1
ATOM 2750 C CA . GLY B 1 143 ? 20.688 6.203 4.98 1 98.31 143 GLY B CA 1
ATOM 2751 C C . GLY B 1 143 ? 20.031 6.102 6.344 1 98.31 143 GLY B C 1
ATOM 2752 O O . GLY B 1 143 ? 20.297 5.164 7.098 1 98.31 143 GLY B O 1
ATOM 2753 N N . LYS B 1 144 ? 19.094 7.02 6.688 1 98.56 144 LYS B N 1
ATOM 2754 C CA . LYS B 1 144 ? 18.484 7.07 8.016 1 98.56 144 LYS B CA 1
ATOM 2755 C C . LYS B 1 144 ? 17.031 6.621 7.969 1 98.56 144 LYS B C 1
ATOM 2757 O O . LYS B 1 144 ? 16.484 6.355 6.895 1 98.56 144 LYS B O 1
ATOM 2762 N N . LYS B 1 145 ? 16.484 6.383 9.094 1 98.69 145 LYS B N 1
ATOM 2763 C CA . LYS B 1 145 ? 15.062 6.125 9.281 1 98.69 145 LYS B CA 1
ATOM 2764 C C . LYS B 1 145 ? 14.336 7.363 9.805 1 98.69 145 LYS B C 1
ATOM 2766 O O . LYS B 1 145 ? 14.68 7.875 10.875 1 98.69 145 LYS B O 1
ATOM 2771 N N . ILE B 1 146 ? 13.375 7.836 9.039 1 98.88 146 ILE B N 1
ATOM 2772 C CA . ILE B 1 146 ? 12.742 9.117 9.312 1 98.88 146 ILE B CA 1
ATOM 2773 C C . ILE B 1 146 ? 11.25 8.922 9.531 1 98.88 146 ILE B C 1
ATOM 2775 O O . ILE B 1 146 ? 10.57 8.289 8.719 1 98.88 146 ILE B O 1
ATOM 2779 N N . ALA B 1 147 ? 10.727 9.375 10.648 1 98.88 147 ALA B N 1
ATOM 2780 C CA . ALA B 1 147 ? 9.281 9.438 10.867 1 98.88 147 ALA B CA 1
ATOM 2781 C C . ALA B 1 147 ? 8.734 10.812 10.492 1 98.88 147 ALA B C 1
ATOM 2783 O O . ALA B 1 147 ? 9.273 11.836 10.898 1 98.88 147 ALA B O 1
ATOM 2784 N N . ILE B 1 148 ? 7.734 10.836 9.648 1 98.94 148 ILE B N 1
ATOM 2785 C CA . ILE B 1 148 ? 7.031 12.062 9.281 1 98.94 148 ILE B CA 1
ATOM 2786 C C . ILE B 1 148 ? 5.559 11.945 9.656 1 98.94 148 ILE B C 1
ATOM 2788 O O . ILE B 1 148 ? 4.824 11.141 9.078 1 98.94 148 ILE B O 1
ATOM 2792 N N . VAL B 1 149 ? 5.113 12.711 10.617 1 98.94 149 VAL B N 1
ATOM 2793 C CA . VAL B 1 149 ? 3.727 12.695 11.07 1 98.94 149 VAL B CA 1
ATOM 2794 C C . VAL B 1 149 ? 2.941 13.789 10.352 1 98.94 149 VAL B C 1
ATOM 2796 O O . VAL B 1 149 ? 3.309 14.969 10.398 1 98.94 149 VAL B O 1
ATOM 2799 N N . ALA B 1 150 ? 1.903 13.391 9.703 1 98.88 150 ALA B N 1
ATOM 2800 C CA . ALA B 1 150 ? 1.13 14.312 8.883 1 98.88 150 ALA B CA 1
ATOM 2801 C C . ALA B 1 150 ? -0.349 13.938 8.875 1 98.88 150 ALA B C 1
ATOM 2803 O O . ALA B 1 150 ? -0.922 13.633 9.922 1 98.88 150 ALA B O 1
ATOM 2804 N N . HIS B 1 151 ? -0.99 14.117 7.699 1 98.81 151 HIS B N 1
ATOM 2805 C CA . HIS B 1 151 ? -2.438 13.977 7.594 1 98.81 151 HIS B CA 1
ATOM 2806 C C . HIS B 1 151 ? -2.818 13.016 6.473 1 98.81 151 HIS B C 1
ATOM 2808 O O . HIS B 1 151 ? -1.991 12.688 5.617 1 98.81 151 HIS B O 1
ATOM 2814 N N . GLY B 1 152 ? -4.051 12.5 6.562 1 98.5 152 GLY B N 1
ATOM 2815 C CA . GLY B 1 152 ? -4.492 11.539 5.566 1 98.5 152 GLY B CA 1
ATOM 2816 C C . GLY B 1 152 ? -4.426 12.078 4.148 1 98.5 152 GLY B C 1
ATOM 2817 O O . GLY B 1 152 ? -3.9 11.414 3.252 1 98.5 152 GLY B O 1
ATOM 2818 N N . GLY B 1 153 ? -4.98 13.289 3.977 1 98.31 153 GLY B N 1
ATOM 2819 C CA . GLY B 1 153 ? -5.035 13.875 2.645 1 98.31 153 GLY B CA 1
ATOM 2820 C C . GLY B 1 153 ? -3.664 14.141 2.055 1 98.31 153 GLY B C 1
ATOM 2821 O O . GLY B 1 153 ? -3.389 13.758 0.915 1 98.31 153 GLY B O 1
ATOM 2822 N N . ILE B 1 154 ? -2.775 14.742 2.805 1 98.81 154 ILE B N 1
ATOM 2823 C CA . ILE B 1 154 ? -1.481 15.148 2.268 1 98.81 154 ILE B CA 1
ATOM 2824 C C . ILE B 1 154 ? -0.598 13.922 2.068 1 98.81 154 ILE B C 1
ATOM 2826 O O . ILE B 1 154 ? 0.216 13.875 1.143 1 98.81 154 ILE B O 1
ATOM 2830 N N . ILE B 1 155 ? -0.723 12.852 2.885 1 98.88 155 ILE B N 1
ATOM 2831 C CA . ILE B 1 155 ? 0.025 11.617 2.693 1 98.88 155 ILE B CA 1
ATOM 2832 C C . ILE B 1 155 ? -0.4 10.953 1.384 1 98.88 155 ILE B C 1
ATOM 2834 O O . ILE B 1 155 ? 0.445 10.539 0.588 1 98.88 155 ILE B O 1
ATOM 2838 N N . LYS B 1 156 ? -1.728 10.883 1.162 1 98.81 156 LYS B N 1
ATOM 2839 C CA . LYS B 1 156 ? -2.215 10.352 -0.107 1 98.81 156 LYS B CA 1
ATOM 2840 C C . LYS B 1 156 ? -1.653 11.141 -1.286 1 98.81 156 LYS B C 1
ATOM 2842 O O . LYS B 1 156 ? -1.154 10.555 -2.25 1 98.81 156 LYS B O 1
ATOM 2847 N N . ALA B 1 157 ? -1.735 12.461 -1.185 1 98.75 157 ALA B N 1
ATOM 2848 C CA . ALA B 1 157 ? -1.211 13.32 -2.24 1 98.75 157 ALA B CA 1
ATOM 2849 C C . ALA B 1 157 ? 0.285 13.094 -2.443 1 98.75 157 ALA B C 1
ATOM 2851 O O . ALA B 1 157 ? 0.757 13 -3.578 1 98.75 157 ALA B O 1
ATOM 2852 N N . GLY B 1 158 ? 1.028 13.023 -1.366 1 98.88 158 GLY B N 1
ATOM 2853 C CA . GLY B 1 158 ? 2.459 12.773 -1.448 1 98.88 158 GLY B CA 1
ATOM 2854 C C . GLY B 1 158 ? 2.801 11.477 -2.158 1 98.88 158 GLY B C 1
ATOM 2855 O O . GLY B 1 158 ? 3.721 11.438 -2.977 1 98.88 158 GLY B O 1
ATOM 2856 N N . LEU B 1 159 ? 2.088 10.406 -1.798 1 98.88 159 LEU B N 1
ATOM 2857 C CA . LEU B 1 159 ? 2.297 9.117 -2.455 1 98.88 159 LEU B CA 1
ATOM 2858 C C . LEU B 1 159 ? 2.029 9.227 -3.953 1 98.88 159 LEU B C 1
ATOM 2860 O O . LEU B 1 159 ? 2.793 8.695 -4.766 1 98.88 159 LEU B O 1
ATOM 2864 N N . ILE B 1 160 ? 0.949 9.922 -4.309 1 98.81 160 ILE B N 1
ATOM 2865 C CA . ILE B 1 160 ? 0.613 10.148 -5.715 1 98.81 160 ILE B CA 1
ATOM 2866 C C . ILE B 1 160 ? 1.773 10.844 -6.418 1 98.81 160 ILE B C 1
ATOM 2868 O O . ILE B 1 160 ? 2.178 10.438 -7.512 1 98.81 160 ILE B O 1
ATOM 2872 N N . GLY B 1 161 ? 2.301 11.875 -5.801 1 98.69 161 GLY B N 1
ATOM 2873 C CA . GLY B 1 161 ? 3.42 12.609 -6.379 1 98.69 161 GLY B CA 1
ATOM 2874 C C . GLY B 1 161 ? 4.68 11.773 -6.504 1 98.69 161 GLY B C 1
ATOM 2875 O O . GLY B 1 161 ? 5.344 11.797 -7.539 1 98.69 161 GLY B O 1
ATOM 2876 N N . ILE B 1 162 ? 4.996 11.062 -5.508 1 98.81 162 ILE B N 1
ATOM 2877 C CA . ILE B 1 162 ? 6.23 10.289 -5.426 1 98.81 162 ILE B CA 1
ATOM 2878 C C . ILE B 1 162 ? 6.219 9.188 -6.484 1 98.81 162 ILE B C 1
ATOM 2880 O O . ILE B 1 162 ? 7.242 8.914 -7.117 1 98.81 162 ILE B O 1
ATOM 2884 N N . PHE B 1 163 ? 5.062 8.57 -6.727 1 98.62 163 PHE B N 1
ATOM 2885 C CA . PHE B 1 163 ? 5.02 7.402 -7.602 1 98.62 163 PHE B CA 1
ATOM 2886 C C . PHE B 1 163 ? 4.453 7.773 -8.969 1 98.62 163 PHE B C 1
ATOM 2888 O O . PHE B 1 163 ? 4.41 6.938 -9.875 1 98.62 163 PHE B O 1
ATOM 2895 N N . GLY B 1 164 ? 3.996 9 -9.109 1 97.88 164 GLY B N 1
ATOM 2896 C CA . GLY B 1 164 ? 3.486 9.461 -10.391 1 97.88 164 GLY B CA 1
ATOM 2897 C C . GLY B 1 164 ? 2.137 8.867 -10.75 1 97.88 164 GLY B C 1
ATOM 2898 O O . GLY B 1 164 ? 1.875 8.555 -11.914 1 97.88 164 GLY B O 1
ATOM 2899 N N . TRP B 1 165 ? 1.271 8.641 -9.812 1 98.44 165 TRP B N 1
ATOM 2900 C CA . TRP B 1 165 ? -0.059 8.086 -10.047 1 98.44 165 TRP B CA 1
ATOM 2901 C C . TRP B 1 165 ? -1.018 9.164 -10.539 1 98.44 165 TRP B C 1
ATOM 2903 O O . TRP B 1 165 ? -0.764 10.352 -10.367 1 98.44 165 TRP B O 1
ATOM 2913 N N . ASP B 1 166 ? -2.086 8.727 -11.18 1 97.75 166 ASP B N 1
ATOM 2914 C CA . ASP B 1 166 ? -3.129 9.688 -11.508 1 97.75 166 ASP B CA 1
ATOM 2915 C C . ASP B 1 166 ? -3.82 10.195 -10.242 1 97.75 166 ASP B C 1
ATOM 2917 O O . ASP B 1 166 ? -3.805 9.531 -9.211 1 97.75 166 ASP B O 1
ATOM 2921 N N . MET B 1 167 ? -4.438 11.375 -10.367 1 98.12 167 MET B N 1
ATOM 2922 C CA . MET B 1 167 ? -4.996 12.047 -9.195 1 98.12 167 MET B CA 1
ATOM 2923 C C . MET B 1 167 ? -6.164 11.25 -8.617 1 98.12 167 MET B C 1
ATOM 2925 O O . MET B 1 167 ? -6.488 11.383 -7.438 1 98.12 167 MET B O 1
ATOM 2929 N N . THR B 1 168 ? -6.754 10.383 -9.43 1 98.06 168 THR B N 1
ATOM 2930 C CA . THR B 1 168 ? -7.906 9.633 -8.953 1 98.06 168 THR B CA 1
ATOM 2931 C C . THR B 1 168 ? -7.484 8.609 -7.895 1 98.06 168 THR B C 1
ATOM 2933 O O . THR B 1 168 ? -8.32 8.102 -7.148 1 98.06 168 THR B O 1
ATOM 2936 N N . MET B 1 169 ? -6.16 8.281 -7.855 1 98.62 169 MET B N 1
ATOM 2937 C CA . MET B 1 169 ? -5.664 7.371 -6.828 1 98.62 169 MET B CA 1
ATOM 2938 C C . MET B 1 169 ? -5.949 7.918 -5.434 1 98.62 169 MET B C 1
ATOM 2940 O O . MET B 1 169 ? -6.059 7.156 -4.473 1 98.62 169 MET B O 1
ATOM 2944 N N . TYR B 1 170 ? -6.141 9.266 -5.328 1 98.38 170 TYR B N 1
ATOM 2945 C CA . TYR B 1 170 ? -6.477 9.93 -4.07 1 98.38 170 TYR B CA 1
ATOM 2946 C C . TYR B 1 170 ? -7.688 9.281 -3.418 1 98.38 170 TYR B C 1
ATOM 2948 O O . TYR B 1 170 ? -7.77 9.195 -2.189 1 98.38 170 TYR B O 1
ATOM 2956 N N . HIS B 1 171 ? -8.547 8.836 -4.266 1 97.81 171 HIS B N 1
ATOM 2957 C CA . HIS B 1 171 ? -9.812 8.289 -3.789 1 97.81 171 HIS B CA 1
ATOM 2958 C C . HIS B 1 171 ? -9.734 6.773 -3.65 1 97.81 171 HIS B C 1
ATOM 2960 O O . HIS B 1 171 ? -10.695 6.137 -3.197 1 97.81 171 HIS B O 1
ATOM 2966 N N . LYS B 1 172 ? -8.609 6.152 -3.996 1 98.44 172 LYS B N 1
ATOM 2967 C CA . LYS B 1 172 ? -8.492 4.699 -4.059 1 98.44 172 LYS B CA 1
ATOM 2968 C C . LYS B 1 172 ? -7.52 4.176 -3.004 1 98.44 172 LYS B C 1
ATOM 2970 O O . LYS B 1 172 ? -6.965 3.084 -3.148 1 98.44 172 LYS B O 1
ATOM 2975 N N . MET B 1 173 ? -7.258 4.949 -2 1 98.19 173 MET B N 1
ATOM 2976 C CA . MET B 1 173 ? -6.473 4.566 -0.83 1 98.19 173 MET B CA 1
ATOM 2977 C C . MET B 1 173 ? -7.242 4.84 0.457 1 98.19 173 MET B C 1
ATOM 2979 O O . MET B 1 173 ? -7.926 5.859 0.571 1 98.19 173 MET B O 1
ATOM 2983 N N . ALA B 1 174 ? -7.09 3.992 1.365 1 96.88 174 ALA B N 1
ATOM 2984 C CA . ALA B 1 174 ? -7.656 4.184 2.697 1 96.88 174 ALA B CA 1
ATOM 2985 C C . ALA B 1 174 ? -6.562 4.27 3.754 1 96.88 174 ALA B C 1
ATOM 2987 O O . ALA B 1 174 ? -5.715 3.381 3.852 1 96.88 174 ALA B O 1
ATOM 2988 N N . LEU B 1 175 ? -6.555 5.328 4.484 1 97.94 175 LEU B N 1
ATOM 2989 C CA . LEU B 1 175 ? -5.562 5.531 5.531 1 97.94 175 LEU B CA 1
ATOM 2990 C C . LEU B 1 175 ? -6.234 5.805 6.871 1 97.94 175 LEU B C 1
ATOM 2992 O O . LEU B 1 175 ? -6.945 6.805 7.023 1 97.94 175 LEU B O 1
ATOM 2996 N N . GLY B 1 176 ? -6.035 4.934 7.832 1 97.88 176 GLY B N 1
ATOM 2997 C CA . GLY B 1 176 ? -6.562 5.148 9.172 1 97.88 176 GLY B CA 1
ATOM 2998 C C . GLY B 1 176 ? -5.691 6.059 10.016 1 97.88 176 GLY B C 1
ATOM 2999 O O . GLY B 1 176 ? -4.559 6.367 9.641 1 97.88 176 GLY B O 1
ATOM 3000 N N . ASN B 1 177 ? -6.246 6.496 11.109 1 98.25 177 ASN B N 1
ATOM 3001 C CA . ASN B 1 177 ? -5.457 7.301 12.031 1 98.25 177 ASN B CA 1
ATOM 3002 C C . ASN B 1 177 ? -4.305 6.496 12.633 1 98.25 177 ASN B C 1
ATOM 3004 O O . ASN B 1 177 ? -4.465 5.316 12.953 1 98.25 177 ASN B O 1
ATOM 3008 N N . THR B 1 178 ? -3.178 7.125 12.711 1 98.56 178 THR B N 1
ATOM 3009 C CA . THR B 1 178 ? -1.907 6.637 13.234 1 98.56 178 THR B CA 1
ATOM 3010 C C . THR B 1 178 ? -1.359 5.512 12.359 1 98.56 178 THR B C 1
ATOM 3012 O O . THR B 1 178 ? -0.466 4.773 12.781 1 98.56 178 THR B O 1
ATOM 3015 N N . CYS B 1 179 ? -1.914 5.32 11.18 1 98.56 179 CYS B N 1
ATOM 3016 C CA . CYS B 1 179 ? -1.354 4.309 10.289 1 98.56 179 CYS B CA 1
ATOM 3017 C C . CYS B 1 179 ? 0.076 4.66 9.898 1 98.56 179 CYS B C 1
ATOM 3019 O O . CYS B 1 179 ? 0.454 5.836 9.898 1 98.56 179 CYS B O 1
ATOM 3021 N N . ILE B 1 180 ? 0.817 3.652 9.602 1 98.62 180 ILE B N 1
ATOM 3022 C CA . ILE B 1 180 ? 2.191 3.805 9.133 1 98.62 180 ILE B CA 1
ATOM 3023 C C . ILE B 1 180 ? 2.285 3.398 7.664 1 98.62 180 ILE B C 1
ATOM 3025 O O . ILE B 1 180 ? 1.867 2.299 7.289 1 98.62 180 ILE B O 1
ATOM 3029 N N . ASN B 1 181 ? 2.66 4.277 6.82 1 98.81 181 ASN B N 1
ATOM 3030 C CA . ASN B 1 181 ? 3.041 4.008 5.438 1 98.81 181 ASN B CA 1
ATOM 3031 C C . ASN B 1 181 ? 4.555 4.059 5.254 1 98.81 181 ASN B C 1
ATOM 3033 O O . ASN B 1 181 ? 5.176 5.102 5.473 1 98.81 181 ASN B O 1
ATOM 3037 N N . THR B 1 182 ? 5.156 2.973 4.863 1 98.75 182 THR B N 1
ATOM 3038 C CA . THR B 1 182 ? 6.609 2.861 4.844 1 98.75 182 THR B CA 1
ATOM 3039 C C . THR B 1 182 ? 7.137 2.924 3.412 1 98.75 182 THR B C 1
ATOM 3041 O O . THR B 1 182 ? 6.703 2.158 2.551 1 98.75 182 THR B O 1
ATOM 3044 N N . LEU B 1 183 ? 7.988 3.844 3.164 1 98.81 183 LEU B N 1
ATOM 3045 C CA . LEU B 1 183 ? 8.719 3.971 1.907 1 98.81 183 LEU B CA 1
ATOM 3046 C C . LEU B 1 183 ? 10.219 3.797 2.129 1 98.81 183 LEU B C 1
ATOM 3048 O O . LEU B 1 183 ? 10.742 4.172 3.18 1 98.81 183 LEU B O 1
ATOM 3052 N N . THR B 1 184 ? 10.883 3.271 1.193 1 98.75 184 THR B N 1
ATOM 3053 C CA . THR B 1 184 ? 12.336 3.312 1.163 1 98.75 184 THR B CA 1
ATOM 3054 C C . THR B 1 184 ? 12.836 4.016 -0.098 1 98.75 184 THR B C 1
ATOM 3056 O O . THR B 1 184 ? 12.133 4.039 -1.115 1 98.75 184 THR B O 1
ATOM 3059 N N . PHE B 1 185 ? 13.93 4.59 0.037 1 98.69 185 PHE B N 1
ATOM 3060 C CA . PHE B 1 185 ? 14.609 5.273 -1.062 1 98.69 185 PHE B CA 1
ATOM 3061 C C . PHE B 1 185 ? 16.062 4.824 -1.169 1 98.69 185 PHE B C 1
ATOM 3063 O O . PHE B 1 185 ? 16.734 4.664 -0.155 1 98.69 185 PHE B O 1
ATOM 3070 N N . ASN B 1 186 ? 16.5 4.551 -2.363 1 97.75 186 ASN B N 1
ATOM 3071 C CA . ASN B 1 186 ? 17.922 4.309 -2.551 1 97.75 186 ASN B CA 1
ATOM 3072 C C . ASN B 1 186 ? 18.703 5.613 -2.711 1 97.75 186 ASN B C 1
ATOM 3074 O O . ASN B 1 186 ? 18.141 6.695 -2.527 1 97.75 186 ASN B O 1
ATOM 3078 N N . ASP B 1 187 ? 19.953 5.555 -3.027 1 96.12 187 ASP B N 1
ATOM 3079 C CA . ASP B 1 187 ? 20.828 6.727 -3.086 1 96.12 187 ASP B CA 1
ATOM 3080 C C . ASP B 1 187 ? 20.422 7.652 -4.23 1 96.12 187 ASP B C 1
ATOM 3082 O O . ASP B 1 187 ? 20.719 8.844 -4.203 1 96.12 187 ASP B O 1
ATOM 3086 N N . ASP B 1 188 ? 19.719 7.137 -5.195 1 96 188 ASP B N 1
ATOM 3087 C CA . ASP B 1 188 ? 19.234 7.93 -6.32 1 96 188 ASP B CA 1
ATOM 3088 C C . ASP B 1 188 ? 17.828 8.453 -6.066 1 96 188 ASP B C 1
ATOM 3090 O O . ASP B 1 188 ? 17.156 8.922 -6.988 1 96 188 ASP B O 1
ATOM 3094 N N . LEU B 1 189 ? 17.281 8.266 -4.828 1 96.94 189 LEU B N 1
ATOM 3095 C CA . LEU B 1 189 ? 15.984 8.742 -4.359 1 96.94 189 LEU B CA 1
ATOM 3096 C C . LEU B 1 189 ? 14.844 8.023 -5.078 1 96.94 189 LEU B C 1
ATOM 3098 O O . LEU B 1 189 ? 13.75 8.562 -5.211 1 96.94 189 LEU B O 1
ATOM 3102 N N . LYS B 1 190 ? 15.156 6.824 -5.645 1 97.19 190 LYS B N 1
ATOM 3103 C CA . LYS B 1 190 ? 14.086 5.996 -6.199 1 97.19 190 LYS B CA 1
ATOM 3104 C C . LYS B 1 190 ? 13.273 5.332 -5.094 1 97.19 190 LYS B C 1
ATOM 3106 O O . LYS B 1 190 ? 13.82 4.637 -4.242 1 97.19 190 LYS B O 1
ATOM 3111 N N . PRO B 1 191 ? 12.016 5.531 -5.176 1 98.56 191 PRO B N 1
ATOM 3112 C CA . PRO B 1 191 ? 11.18 5.082 -4.062 1 98.56 191 PRO B CA 1
ATOM 3113 C C . PRO B 1 191 ? 10.68 3.65 -4.238 1 98.56 191 PRO B C 1
ATOM 3115 O O . PRO B 1 191 ? 10.508 3.186 -5.367 1 98.56 191 PRO B O 1
ATOM 3118 N N . VAL B 1 192 ? 10.438 2.949 -3.166 1 98.69 192 VAL B N 1
ATOM 3119 C CA . VAL B 1 192 ? 9.734 1.677 -3.074 1 98.69 192 VAL B CA 1
ATOM 3120 C C . VAL B 1 192 ? 8.68 1.747 -1.966 1 98.69 192 VAL B C 1
ATOM 3122 O O . VAL B 1 192 ? 8.977 2.201 -0.856 1 98.69 192 VAL B O 1
ATOM 3125 N N . LEU B 1 193 ? 7.457 1.457 -2.312 1 98.75 193 LEU B N 1
ATOM 3126 C CA . LEU B 1 193 ? 6.398 1.342 -1.317 1 98.75 193 LEU B CA 1
ATOM 3127 C C . LEU B 1 193 ? 6.477 0.005 -0.589 1 98.75 193 LEU B C 1
ATOM 3129 O O . LEU B 1 193 ? 6.238 -1.048 -1.186 1 98.75 193 LEU B O 1
ATOM 3133 N N . VAL B 1 194 ? 6.723 -0.015 0.707 1 98.31 194 VAL B N 1
ATOM 3134 C CA . VAL B 1 194 ? 6.973 -1.225 1.483 1 98.31 194 VAL B CA 1
ATOM 3135 C C . VAL B 1 194 ? 5.715 -1.616 2.254 1 98.31 194 VAL B C 1
ATOM 3137 O O . VAL B 1 194 ? 5.434 -2.803 2.436 1 98.31 194 VAL B O 1
ATOM 3140 N N . ALA B 1 195 ? 5.012 -0.631 2.729 1 98.25 195 ALA B N 1
ATOM 3141 C CA . ALA B 1 195 ? 3.779 -0.876 3.477 1 98.25 195 ALA B CA 1
ATOM 3142 C C . ALA B 1 195 ? 2.818 0.303 3.352 1 98.25 195 ALA B C 1
ATOM 3144 O O . ALA B 1 195 ? 3.246 1.459 3.311 1 98.25 195 ALA B O 1
ATOM 3145 N N . LEU B 1 196 ? 1.591 -0.015 3.287 1 98.56 196 LEU B N 1
ATOM 3146 C CA . LEU B 1 196 ? 0.541 0.998 3.273 1 98.56 196 LEU B CA 1
ATOM 3147 C C . LEU B 1 196 ? -0.496 0.722 4.355 1 98.56 196 LEU B C 1
ATOM 3149 O O . LEU B 1 196 ? -0.978 -0.406 4.488 1 98.56 196 LEU B O 1
ATOM 3153 N N . ASN B 1 197 ? -0.771 1.761 5.215 1 98.44 197 ASN B N 1
ATOM 3154 C CA . ASN B 1 197 ? -1.848 1.774 6.199 1 98.44 197 ASN B CA 1
ATOM 3155 C C . ASN B 1 197 ? -1.676 0.664 7.234 1 98.44 197 ASN B C 1
ATOM 3157 O O . ASN B 1 197 ? -2.629 -0.052 7.543 1 98.44 197 ASN B O 1
ATOM 3161 N N . ASP B 1 198 ? -0.453 0.431 7.684 1 97.69 198 ASP B N 1
ATOM 3162 C CA . ASP B 1 198 ? -0.199 -0.484 8.797 1 97.69 198 ASP B CA 1
ATOM 3163 C C . ASP B 1 198 ? -0.735 0.082 10.109 1 97.69 198 ASP B C 1
ATOM 3165 O O . ASP B 1 198 ? -0.192 1.053 10.641 1 97.69 198 ASP B O 1
ATOM 3169 N N . THR B 1 199 ? -1.806 -0.492 10.633 1 96.62 199 THR B N 1
ATOM 3170 C CA . THR B 1 199 ? -2.436 -0.035 11.867 1 96.62 199 THR B CA 1
ATOM 3171 C C . THR B 1 199 ? -2.395 -1.126 12.93 1 96.62 199 THR B C 1
ATOM 3173 O O . THR B 1 199 ? -3.248 -1.166 13.82 1 96.62 199 THR B O 1
ATOM 3176 N N . ASN B 1 200 ? -1.422 -2.025 12.852 1 93.06 200 ASN B N 1
ATOM 3177 C CA . ASN B 1 200 ? -1.39 -3.24 13.656 1 93.06 200 ASN B CA 1
ATOM 3178 C C . ASN B 1 200 ? -1.162 -2.93 15.133 1 93.06 200 ASN B C 1
ATOM 3180 O O . ASN B 1 200 ? -1.368 -3.789 15.992 1 93.06 200 ASN B O 1
ATOM 3184 N N . HIS B 1 201 ? -0.745 -1.723 15.43 1 94.44 201 HIS B N 1
ATOM 3185 C CA . HIS B 1 201 ? -0.601 -1.321 16.828 1 94.44 201 HIS B CA 1
ATOM 3186 C C . HIS B 1 201 ? -1.959 -1.05 17.453 1 94.44 201 HIS B C 1
ATOM 3188 O O . HIS B 1 201 ? -2.061 -0.928 18.688 1 94.44 201 HIS B O 1
ATOM 3194 N N . LEU B 1 202 ? -2.932 -0.981 16.625 1 93.06 202 LEU B N 1
ATOM 3195 C CA . LEU B 1 202 ? -4.273 -0.709 17.125 1 93.06 202 LEU B CA 1
ATOM 3196 C C . LEU B 1 202 ? -5.059 -2.004 17.312 1 93.06 202 LEU B C 1
ATOM 3198 O O . LEU B 1 202 ? -4.891 -2.951 16.547 1 93.06 202 LEU B O 1
ATOM 3202 N N . LYS B 1 203 ? -5.891 -2.096 18.359 1 82.12 203 LYS B N 1
ATOM 3203 C CA . LYS B 1 203 ? -6.902 -3.145 18.469 1 82.12 203 LYS B CA 1
ATOM 3204 C C . LYS B 1 203 ? -8.117 -2.834 17.594 1 82.12 203 LYS B C 1
ATOM 3206 O O . LYS B 1 203 ? -8.32 -1.688 17.188 1 82.12 203 LYS B O 1
ATOM 3211 N N . ASN B 1 204 ? -8.844 -3.766 17.266 1 74.5 204 ASN B N 1
ATOM 3212 C CA . ASN B 1 204 ? -9.984 -3.633 16.359 1 74.5 204 ASN B CA 1
ATOM 3213 C C . ASN B 1 204 ? -10.852 -2.434 16.719 1 74.5 204 ASN B C 1
ATOM 3215 O O . ASN B 1 204 ? -11.336 -1.723 15.836 1 74.5 204 ASN B O 1
ATOM 3219 N N . ASP B 1 205 ? -10.992 -2.17 17.938 1 67.31 205 ASP B N 1
ATOM 3220 C CA . ASP B 1 205 ? -11.891 -1.108 18.375 1 67.31 205 ASP B CA 1
ATOM 3221 C C . ASP B 1 205 ? -11.281 0.269 18.125 1 67.31 205 ASP B C 1
ATOM 3223 O O . ASP B 1 205 ? -11.984 1.28 18.156 1 67.31 205 ASP B O 1
ATOM 3227 N N . ALA B 1 206 ? -9.977 0.287 17.859 1 67.56 206 ALA B N 1
ATOM 3228 C CA . ALA B 1 206 ? -9.297 1.571 17.703 1 67.56 206 ALA B CA 1
ATOM 3229 C C . ALA B 1 206 ? -9.016 1.877 16.234 1 67.56 206 ALA B C 1
ATOM 3231 O O . ALA B 1 206 ? -8.555 2.971 15.906 1 67.56 206 ALA B O 1
ATOM 3232 N N . LYS B 1 207 ? -9.344 0.965 15.375 1 83.81 207 LYS B N 1
ATOM 3233 C CA . LYS B 1 207 ? -9.078 1.172 13.953 1 83.81 207 LYS B CA 1
ATOM 3234 C C . LYS B 1 207 ? -10.133 2.082 13.328 1 83.81 207 LYS B C 1
ATOM 3236 O O . LYS B 1 207 ? -11.32 1.981 13.648 1 83.81 207 LYS B O 1
ATOM 3241 N N . THR B 1 208 ? -9.773 3.027 12.445 1 71.31 208 THR B N 1
ATOM 3242 C CA . THR B 1 208 ? -10.672 4.051 11.922 1 71.31 208 THR B CA 1
ATOM 3243 C C . THR B 1 208 ? -10.961 3.809 10.445 1 71.31 208 THR B C 1
ATOM 3245 O O . THR B 1 208 ? -11.617 4.625 9.797 1 71.31 208 THR B O 1
ATOM 3248 N N . VAL B 1 209 ? -10.391 2.895 9.953 1 73.94 209 VAL B N 1
ATOM 3249 C CA . VAL B 1 209 ? -10.758 2.508 8.594 1 73.94 209 VAL B CA 1
ATOM 3250 C C . VAL B 1 209 ? -10.93 0.993 8.508 1 73.94 209 VAL B C 1
ATOM 3252 O O . VAL B 1 209 ? -10.336 0.252 9.305 1 73.94 209 VAL B O 1
#

Organism: NCBI:txid704125

Nearest PDB structures (foldseek):
  4ij6-assembly1_B  TM=9.309E-01  e=4.646E-20  Hydrogenobacter thermophilus TK-6
  4ij5-assembly1_B  TM=9.352E-01  e=8.746E-20  Hydrogenobacter thermophilus TK-6
  1ebb-assembly1_A  TM=8.866E-01  e=2.095E-16  Geobacillus stearothermophilus
  6e4b-assembly2_C  TM=8.634E-01  e=1.733E-16  Escherichia coli K-12
  6nru-assembly5_E  TM=8.607E-01  e=1.363E-14  Shigella flexneri 2a